Protein AF-0000000084673268 (afdb_homodimer)

Sequence (596 aa):
MNILTFDLNLLRVLDVLLRERNVSRAAERLALSQPAVSNALNRLRDLLDDPLLVRVGRTMQPTPRALELEAPIRAALRQIEESLGEGSRFEPARSRQRFRIALTDYAEMLLMPRLLARLAEQAPGVRIDVQHLSPRLPAEALEKGEIDLALGRFEALPPRFAGVRWMSETLQLVARRDHPQLWAGLDLETFLRLRHLWVHGGQTRGMVEQWLGEHGLAREIVYTTPNYLQAAHIAAGGDLVAVLPTRLARYFAGLLPLQLFDLPFALGPFDLEIVSLDLRRRDQALQWLVEQIRCLGDMNILTFDLNLLRVLDVLLRERNVSRAAERLALSQPAVSNALNRLRDLLDDPLLVRVGRTMQPTPRALELEAPIRAALRQIEESLGEGSRFEPARSRQRFRIALTDYAEMLLMPRLLARLAEQAPGVRIDVQHLSPRLPAEALEKGEIDLALGRFEALPPRFAGVRWMSETLQLVARRDHPQLWAGLDLETFLRLRHLWVHGGQTRGMVEQWLGEHGLAREIVYTTPNYLQAAHIAAGGDLVAVLPTRLARYFAGLLPLQLFDLPFALGPFDLEIVSLDLRRRDQALQWLVEQIRCLGD

Radius of gyration: 26.0 Å; Cα contacts (8 Å, |Δi|>4): 1014; chains: 2; bounding box: 55×69×74 Å

Organism: Aquipseudomonas alcaligenes (strain ATCC 14909 / DSM 50342 / CCUG 1425 / JCM 20561 / NBRC 14159 / NCIMB 9945 / NCTC 10367 / 1577) (NCBI:txid1215092)

pLDDT: mean 86.5, std 13.61, range [30.31, 98.69]

Secondary structure (DSSP, 8-state):
--GGGS-HHHHHHHHHHHHH--HHHHHHHHT--HHHHHHHHHHHHHHHTS-SEEEETTEEEE-HHHHHHHHHHHHHHHHHHHHS-------GGG---EEEEEE-HHHHHHHHHHHHHHHHHH-TT-EEEEEEPPSS--HHHHHTTS-SEEEE--S---TTEEEEEEEEE-EEEEEETT-TT-TT---HHHHHHSEEEEE-TT-SS-HHHHHHHHTT---EEEEEES-HHHHHHHHHHSS-EEEEEHHHHHHHHTTSSEEEEE-SS----EEEEEEEEGGGTT-HHHHHHHHHHHHH--/--GGGS-HHHHHHHHHHHHH--HHHHHHHHT--HHHHHHHHHHHHHHHTS-SEEEETTEEEE-HHHHHHHHHHHHHHHHHHHHS-------GGG---EEEEEE-HHHHHHHHHHHHHHHHHH-TT-EEEEEEPPSS--HHHHHTTS-SEEEE--S---TTEEEEEEEEE-EEEEEETT-TT-TT---HHHHHHSEEEEE-TT-SS-HHHHHHHHTT---EEEEEES-HHHHHHHHHHSS-EEEEEHHHHHHHHTTSSEEEEE-SS----EEEEEEEEGGGTT-HHHHHHHHHHHHH--

Solvent-accessible surface area (backbone atoms only — not comparable to full-atom values): 32144 Å² total; per-residue (Å²): 130,68,68,85,71,48,55,65,64,48,52,54,50,47,54,41,32,69,72,57,36,32,62,61,59,25,8,60,72,66,73,44,52,48,68,57,43,51,49,44,50,52,50,47,20,62,74,63,71,38,75,40,56,43,76,56,89,95,41,44,38,68,33,73,67,37,59,65,42,47,29,38,48,50,41,48,50,50,50,45,57,59,59,68,46,82,67,70,68,70,47,50,68,74,30,68,53,75,45,31,35,26,28,35,64,54,54,44,66,72,42,45,58,60,49,52,56,50,31,60,72,50,16,58,46,43,28,45,38,43,40,79,40,56,50,53,84,62,56,67,40,39,74,35,37,64,24,59,34,36,39,44,74,72,93,76,75,60,86,65,43,39,75,40,81,31,34,77,43,46,65,24,34,37,28,19,60,84,40,85,81,48,76,91,48,67,44,58,70,56,57,44,67,42,49,26,38,43,61,43,62,22,42,89,70,52,73,64,56,52,53,31,49,78,69,76,44,74,66,45,71,45,35,36,32,55,45,53,68,56,50,53,55,42,13,41,73,42,83,36,27,32,72,35,49,38,71,58,50,54,54,45,38,74,70,42,59,39,36,81,40,72,58,65,63,89,78,69,70,48,57,30,28,42,35,33,46,43,90,49,70,77,35,54,62,58,47,49,50,51,49,58,53,42,68,70,32,114,130,68,69,84,72,48,54,66,64,47,53,54,49,48,52,41,32,68,72,57,36,32,63,62,60,26,8,60,74,67,72,43,52,47,68,56,43,51,49,46,49,51,51,48,21,62,71,64,71,38,74,40,54,42,76,56,88,96,39,45,36,68,32,72,68,37,58,65,42,47,30,36,49,51,41,50,50,50,50,47,53,59,61,66,48,80,59,70,70,69,47,49,68,76,30,67,53,74,47,30,36,26,26,35,66,53,55,44,66,71,42,45,58,59,49,50,54,49,31,60,72,50,17,59,47,43,30,43,37,44,39,79,39,58,49,51,83,60,56,66,42,38,74,35,36,64,25,60,34,38,39,43,73,72,94,76,73,60,86,66,44,39,77,39,82,30,36,76,42,43,65,24,35,37,29,18,59,84,40,84,81,48,76,92,48,69,43,58,70,56,56,43,69,42,49,26,38,41,62,43,61,22,43,86,70,53,72,65,57,51,54,31,48,78,70,77,43,73,68,46,72,45,35,34,32,55,44,52,66,55,50,55,54,41,13,40,74,40,84,36,27,30,72,35,50,38,71,59,49,56,55,44,39,74,69,42,59,40,37,79,41,71,57,65,62,88,79,68,69,47,57,30,28,41,35,34,46,42,90,48,68,76,36,54,62,58,48,50,50,50,50,56,52,44,68,70,33,113

InterPro domains:
  IPR000847 LysR, HTH, N-terminal domain [PF00126] (8-66)
  IPR000847 LysR, HTH, N-terminal domain [PR00039] (23-34)
  IPR000847 LysR, HTH, N-terminal domain [PR00039] (34-44)
  IPR000847 LysR, HTH, N-terminal domain [PR00039] (44-55)
  IPR000847 LysR, HTH, N-terminal domain [PS50931] (6-63)
  IPR005119 LysR, substrate-binding [PF03466] (95-294)
  IPR036388 Winged helix-like DNA-binding domain superfamily [G3DSA:1.10.10.10] (2-86)
  IPR036390 Winged helix DNA-binding domain superfamily [SSF46785] (2-84)
  IPR050389 LysR-type Transcriptional Regulators [PTHR30118] (2-294)

Nearest PDB structures (foldseek):
  2esn-assembly1_C  TM=7.513E-01  e=9.639E-31  Pseudomonas aeruginosa
  2y7w-assembly2_D  TM=8.529E-01  e=4.750E-19  Burkholderia sp. DNT
  3oxn-assembly1_D  TM=8.570E-01  e=1.657E-14  Vibrio parahaemolyticus
  5y2v-assembly1_C  TM=5.715E-01  e=4.691E-18  Synechocystis sp. PCC 6803 substr. Kazusa
  6gz2-assembly1_A-2  TM=8.583E-01  e=6.468E-14  Escherichia coli K-12

Structure (mmCIF, N/CA/C/O backbone):
data_AF-0000000084673268-model_v1
#
loop_
_entity.id
_entity.type
_entity.pdbx_description
1 polymer 'Putative LysR family transcriptional regulator'
#
loop_
_atom_site.group_PDB
_atom_site.id
_atom_site.type_symbol
_atom_site.label_atom_id
_atom_site.label_alt_id
_atom_site.label_comp_id
_atom_site.label_asym_id
_atom_site.label_entity_id
_atom_site.label_seq_id
_atom_site.pdbx_PDB_ins_code
_atom_site.Cartn_x
_atom_site.Cartn_y
_atom_site.Cartn_z
_atom_site.occupancy
_atom_site.B_iso_or_equiv
_atom_site.auth_seq_id
_atom_site.auth_comp_id
_atom_site.auth_asym_id
_atom_site.auth_atom_id
_atom_site.pdbx_PDB_model_num
ATOM 1 N N . MET A 1 1 ? -10.227 30 -23.156 1 30.5 1 MET A N 1
ATOM 2 C CA . MET A 1 1 ? -10.312 30.922 -22.016 1 30.5 1 MET A CA 1
ATOM 3 C C . MET A 1 1 ? -8.945 31.516 -21.688 1 30.5 1 MET A C 1
ATOM 5 O O . MET A 1 1 ? -7.945 30.781 -21.625 1 30.5 1 MET A O 1
ATOM 9 N N . ASN A 1 2 ? -8.727 32.781 -21.891 1 31.55 2 ASN A N 1
ATOM 10 C CA . ASN A 1 2 ? -7.465 33.469 -21.688 1 31.55 2 ASN A CA 1
ATOM 11 C C . ASN A 1 2 ? -7.023 33.438 -20.219 1 31.55 2 ASN A C 1
ATOM 13 O O . ASN A 1 2 ? -7.668 34.031 -19.344 1 31.55 2 ASN A O 1
ATOM 17 N N . ILE A 1 3 ? -6.254 32.562 -19.781 1 39.12 3 ILE A N 1
ATOM 18 C CA . ILE A 1 3 ? -5.625 32.406 -18.484 1 39.12 3 ILE A CA 1
ATOM 19 C C . ILE A 1 3 ? -5.117 33.75 -17.969 1 39.12 3 ILE A C 1
ATOM 21 O O . ILE A 1 3 ? -4.965 33.938 -16.766 1 39.12 3 ILE A O 1
ATOM 25 N N . LEU A 1 4 ? -4.68 34.594 -18.859 1 37.81 4 LEU A N 1
ATOM 26 C CA . LEU A 1 4 ? -4.145 35.906 -18.484 1 37.81 4 LEU A CA 1
ATOM 27 C C . LEU A 1 4 ? -5.211 36.75 -17.781 1 37.81 4 LEU A C 1
ATOM 29 O O . LEU A 1 4 ? -4.891 37.625 -16.969 1 37.81 4 LEU A O 1
ATOM 33 N N . THR A 1 5 ? -6.383 36.625 -18.203 1 40.91 5 THR A N 1
ATOM 34 C CA . THR A 1 5 ? -7.461 37.375 -17.594 1 40.91 5 THR A CA 1
ATOM 35 C C . THR A 1 5 ? -8.031 36.656 -16.391 1 40.91 5 THR A C 1
ATOM 37 O O . THR A 1 5 ? -8.992 37.125 -15.766 1 40.91 5 THR A O 1
ATOM 40 N N . PHE A 1 6 ? -7.602 35.5 -16.25 1 44.03 6 PHE A N 1
ATOM 41 C CA . PHE A 1 6 ? -8.07 34.75 -15.094 1 44.03 6 PHE A CA 1
ATOM 42 C C . PHE A 1 6 ? -7.656 35.406 -13.797 1 44.03 6 PHE A C 1
ATOM 44 O O . PHE A 1 6 ? -6.48 35.719 -13.586 1 44.03 6 PHE A O 1
ATOM 51 N N . ASP A 1 7 ? -8.5 36.094 -13.195 1 54.94 7 ASP A N 1
ATOM 52 C CA . ASP A 1 7 ? -8.328 36.719 -11.875 1 54.94 7 ASP A CA 1
ATOM 53 C C . ASP A 1 7 ? -7.781 35.688 -10.875 1 54.94 7 ASP A C 1
ATOM 55 O O . ASP A 1 7 ? -8.492 34.781 -10.453 1 54.94 7 ASP A O 1
ATOM 59 N N . LEU A 1 8 ? -6.477 35.656 -10.781 1 59.25 8 LEU A N 1
ATOM 60 C CA . LEU A 1 8 ? -5.746 34.844 -9.82 1 59.25 8 LEU A CA 1
ATOM 61 C C . LEU A 1 8 ? -6.465 34.812 -8.477 1 59.25 8 LEU A C 1
ATOM 63 O O . LEU A 1 8 ? -6.367 33.812 -7.734 1 59.25 8 LEU A O 1
ATOM 67 N N . ASN A 1 9 ? -7.195 35.844 -8.289 1 65.19 9 ASN A N 1
ATOM 68 C CA . ASN A 1 9 ? -7.941 35.906 -7.035 1 65.19 9 ASN A CA 1
ATOM 69 C C . ASN A 1 9 ? -9.047 34.844 -6.992 1 65.19 9 ASN A C 1
ATOM 71 O O . ASN A 1 9 ? -9.383 34.344 -5.922 1 65.19 9 ASN A O 1
ATOM 75 N N . LEU A 1 10 ? -9.43 34.562 -8.227 1 74.62 10 LEU A N 1
ATOM 76 C CA . LEU A 1 10 ? -10.469 33.531 -8.305 1 74.62 10 LEU A CA 1
ATOM 77 C C . LEU A 1 10 ? -9.93 32.188 -7.883 1 74.62 10 LEU A C 1
ATOM 79 O O . LEU A 1 10 ? -10.641 31.375 -7.27 1 74.62 10 LEU A O 1
ATOM 83 N N . LEU A 1 11 ? -8.633 32.031 -8.172 1 73.44 11 LEU A N 1
ATOM 84 C CA . LEU A 1 11 ? -8.031 30.766 -7.797 1 73.44 11 LEU A CA 1
ATOM 85 C C . LEU A 1 11 ? -7.926 30.641 -6.281 1 73.44 11 LEU A C 1
ATOM 87 O O . LEU A 1 11 ? -8.125 29.547 -5.73 1 73.44 11 LEU A O 1
ATOM 91 N N . ARG A 1 12 ? -7.656 31.734 -5.723 1 75.69 12 ARG A N 1
ATOM 92 C CA . ARG A 1 12 ? -7.617 31.75 -4.266 1 75.69 12 ARG A CA 1
ATOM 93 C C . ARG A 1 12 ? -8.992 31.453 -3.676 1 75.69 12 ARG A C 1
ATOM 95 O O . ARG A 1 12 ? -9.109 30.703 -2.707 1 75.69 12 ARG A O 1
ATOM 102 N N . VAL A 1 13 ? -9.953 32.031 -4.273 1 80.44 13 VAL A N 1
ATOM 103 C CA . VAL A 1 13 ? -11.328 31.828 -3.824 1 80.44 13 VAL A CA 1
ATOM 104 C C . VAL A 1 13 ? -11.703 30.359 -4 1 80.44 13 VAL A C 1
ATOM 106 O O . VAL A 1 13 ? -12.281 29.75 -3.098 1 80.44 13 VAL A O 1
ATOM 109 N N . LEU A 1 14 ? -11.312 29.828 -5.113 1 83.06 14 LEU A N 1
ATOM 110 C CA . LEU A 1 14 ? -11.633 28.438 -5.391 1 83.06 14 LEU A CA 1
ATOM 111 C C . LEU A 1 14 ? -10.953 27.516 -4.379 1 83.06 14 LEU A C 1
ATOM 113 O O . LEU A 1 14 ? -11.586 26.578 -3.859 1 83.06 14 LEU A O 1
ATOM 117 N N . ASP A 1 15 ? -9.766 27.797 -4.195 1 80.25 15 ASP A N 1
ATOM 118 C CA . ASP A 1 15 ? -9 26.984 -3.248 1 80.25 15 ASP A CA 1
ATOM 119 C C . ASP A 1 15 ? -9.672 26.953 -1.878 1 80.25 15 ASP A C 1
ATOM 121 O O . ASP A 1 15 ? -9.844 25.891 -1.286 1 80.25 15 ASP A O 1
ATOM 125 N N . VAL A 1 16 ? -10.109 28.078 -1.37 1 80.19 16 VAL A N 1
ATOM 126 C CA . VAL A 1 16 ? -10.734 28.219 -0.058 1 80.19 16 VAL A CA 1
ATOM 127 C C . VAL A 1 16 ? -12.109 27.562 -0.076 1 80.19 16 VAL A C 1
ATOM 129 O O . VAL A 1 16 ? -12.5 26.875 0.876 1 80.19 16 VAL A O 1
ATOM 132 N N . LEU A 1 17 ? -12.742 27.688 -1.143 1 86.25 17 LEU A N 1
ATOM 133 C CA . LEU A 1 17 ? -14.07 27.109 -1.278 1 86.25 17 LEU A CA 1
ATOM 134 C C . LEU A 1 17 ? -14 25.594 -1.246 1 86.25 17 LEU A C 1
ATOM 136 O O . LEU A 1 17 ? -14.852 24.938 -0.631 1 86.25 17 LEU A O 1
ATOM 140 N N . LEU A 1 18 ? -12.984 25.109 -1.89 1 81.75 18 LEU A N 1
ATOM 141 C CA . LEU A 1 18 ? -12.859 23.656 -1.948 1 81.75 18 LEU A CA 1
ATOM 142 C C . LEU A 1 18 ? -12.477 23.078 -0.584 1 81.75 18 LEU A C 1
ATOM 144 O O . LEU A 1 18 ? -12.867 21.969 -0.245 1 81.75 18 LEU A O 1
ATOM 148 N N . ARG A 1 19 ? -11.805 23.844 0.164 1 78.12 19 ARG A N 1
ATOM 149 C CA . ARG A 1 19 ? -11.383 23.422 1.499 1 78.12 19 ARG A CA 1
ATOM 150 C C . ARG A 1 19 ? -12.539 23.547 2.492 1 78.12 19 ARG A C 1
ATOM 152 O O . ARG A 1 19 ? -12.781 22.625 3.279 1 78.12 19 ARG A O 1
ATOM 159 N N . GLU A 1 20 ? -13.273 24.641 2.445 1 78.62 20 GLU A N 1
ATOM 160 C CA . GLU A 1 20 ? -14.305 24.953 3.434 1 78.62 20 GLU A CA 1
ATOM 161 C C . GLU A 1 20 ? -15.633 24.312 3.057 1 78.62 20 GLU A C 1
ATOM 163 O O . GLU A 1 20 ? -16.469 24.047 3.924 1 78.62 20 GLU A O 1
ATOM 168 N N . ARG A 1 21 ? -15.781 24.109 1.761 1 82.06 21 ARG A N 1
ATOM 169 C CA . ARG A 1 21 ? -17.016 23.562 1.181 1 82.06 21 ARG A CA 1
ATOM 170 C C . ARG A 1 21 ? -18.234 24.312 1.696 1 82.06 21 ARG A C 1
ATOM 172 O O . ARG A 1 21 ? -19.281 23.703 1.94 1 82.06 21 ARG A O 1
ATOM 179 N N . ASN A 1 22 ? -18.094 25.422 2.031 1 83.44 22 ASN A N 1
ATOM 180 C CA . ASN A 1 22 ? -19.094 26.375 2.521 1 83.44 22 ASN A CA 1
ATOM 181 C C . ASN A 1 22 ? -18.781 27.797 2.092 1 83.44 22 ASN A C 1
ATOM 183 O O . ASN A 1 22 ? -17.688 28.312 2.387 1 83.44 22 ASN A O 1
ATOM 187 N N . VAL A 1 23 ? -19.766 28.484 1.508 1 86.75 23 VAL A N 1
ATOM 188 C CA . VAL A 1 23 ? -19.531 29.781 0.909 1 86.75 23 VAL A CA 1
ATOM 189 C C . VAL A 1 23 ? -19.328 30.828 2.008 1 86.75 23 VAL A C 1
ATOM 191 O O . VAL A 1 23 ? -18.422 31.656 1.926 1 86.75 23 VAL A O 1
ATOM 194 N N . SER A 1 24 ? -20.141 30.688 3.041 1 87.56 24 SER A N 1
ATOM 195 C CA . SER A 1 24 ? -20.047 31.672 4.117 1 87.56 24 SER A CA 1
ATOM 196 C C . SER A 1 24 ? -18.719 31.547 4.859 1 87.56 24 SER A C 1
ATOM 198 O O . SER A 1 24 ? -18.062 32.562 5.145 1 87.56 24 SER A O 1
ATOM 200 N N . ARG A 1 25 ? -18.344 30.422 5.117 1 87.56 25 ARG A N 1
ATOM 201 C CA . ARG A 1 25 ? -17.078 30.188 5.801 1 87.56 25 ARG A CA 1
ATOM 202 C C . ARG A 1 25 ? -15.898 30.609 4.93 1 87.56 25 ARG A C 1
ATOM 204 O O . ARG A 1 25 ? -14.906 31.156 5.43 1 87.56 25 ARG A O 1
ATOM 211 N N . ALA A 1 26 ? -16.047 30.312 3.707 1 88.38 26 ALA A N 1
ATOM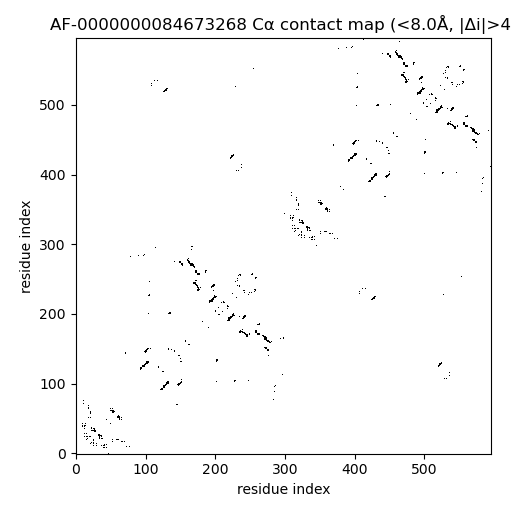 212 C CA . ALA A 1 26 ? -15.016 30.734 2.775 1 88.38 26 ALA A CA 1
ATOM 213 C C . ALA A 1 26 ? -14.898 32.25 2.75 1 88.38 26 ALA A C 1
ATOM 215 O O . ALA A 1 26 ? -13.789 32.812 2.719 1 88.38 26 ALA A O 1
ATOM 216 N N . ALA A 1 27 ? -15.969 32.938 2.811 1 87.38 27 ALA A N 1
ATOM 217 C CA . ALA A 1 27 ? -15.984 34.406 2.828 1 87.38 27 ALA A CA 1
ATOM 218 C C . ALA A 1 27 ? -15.273 34.938 4.066 1 87.38 27 ALA A C 1
ATOM 220 O O . ALA A 1 27 ? -14.453 35.875 3.967 1 87.38 27 ALA A O 1
ATOM 221 N N . GLU A 1 28 ? -15.555 34.344 5.102 1 83 28 GLU A N 1
ATOM 222 C CA . GLU A 1 28 ? -14.922 34.719 6.355 1 83 28 GLU A CA 1
ATOM 223 C C . GLU A 1 28 ? -13.406 34.531 6.293 1 83 28 GLU A C 1
ATOM 225 O O . GLU A 1 28 ? -12.641 35.406 6.668 1 83 28 GLU A O 1
ATOM 230 N N . ARG A 1 29 ? -13.055 33.5 5.723 1 80.75 29 ARG A N 1
ATOM 231 C CA . ARG A 1 29 ? -11.641 33.125 5.652 1 80.75 29 ARG A CA 1
ATOM 232 C C . ARG A 1 29 ? -10.898 34.031 4.68 1 80.75 29 ARG A C 1
ATOM 234 O O . ARG A 1 29 ? -9.727 34.375 4.895 1 80.75 29 ARG A O 1
ATOM 241 N N . LEU A 1 30 ? -11.539 34.469 3.686 1 80 30 LEU A N 1
ATOM 242 C CA . LEU A 1 30 ? -10.938 35.281 2.639 1 80 30 LEU A CA 1
ATOM 243 C C . LEU A 1 30 ? -11.094 36.75 2.951 1 80 30 LEU A C 1
ATOM 245 O O . LEU A 1 30 ? -10.555 37.594 2.238 1 80 30 LEU A O 1
ATOM 249 N N . ALA A 1 31 ? -11.805 37 4.082 1 82.44 31 ALA A N 1
ATOM 250 C CA . ALA A 1 31 ? -12.125 38.375 4.426 1 82.44 31 ALA A CA 1
ATOM 251 C C . ALA A 1 31 ? -12.836 39.094 3.268 1 82.44 31 ALA A C 1
ATOM 253 O O . ALA A 1 31 ? -12.477 40.219 2.902 1 82.44 31 ALA A O 1
ATOM 254 N N . LEU A 1 32 ? -13.703 38.344 2.691 1 82.31 32 LEU A N 1
ATOM 255 C CA . LEU A 1 32 ? -14.57 38.844 1.636 1 82.31 32 LEU A CA 1
ATOM 256 C C . LEU A 1 32 ? -16.047 38.719 2.039 1 82.31 32 LEU A C 1
ATOM 258 O O . LEU A 1 32 ? -16.375 38.031 2.996 1 82.31 32 LEU A O 1
ATOM 262 N N . SER A 1 33 ? -16.859 39.531 1.474 1 86.81 33 SER A N 1
ATOM 263 C CA . SER A 1 33 ? -18.281 39.375 1.698 1 86.81 33 SER A CA 1
ATOM 264 C C . SER A 1 33 ? -18.812 38.094 1.046 1 86.81 33 SER A C 1
ATOM 266 O O . SER A 1 33 ? -18.234 37.594 0.072 1 86.81 33 SER A O 1
ATOM 268 N N . GLN A 1 34 ? -19.781 37.562 1.649 1 88.81 34 GLN A N 1
ATOM 269 C CA . GLN A 1 34 ? -20.406 36.344 1.123 1 88.81 34 GLN A CA 1
ATOM 270 C C . GLN A 1 34 ? -20.875 36.531 -0.314 1 88.81 34 GLN A C 1
ATOM 272 O O . GLN A 1 34 ? -20.656 35.688 -1.171 1 88.81 34 GLN A O 1
ATOM 277 N N . PRO A 1 35 ? -21.516 37.688 -0.703 1 90.19 35 PRO A N 1
ATOM 278 C CA . PRO A 1 35 ? -21.875 37.875 -2.107 1 90.19 35 PRO A CA 1
ATOM 279 C C . PRO A 1 35 ? -20.672 37.875 -3.041 1 90.19 35 PRO A C 1
ATOM 281 O O . PRO A 1 35 ? -20.75 37.375 -4.164 1 90.19 35 PRO A O 1
ATOM 284 N N . ALA A 1 36 ? -19.625 38.438 -2.527 1 85.31 36 ALA A N 1
ATOM 285 C CA . ALA A 1 36 ? -18.422 38.469 -3.336 1 85.31 36 ALA A CA 1
ATOM 286 C C . ALA A 1 36 ? -17.906 37.062 -3.633 1 85.31 36 ALA A C 1
ATOM 288 O O . ALA A 1 36 ? -17.516 36.781 -4.766 1 85.31 36 ALA A O 1
ATOM 289 N N . VAL A 1 37 ? -17.922 36.25 -2.623 1 88 37 VAL A N 1
ATOM 290 C CA . VAL A 1 37 ? -17.469 34.844 -2.789 1 88 37 VAL A CA 1
ATOM 291 C C . VAL A 1 37 ? -18.453 34.094 -3.686 1 88 37 VAL A C 1
ATOM 293 O O . VAL A 1 37 ? -18.047 33.312 -4.535 1 88 37 VAL A O 1
ATOM 296 N N . SER A 1 38 ? -19.688 34.344 -3.551 1 90 38 SER A N 1
ATOM 297 C CA . SER A 1 38 ? -20.703 33.719 -4.383 1 90 38 SER A CA 1
ATOM 298 C C . SER A 1 38 ? -20.547 34.094 -5.848 1 90 38 SER A C 1
ATOM 300 O O . SER A 1 38 ? -20.656 33.25 -6.738 1 90 38 SER A O 1
ATOM 302 N N . ASN A 1 39 ? -20.281 35.375 -6.02 1 87.06 39 ASN A N 1
ATOM 303 C CA . ASN A 1 39 ? -20.062 35.844 -7.375 1 87.06 39 ASN A CA 1
ATOM 304 C C . ASN A 1 39 ? -18.812 35.219 -7.992 1 87.06 39 ASN A C 1
ATOM 306 O O . ASN A 1 39 ? -18.812 34.875 -9.172 1 87.06 39 ASN A O 1
ATOM 310 N N . ALA A 1 40 ? -17.844 35.25 -7.172 1 85.25 40 ALA A N 1
ATOM 311 C CA . ALA A 1 40 ? -16.594 34.625 -7.625 1 85.25 40 ALA A CA 1
ATOM 312 C C . ALA A 1 40 ? -16.828 33.188 -8.016 1 85.25 40 ALA A C 1
ATOM 314 O O . ALA A 1 40 ? -16.297 32.719 -9.031 1 85.25 40 ALA A O 1
ATOM 315 N N . LEU A 1 41 ? -17.562 32.438 -7.215 1 88.19 41 LEU A N 1
ATOM 316 C CA . LEU A 1 41 ? -17.875 31.047 -7.5 1 88.19 41 LEU A CA 1
ATOM 317 C C . LEU A 1 41 ? -18.641 30.922 -8.812 1 88.19 41 LEU A C 1
ATOM 319 O O . LEU A 1 41 ? -18.359 30.031 -9.617 1 88.19 41 LEU A O 1
ATOM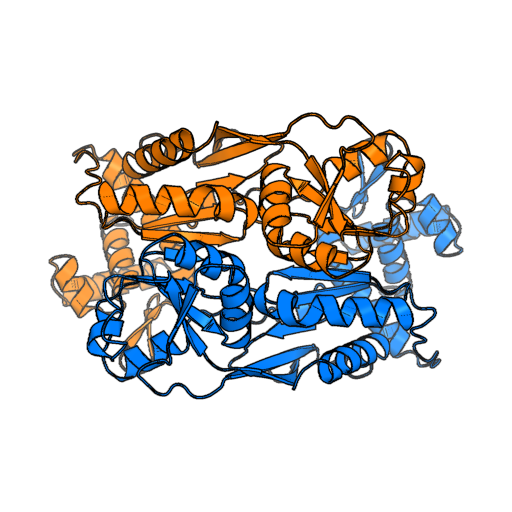 323 N N . ASN A 1 42 ? -19.562 31.797 -9.031 1 87.81 42 ASN A N 1
ATOM 324 C CA . ASN A 1 42 ? -20.312 31.797 -10.273 1 87.81 42 ASN A CA 1
ATOM 325 C C . ASN A 1 42 ? -19.422 32.062 -11.484 1 87.81 42 ASN A C 1
ATOM 327 O O . ASN A 1 42 ? -19.562 31.391 -12.516 1 87.81 42 ASN A O 1
ATOM 331 N N . ARG A 1 43 ? -18.578 32.969 -11.281 1 81.88 43 ARG A N 1
ATOM 332 C CA . ARG A 1 43 ? -17.609 33.25 -12.344 1 81.88 43 ARG A CA 1
ATOM 333 C C . ARG A 1 43 ? -16.75 32.031 -12.641 1 81.88 43 ARG A C 1
ATOM 335 O O . ARG A 1 43 ? -16.484 31.719 -13.805 1 81.88 43 ARG A O 1
ATOM 342 N N . LEU A 1 44 ? -16.297 31.391 -11.578 1 83.88 44 LEU A N 1
ATOM 343 C CA . LEU A 1 44 ? -15.484 30.188 -11.711 1 83.88 44 LEU A CA 1
ATOM 344 C C . LEU A 1 44 ? -16.266 29.078 -12.422 1 83.88 44 LEU A C 1
ATOM 346 O O . LEU A 1 44 ? -15.703 28.375 -13.266 1 83.88 44 LEU A O 1
ATOM 350 N N . ARG A 1 45 ? -17.484 28.953 -12.039 1 87.38 45 ARG A N 1
ATOM 351 C CA . ARG A 1 45 ? -18.359 27.969 -12.68 1 87.38 45 ARG A CA 1
ATOM 352 C C . ARG A 1 45 ? -18.438 28.203 -14.18 1 87.38 45 ARG A C 1
ATOM 354 O O . ARG A 1 45 ? -18.328 27.266 -14.969 1 87.38 45 ARG A O 1
ATOM 361 N N . ASP A 1 46 ? -18.609 29.453 -14.508 1 81.88 46 ASP A N 1
ATOM 362 C CA . ASP A 1 46 ? -18.703 29.844 -15.914 1 81.88 46 ASP A CA 1
ATOM 363 C C . ASP A 1 46 ? -17.406 29.578 -16.656 1 81.88 46 ASP A C 1
ATOM 365 O O . ASP A 1 46 ? -17.406 29 -17.75 1 81.88 46 ASP A O 1
ATOM 369 N N . LEU A 1 47 ? -16.422 29.938 -15.992 1 74.06 47 LEU A N 1
ATOM 370 C CA . LEU A 1 47 ? -15.109 29.828 -16.609 1 74.06 47 LEU A CA 1
ATOM 371 C C . LEU A 1 47 ? -14.719 28.375 -16.828 1 74.06 47 LEU A C 1
ATOM 373 O O . LEU A 1 47 ? -14.078 28.031 -17.828 1 74.06 47 LEU A O 1
ATOM 377 N N . LEU A 1 48 ? -15.055 27.578 -15.867 1 78.75 48 LEU A N 1
ATOM 378 C CA . LEU A 1 48 ? -14.617 26.188 -15.891 1 78.75 48 LEU A CA 1
ATOM 379 C C . LEU A 1 48 ? -15.719 25.266 -16.422 1 78.75 48 LEU A C 1
ATOM 381 O O . LEU A 1 48 ? -15.523 24.062 -16.547 1 78.75 48 LEU A O 1
ATOM 385 N N . ASP A 1 49 ? -16.766 25.906 -16.781 1 83.81 49 ASP A N 1
ATOM 386 C CA . ASP A 1 49 ? -17.922 25.172 -17.281 1 83.81 49 ASP A CA 1
ATOM 387 C C . ASP A 1 49 ? -18.219 23.969 -16.406 1 83.81 49 ASP A C 1
ATOM 389 O O . ASP A 1 49 ? -18.328 22.844 -16.906 1 83.81 49 ASP A O 1
ATOM 393 N N . ASP A 1 50 ? -18.219 24.172 -15.156 1 85.12 50 ASP A N 1
ATOM 394 C CA . ASP A 1 50 ? -18.469 23.172 -14.125 1 85.12 50 ASP A CA 1
ATOM 395 C C . ASP A 1 50 ? -19.078 23.812 -12.883 1 85.12 50 ASP A C 1
ATOM 397 O O . ASP A 1 50 ? -18.656 24.891 -12.469 1 85.12 50 ASP A O 1
ATOM 401 N N . PRO A 1 51 ? -20.047 23.172 -12.273 1 89.44 51 PRO A N 1
ATOM 402 C CA . PRO A 1 51 ? -20.656 23.734 -11.07 1 89.44 51 PRO A CA 1
ATOM 403 C C . PRO A 1 51 ? -19.672 23.828 -9.898 1 89.44 51 PRO A C 1
ATOM 405 O O . PRO A 1 51 ? -19.906 24.578 -8.945 1 89.44 51 PRO A O 1
ATOM 408 N N . LEU A 1 52 ? -18.516 23.109 -9.867 1 86 52 LEU A N 1
ATOM 409 C CA . LEU A 1 52 ? -17.406 23.062 -8.93 1 86 52 LEU A CA 1
ATOM 410 C C . LEU A 1 52 ? -17.875 22.594 -7.551 1 86 52 LEU A C 1
ATOM 412 O O . LEU A 1 52 ? -17.344 21.625 -7.004 1 86 52 LEU A O 1
ATOM 416 N N . LEU A 1 53 ? -18.891 23.219 -6.98 1 88.06 53 LEU A N 1
ATOM 417 C CA . LEU A 1 53 ? -19.547 22.859 -5.727 1 88.06 53 LEU A CA 1
ATOM 418 C C . LEU A 1 53 ? -21.062 22.75 -5.902 1 88.06 53 LEU A C 1
ATOM 420 O O . LEU A 1 53 ? -21.688 23.672 -6.441 1 88.06 53 LEU A O 1
ATOM 424 N N . VAL A 1 54 ? -21.5 21.562 -5.551 1 86.31 54 VAL A N 1
ATOM 425 C CA . VAL A 1 54 ? -22.938 21.328 -5.684 1 86.31 54 VAL A CA 1
ATOM 426 C C . VAL A 1 54 ? -23.547 21.047 -4.312 1 86.31 54 VAL A C 1
ATOM 428 O O . VAL A 1 54 ? -22.906 20.438 -3.455 1 86.31 54 VAL A O 1
ATOM 431 N N . ARG A 1 55 ? -24.688 21.516 -4.137 1 78.12 55 ARG A N 1
ATOM 432 C CA . ARG A 1 55 ? -25.375 21.312 -2.865 1 78.12 55 ARG A CA 1
ATOM 433 C C . ARG A 1 55 ? -25.953 19.906 -2.771 1 78.12 55 ARG A C 1
ATOM 435 O O . ARG A 1 55 ? -26.641 19.438 -3.689 1 78.12 55 ARG A O 1
ATOM 442 N N . VAL A 1 56 ? -25.5 19.266 -1.918 1 68.31 56 VAL A N 1
ATOM 443 C CA . VAL A 1 56 ? -26.078 17.969 -1.567 1 68.31 56 VAL A CA 1
ATOM 444 C C . VAL A 1 56 ? -26.594 18.016 -0.132 1 68.31 56 VAL A C 1
ATOM 446 O O . VAL A 1 56 ? -25.812 17.984 0.82 1 68.31 56 VAL A O 1
ATOM 449 N N . GLY A 1 57 ? -27.844 18.047 0.08 1 65.44 57 GLY A N 1
ATOM 450 C CA . GLY A 1 57 ? -28.406 18.297 1.4 1 65.44 57 GLY A CA 1
ATOM 451 C C . GLY A 1 57 ? -28.078 19.672 1.938 1 65.44 57 GLY A C 1
ATOM 452 O O . GLY A 1 57 ? -28.375 20.672 1.294 1 65.44 57 GLY A O 1
ATOM 453 N N . ARG A 1 58 ? -27.469 19.719 3.129 1 68.06 58 ARG A N 1
ATOM 454 C CA . ARG A 1 58 ? -27.156 21 3.754 1 68.06 58 ARG A CA 1
ATOM 455 C C . ARG A 1 58 ? -25.688 21.359 3.541 1 68.06 58 ARG A C 1
ATOM 457 O O . ARG A 1 58 ? -25.219 22.375 4.074 1 68.06 58 ARG A O 1
ATOM 464 N N . THR A 1 59 ? -25 20.594 2.801 1 72.19 59 THR A N 1
ATOM 465 C CA . THR A 1 59 ? -23.578 20.844 2.615 1 72.19 59 THR A CA 1
ATOM 466 C C . THR A 1 59 ? -23.234 20.953 1.133 1 72.19 59 THR A C 1
ATOM 468 O O . THR A 1 59 ? -23.938 20.406 0.286 1 72.19 59 THR A O 1
ATOM 471 N N . MET A 1 60 ? -22.203 21.734 0.832 1 81.25 60 MET A N 1
ATOM 472 C CA . MET A 1 60 ? -21.688 21.812 -0.531 1 81.25 60 MET A CA 1
ATOM 473 C C . MET A 1 60 ? -20.609 20.75 -0.754 1 81.25 60 MET A C 1
ATOM 475 O O . MET A 1 60 ? -19.75 20.547 0.112 1 81.25 60 MET A O 1
ATOM 479 N N . GLN A 1 61 ? -20.766 20.078 -1.897 1 82.31 61 GLN A N 1
ATOM 480 C CA . GLN A 1 61 ? -19.797 19.062 -2.25 1 82.31 61 GLN A CA 1
ATOM 481 C C . GLN A 1 61 ? -19.094 19.391 -3.566 1 82.31 61 GLN A C 1
ATOM 483 O O . GLN A 1 61 ? -19.734 19.859 -4.508 1 82.31 61 GLN A O 1
ATOM 488 N N . PRO A 1 62 ? -17.797 19.25 -3.523 1 83.06 62 PRO A N 1
ATOM 489 C CA . PRO A 1 62 ? -17.078 19.5 -4.773 1 83.06 62 PRO A CA 1
ATOM 490 C C . PRO A 1 62 ? -17.406 18.484 -5.863 1 83.06 62 PRO A C 1
ATOM 492 O O . PRO A 1 62 ? -17.688 17.328 -5.562 1 83.06 62 PRO A O 1
ATOM 495 N N . THR A 1 63 ? -17.438 19 -7.133 1 81.94 63 THR A N 1
ATOM 496 C CA . THR A 1 63 ? -17.562 18.109 -8.281 1 81.94 63 THR A CA 1
ATOM 497 C C . THR A 1 63 ? -16.25 17.344 -8.5 1 81.94 63 THR A C 1
ATOM 499 O O . THR A 1 63 ? -15.211 17.719 -7.961 1 81.94 63 THR A O 1
ATOM 502 N N . PRO A 1 64 ? -16.375 16.297 -9.25 1 71.94 64 PRO A N 1
ATOM 503 C CA . PRO A 1 64 ? -15.148 15.578 -9.602 1 71.94 64 PRO A CA 1
ATOM 504 C C . PRO A 1 64 ? -14.109 16.469 -10.266 1 71.94 64 PRO A C 1
ATOM 506 O O . PRO A 1 64 ? -12.914 16.359 -9.961 1 71.94 64 PRO A O 1
ATOM 509 N N . ARG A 1 65 ? -14.586 17.281 -11.047 1 75.69 65 ARG A N 1
ATOM 510 C CA . ARG A 1 65 ? -13.68 18.219 -11.711 1 75.69 65 ARG A CA 1
ATOM 511 C C . ARG A 1 65 ? -13.039 19.156 -10.695 1 75.69 65 ARG A C 1
ATOM 513 O O . ARG A 1 65 ? -11.844 19.453 -10.797 1 75.69 65 ARG A O 1
ATOM 520 N N . ALA A 1 66 ? -13.789 19.625 -9.719 1 79.62 66 ALA A N 1
ATOM 521 C CA . ALA A 1 66 ? -13.266 20.516 -8.68 1 79.62 66 ALA A CA 1
ATOM 522 C C . ALA A 1 66 ? -12.188 19.812 -7.859 1 79.62 66 ALA A C 1
ATOM 524 O O . ALA A 1 66 ? -11.148 20.391 -7.551 1 79.62 66 ALA A O 1
ATOM 525 N N . LEU A 1 67 ? -12.43 18.609 -7.641 1 74.25 67 LEU A N 1
ATOM 526 C CA . LEU A 1 67 ? -11.477 17.828 -6.859 1 74.25 67 LEU A CA 1
ATOM 527 C C . LEU A 1 67 ? -10.172 17.641 -7.625 1 74.25 67 LEU A C 1
ATOM 529 O O . LEU A 1 67 ? -9.094 17.688 -7.035 1 74.25 67 LEU A O 1
ATOM 533 N N . GLU A 1 68 ? -10.336 17.516 -8.898 1 70.62 68 GLU A N 1
ATOM 534 C CA . GLU A 1 68 ? -9.164 17.359 -9.75 1 70.62 68 GLU A CA 1
ATOM 535 C C . GLU A 1 68 ? -8.328 18.641 -9.789 1 70.62 68 GLU A C 1
ATOM 537 O O . GLU A 1 68 ? -7.109 18.594 -9.977 1 70.62 68 GLU A O 1
ATOM 542 N N . LEU A 1 69 ? -8.938 19.75 -9.539 1 74.44 69 LEU A N 1
ATOM 543 C CA . LEU A 1 69 ? -8.273 21.047 -9.688 1 74.44 69 LEU A CA 1
ATOM 544 C C . LEU A 1 69 ? -7.641 21.484 -8.375 1 74.44 69 LEU A C 1
ATOM 546 O O . LEU A 1 69 ? -6.793 22.375 -8.359 1 74.44 69 LEU A O 1
ATOM 550 N N . GLU A 1 70 ? -8.094 20.812 -7.359 1 75 70 GLU A N 1
ATOM 551 C CA . GLU A 1 70 ? -7.676 21.281 -6.039 1 75 70 GLU A CA 1
ATOM 552 C C . GLU A 1 70 ? -6.156 21.281 -5.914 1 75 70 GLU A C 1
ATOM 554 O O . GLU A 1 70 ? -5.559 22.312 -5.598 1 75 70 GLU A O 1
ATOM 559 N N . ALA A 1 71 ? -5.574 20.266 -6.309 1 70.38 71 ALA A N 1
ATOM 560 C CA . ALA A 1 71 ? -4.137 20.141 -6.105 1 70.38 71 ALA A CA 1
ATOM 561 C C . ALA A 1 71 ? -3.363 21.062 -7.039 1 70.38 71 ALA A C 1
ATOM 563 O O . ALA A 1 71 ? -2.492 21.812 -6.594 1 70.38 71 ALA A O 1
ATOM 564 N N . PRO A 1 72 ? -3.744 21.078 -8.266 1 66.25 72 PRO A N 1
ATOM 565 C CA . PRO A 1 72 ? -3.035 22 -9.164 1 66.25 72 PRO A CA 1
ATOM 566 C C . PRO A 1 72 ? -3.193 23.469 -8.75 1 66.25 72 PRO A C 1
ATOM 568 O O . PRO A 1 72 ? -2.246 24.25 -8.852 1 66.25 72 PRO A O 1
ATOM 571 N N . ILE A 1 73 ? -4.324 23.781 -8.289 1 70.25 73 ILE A N 1
ATOM 572 C CA . ILE A 1 73 ? -4.574 25.172 -7.895 1 70.25 73 ILE A CA 1
ATOM 573 C C . ILE A 1 73 ? -3.736 25.516 -6.664 1 70.25 73 ILE A C 1
ATOM 575 O O . ILE A 1 73 ? -3.098 26.562 -6.617 1 70.25 73 ILE A O 1
ATOM 579 N N . ARG A 1 74 ? -3.75 24.641 -5.812 1 71.5 74 ARG A N 1
ATOM 580 C CA . ARG A 1 74 ? -2.973 24.875 -4.598 1 71.5 74 ARG A CA 1
ATOM 581 C C . ARG A 1 74 ? -1.485 25 -4.918 1 71.5 74 ARG A C 1
ATOM 583 O O . ARG A 1 74 ? -0.798 25.859 -4.371 1 71.5 74 ARG A O 1
ATOM 590 N N . ALA A 1 75 ? -1.109 24.203 -5.746 1 66.94 75 ALA A N 1
ATOM 591 C CA . ALA A 1 75 ? 0.294 24.25 -6.148 1 66.94 75 ALA A CA 1
ATOM 592 C C . ALA A 1 75 ? 0.623 25.578 -6.816 1 66.94 75 ALA A C 1
ATOM 594 O O . ALA A 1 75 ? 1.67 26.172 -6.551 1 66.94 75 ALA A O 1
ATOM 595 N N . ALA A 1 76 ? -0.24 25.984 -7.621 1 63.97 76 ALA A N 1
ATOM 596 C CA . ALA A 1 76 ? -0.043 27.25 -8.328 1 63.97 76 ALA A CA 1
ATOM 597 C C . ALA A 1 76 ? -0.033 28.422 -7.352 1 63.97 76 ALA A C 1
ATOM 599 O O . ALA A 1 76 ? 0.818 29.312 -7.445 1 63.97 76 ALA A O 1
ATOM 600 N N . LEU A 1 77 ? -0.966 28.391 -6.461 1 65.94 77 LEU A N 1
ATOM 601 C CA . LEU A 1 77 ? -1.046 29.469 -5.48 1 65.94 77 LEU A CA 1
ATOM 602 C C . LEU A 1 77 ? 0.198 29.5 -4.602 1 65.94 77 LEU A C 1
ATOM 604 O O . LEU A 1 77 ? 0.724 30.562 -4.297 1 65.94 77 LEU A O 1
ATOM 608 N N . ARG A 1 78 ? 0.566 28.344 -4.273 1 64.88 78 ARG A N 1
ATOM 609 C CA . ARG A 1 78 ? 1.788 28.234 -3.484 1 64.88 78 ARG A CA 1
ATOM 610 C C . ARG A 1 78 ? 2.984 28.797 -4.246 1 64.88 78 ARG A C 1
ATOM 612 O O . ARG A 1 78 ? 3.807 29.516 -3.68 1 64.88 78 ARG A O 1
ATOM 619 N N . GLN A 1 79 ? 3 28.484 -5.422 1 60.16 79 GLN A N 1
ATOM 620 C CA . GLN A 1 79 ? 4.09 28.969 -6.262 1 60.16 79 GLN A CA 1
ATOM 621 C C . GLN A 1 79 ? 4.066 30.484 -6.363 1 60.16 79 GLN A C 1
ATOM 623 O O . GLN A 1 79 ? 5.117 31.125 -6.316 1 60.16 79 GLN A O 1
ATOM 628 N N . ILE A 1 80 ? 2.955 31 -6.527 1 57.81 80 ILE A N 1
ATOM 629 C CA . ILE A 1 80 ? 2.791 32.438 -6.617 1 57.81 80 ILE A CA 1
ATOM 630 C C . ILE A 1 80 ? 3.199 33.094 -5.293 1 57.81 80 ILE A C 1
ATOM 632 O O . ILE A 1 80 ? 3.93 34.094 -5.285 1 57.81 80 ILE A O 1
ATOM 636 N N . GLU A 1 81 ? 2.637 32.562 -4.305 1 59.44 81 GLU A N 1
ATOM 637 C CA . GLU A 1 81 ? 2.971 33.094 -2.988 1 59.44 81 GLU A CA 1
ATOM 638 C C . GLU A 1 81 ? 4.477 33.062 -2.74 1 59.44 81 GLU A C 1
ATOM 640 O O . GLU A 1 81 ? 5.051 34 -2.201 1 59.44 81 GLU A O 1
ATOM 645 N N . GLU A 1 82 ? 4.953 32 -3.1 1 57.25 82 GLU A N 1
ATOM 646 C CA . GLU A 1 82 ? 6.391 31.828 -2.92 1 57.25 82 GLU A CA 1
ATOM 647 C C . GLU A 1 82 ? 7.18 32.812 -3.781 1 57.25 82 GLU A C 1
ATOM 649 O O . GLU A 1 82 ? 8.242 33.312 -3.375 1 57.25 82 GLU A O 1
ATOM 654 N N . SER A 1 83 ? 6.656 32.969 -4.984 1 50.44 83 SER A N 1
ATOM 655 C CA . SER A 1 83 ? 7.336 33.875 -5.906 1 50.44 83 SER A CA 1
ATOM 656 C C . SER A 1 83 ? 7.203 35.344 -5.457 1 50.44 83 SER A C 1
ATOM 658 O O . SER A 1 83 ? 8.078 36.156 -5.723 1 50.44 83 SER A O 1
ATOM 660 N N . LEU A 1 84 ? 5.973 35.688 -5.312 1 46.91 84 LEU A N 1
ATOM 661 C CA . LEU A 1 84 ? 5.766 37.062 -4.922 1 46.91 84 LEU A CA 1
ATOM 662 C C . LEU A 1 84 ? 6.547 37.406 -3.654 1 46.91 84 LEU A C 1
ATOM 664 O O . LEU A 1 84 ? 6.668 38.562 -3.283 1 46.91 84 LEU A O 1
ATOM 668 N N . GLY A 1 85 ? 7.57 36.938 -3.371 1 44.47 85 GLY A N 1
ATOM 669 C CA . GLY A 1 85 ? 8.742 37.375 -2.629 1 44.47 85 GLY A CA 1
ATOM 670 C C . GLY A 1 85 ? 8.5 37.5 -1.139 1 44.47 85 GLY A C 1
ATOM 671 O O . GLY A 1 85 ? 9.438 37.656 -0.359 1 44.47 85 GLY A O 1
ATOM 672 N N . GLU A 1 86 ? 7.48 38.375 -0.64 1 40.28 86 GLU A N 1
ATOM 673 C CA . GLU A 1 86 ? 7.789 38.844 0.706 1 40.28 86 GLU A CA 1
ATOM 674 C C . GLU A 1 86 ? 7.996 37.656 1.667 1 40.28 86 GLU A C 1
ATOM 676 O O . GLU A 1 86 ? 7.141 36.781 1.782 1 40.28 86 GLU A O 1
ATOM 681 N N . GLY A 1 87 ? 9.234 37.312 1.816 1 46.09 87 GLY A N 1
ATOM 682 C CA . GLY A 1 87 ? 10.086 36.25 2.334 1 46.09 87 GLY A CA 1
ATOM 683 C C . GLY A 1 87 ? 9.555 35.625 3.613 1 46.09 87 GLY A C 1
ATOM 684 O O . GLY A 1 87 ? 10.07 35.906 4.699 1 46.09 87 GLY A O 1
ATOM 685 N N . SER A 1 88 ? 8.453 35.719 3.791 1 52.41 88 SER A N 1
ATOM 686 C CA . SER A 1 88 ? 8.227 35.219 5.141 1 52.41 88 SER A CA 1
ATOM 687 C C . SER A 1 88 ? 8.82 33.844 5.312 1 52.41 88 SER A C 1
ATOM 689 O O . SER A 1 88 ? 8.656 32.969 4.449 1 52.41 88 SER A O 1
ATOM 691 N N . ARG A 1 89 ? 10.047 33.875 5.793 1 66.81 89 ARG A N 1
ATOM 692 C CA . ARG A 1 89 ? 10.836 32.719 6.18 1 66.81 89 ARG A CA 1
ATOM 693 C C . ARG A 1 89 ? 9.953 31.609 6.734 1 66.81 89 ARG A C 1
ATOM 695 O O . ARG A 1 89 ? 9.031 31.875 7.512 1 66.81 89 ARG A O 1
ATOM 702 N N . PHE A 1 90 ? 9.836 30.531 5.895 1 82.62 90 PHE A N 1
ATOM 703 C CA . PHE A 1 90 ? 9.164 29.375 6.48 1 82.62 90 PHE A CA 1
ATOM 704 C C . PHE A 1 90 ? 9.586 29.188 7.93 1 82.62 90 PHE A C 1
ATOM 706 O O . PHE A 1 90 ? 10.781 29.078 8.227 1 82.62 90 PHE A O 1
ATOM 713 N N . GLU A 1 91 ? 8.625 29.375 8.781 1 90 91 GLU A N 1
ATOM 714 C CA . GLU A 1 91 ? 8.852 29.109 10.195 1 90 91 GLU A CA 1
ATOM 715 C C . GLU A 1 91 ? 8.211 27.797 10.617 1 90 91 GLU A C 1
ATOM 717 O O . GLU A 1 91 ? 7.008 27.75 10.898 1 90 91 GLU A O 1
ATOM 722 N N . PRO A 1 92 ? 9.055 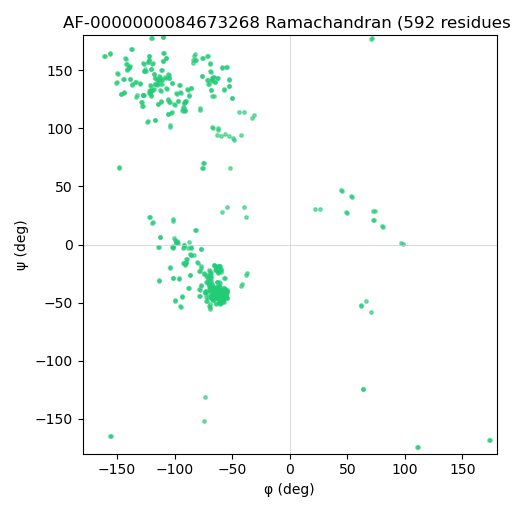26.766 10.727 1 92.94 92 PRO A N 1
ATOM 723 C CA . PRO A 1 92 ? 8.516 25.438 11.023 1 92.94 92 PRO A CA 1
ATOM 724 C C . PRO A 1 92 ? 7.656 25.422 12.281 1 92.94 92 PRO A C 1
ATOM 726 O O . PRO A 1 92 ? 6.578 24.828 12.289 1 92.94 92 PRO A O 1
ATOM 729 N N . ALA A 1 93 ? 8.086 26.141 13.266 1 93.88 93 ALA A N 1
ATOM 730 C CA . ALA A 1 93 ? 7.426 26.094 14.57 1 93.88 93 ALA A CA 1
ATOM 731 C C . ALA A 1 93 ? 5.996 26.625 14.484 1 93.88 93 ALA A C 1
ATOM 733 O O . ALA A 1 93 ? 5.141 26.25 15.289 1 93.88 93 ALA A O 1
ATOM 734 N N . ARG A 1 94 ? 5.723 27.391 13.477 1 91.88 94 ARG A N 1
ATOM 735 C CA . ARG A 1 94 ? 4.41 28.031 13.375 1 91.88 94 ARG A CA 1
ATOM 736 C C . ARG A 1 94 ? 3.635 27.484 12.18 1 91.88 94 ARG A C 1
ATOM 738 O O . ARG A 1 94 ? 2.48 27.859 11.961 1 91.88 94 ARG A O 1
ATOM 745 N N . SER A 1 95 ? 4.219 26.656 11.5 1 91.19 95 SER A N 1
ATOM 746 C CA . SER A 1 95 ? 3.619 26.188 10.25 1 91.19 95 SER A CA 1
ATOM 747 C C . SER A 1 95 ? 2.492 25.203 10.516 1 91.19 95 SER A C 1
ATOM 749 O O . SER A 1 95 ? 2.57 24.391 11.445 1 91.19 95 SER A O 1
ATOM 751 N N . ARG A 1 96 ? 1.491 25.266 9.68 1 88.56 96 ARG A N 1
ATOM 752 C CA . ARG A 1 96 ? 0.405 24.297 9.688 1 88.56 96 ARG A CA 1
ATOM 753 C C . ARG A 1 96 ? 0.284 23.594 8.336 1 88.56 96 ARG A C 1
ATOM 755 O O . ARG A 1 96 ? -0.79 23.109 7.977 1 88.56 96 ARG A O 1
ATOM 762 N N . GLN A 1 97 ? 1.378 23.594 7.656 1 87.5 97 GLN A N 1
ATOM 763 C CA . GLN A 1 97 ? 1.422 23.047 6.305 1 87.5 97 GLN A CA 1
ATOM 764 C C . GLN A 1 97 ? 1.212 21.531 6.309 1 87.5 97 GLN A C 1
ATOM 766 O O . GLN A 1 97 ? 1.672 20.844 7.219 1 87.5 97 GLN A O 1
ATOM 771 N N . ARG A 1 98 ? 0.476 21.078 5.234 1 90.56 98 ARG A N 1
ATOM 772 C CA . ARG A 1 98 ? 0.31 19.656 4.977 1 90.56 98 ARG A CA 1
ATOM 773 C C . ARG A 1 98 ? 1.162 19.203 3.793 1 90.56 98 ARG A C 1
ATOM 775 O O . ARG A 1 98 ? 1.122 19.828 2.727 1 90.56 98 ARG A O 1
ATOM 782 N N . PHE A 1 99 ? 1.972 18.234 4.02 1 95.06 99 PHE A N 1
ATOM 783 C CA . PHE A 1 99 ? 2.795 17.688 2.949 1 95.06 99 PHE A CA 1
ATOM 784 C C . PHE A 1 99 ? 2.277 16.312 2.516 1 95.06 99 PHE A C 1
ATOM 786 O O . PHE A 1 99 ? 1.92 15.484 3.355 1 95.06 99 PHE A O 1
ATOM 793 N N . ARG A 1 100 ? 2.17 16.094 1.236 1 95.38 100 ARG A N 1
ATOM 794 C CA . ARG A 1 100 ? 1.786 14.82 0.643 1 95.38 100 ARG A CA 1
ATOM 795 C C . ARG A 1 100 ? 2.996 14.102 0.055 1 95.38 100 ARG A C 1
ATOM 797 O O . ARG A 1 100 ? 3.666 14.633 -0.836 1 95.38 100 ARG A O 1
ATOM 804 N N . ILE A 1 101 ? 3.205 12.883 0.555 1 96.62 101 ILE A N 1
ATOM 805 C CA . ILE A 1 101 ? 4.422 12.164 0.19 1 96.62 101 ILE A CA 1
ATOM 806 C C . ILE A 1 101 ? 4.062 10.773 -0.337 1 96.62 101 ILE A C 1
ATOM 808 O O . ILE A 1 101 ? 3.287 10.047 0.289 1 96.62 101 ILE A O 1
ATOM 812 N N . ALA A 1 102 ? 4.602 10.461 -1.52 1 95.38 102 ALA A N 1
ATOM 813 C CA . ALA A 1 102 ? 4.469 9.102 -2.039 1 95.38 102 ALA A CA 1
ATOM 814 C C . ALA A 1 102 ? 5.711 8.273 -1.725 1 95.38 102 ALA A C 1
ATOM 816 O O . ALA A 1 102 ? 6.828 8.664 -2.07 1 95.38 102 ALA A O 1
ATOM 817 N N . LEU A 1 103 ? 5.5 7.168 -1.058 1 94.12 103 LEU A N 1
ATOM 818 C CA . LEU A 1 103 ? 6.621 6.281 -0.755 1 94.12 103 LEU A CA 1
ATOM 819 C C . LEU A 1 103 ? 6.137 4.852 -0.531 1 94.12 103 LEU A C 1
ATOM 821 O O . LEU A 1 103 ? 4.934 4.613 -0.412 1 94.12 103 LEU A O 1
ATOM 825 N N . THR A 1 104 ? 7.062 3.895 -0.566 1 92.94 104 THR A N 1
ATOM 826 C CA . THR A 1 104 ? 6.742 2.506 -0.264 1 92.94 104 THR A CA 1
ATOM 827 C C . THR A 1 104 ? 6.562 2.305 1.238 1 92.94 104 THR A C 1
ATOM 829 O O . THR A 1 104 ? 6.98 3.146 2.035 1 92.94 104 THR A O 1
ATOM 832 N N . ASP A 1 105 ? 5.891 1.225 1.613 1 94.12 105 ASP A N 1
ATOM 833 C CA . ASP A 1 105 ? 5.742 0.949 3.039 1 94.12 105 ASP A CA 1
ATOM 834 C C . ASP A 1 105 ? 7.098 0.7 3.695 1 94.12 105 ASP A C 1
ATOM 836 O O . ASP A 1 105 ? 7.285 0.993 4.879 1 94.12 105 ASP A O 1
ATOM 840 N N . TYR A 1 106 ? 8.07 0.323 2.904 1 95.19 106 TYR A N 1
ATOM 841 C CA . TYR A 1 106 ? 9.422 0.161 3.424 1 95.19 106 TYR A CA 1
ATOM 842 C C . TYR A 1 106 ? 10.039 1.51 3.783 1 95.19 106 TYR A C 1
ATOM 844 O O . TYR A 1 106 ? 10.539 1.695 4.895 1 95.19 106 TYR A O 1
ATOM 852 N N . ALA A 1 107 ? 10 2.398 2.801 1 95.31 107 ALA A N 1
ATOM 853 C CA . ALA A 1 107 ? 10.531 3.73 3.074 1 95.31 107 ALA A CA 1
ATOM 854 C C . ALA A 1 107 ? 9.797 4.391 4.234 1 95.31 107 ALA A C 1
ATOM 856 O O . ALA A 1 107 ? 10.398 5.105 5.035 1 95.31 107 ALA A O 1
ATOM 857 N N . GLU A 1 108 ? 8.508 4.172 4.266 1 96.5 108 GLU A N 1
ATOM 858 C CA . GLU A 1 108 ? 7.711 4.711 5.363 1 96.5 108 GLU A CA 1
ATOM 859 C C . GLU A 1 108 ? 8.203 4.195 6.711 1 96.5 108 GLU A C 1
ATOM 861 O O . GLU A 1 108 ? 8.328 4.961 7.668 1 96.5 108 GLU A O 1
ATOM 866 N N . MET A 1 109 ? 8.508 2.947 6.785 1 95.31 109 MET A N 1
ATOM 867 C CA . MET A 1 109 ? 8.969 2.309 8.016 1 95.31 109 MET A CA 1
ATOM 868 C C . MET A 1 109 ? 10.289 2.918 8.477 1 95.31 109 MET A C 1
ATOM 870 O O . MET A 1 109 ? 10.492 3.119 9.68 1 95.31 109 MET A O 1
ATOM 874 N N . LEU A 1 110 ? 11.141 3.213 7.59 1 94.62 110 LEU A N 1
ATOM 875 C CA . LEU A 1 110 ? 12.469 3.715 7.914 1 94.62 110 LEU A CA 1
ATOM 876 C C . LEU A 1 110 ? 12.414 5.184 8.312 1 94.62 110 LEU A C 1
ATOM 878 O O . LEU A 1 110 ? 13.141 5.617 9.211 1 94.62 110 LEU A O 1
ATOM 882 N N . LEU A 1 111 ? 11.547 5.879 7.688 1 96.88 111 LEU A N 1
ATOM 883 C CA . LEU A 1 111 ? 11.625 7.332 7.719 1 96.88 111 LEU A CA 1
ATOM 884 C C . LEU A 1 111 ? 10.641 7.906 8.734 1 96.88 111 LEU A C 1
ATOM 886 O O . LEU A 1 111 ? 11.023 8.727 9.578 1 96.88 111 LEU A O 1
ATOM 890 N N . MET A 1 112 ? 9.453 7.512 8.734 1 97.06 112 MET A N 1
ATOM 891 C CA . MET A 1 112 ? 8.352 8.305 9.266 1 97.06 112 MET A CA 1
ATOM 892 C C . MET A 1 112 ? 8.391 8.352 10.789 1 97.06 112 MET A C 1
ATOM 894 O O . MET A 1 112 ? 8.117 9.383 11.391 1 97.06 112 MET A O 1
ATOM 898 N N . PRO A 1 113 ? 8.727 7.18 11.461 1 95.62 113 PRO A N 1
ATOM 899 C CA . PRO A 1 113 ? 8.805 7.297 12.922 1 95.62 113 PRO A CA 1
ATOM 900 C C . PRO A 1 113 ? 9.781 8.383 13.375 1 95.62 113 PRO A C 1
ATOM 902 O O . PRO A 1 113 ? 9.453 9.188 14.25 1 95.62 113 PRO A O 1
ATOM 905 N N . ARG A 1 114 ? 10.875 8.438 12.75 1 95.94 114 ARG A N 1
ATOM 906 C CA . ARG A 1 114 ? 11.898 9.414 13.117 1 95.94 114 ARG A CA 1
ATOM 907 C C . ARG A 1 114 ? 11.5 10.82 12.664 1 95.94 114 ARG A C 1
ATOM 909 O O . ARG A 1 114 ? 11.711 11.789 13.398 1 95.94 114 ARG A O 1
ATOM 916 N N . LEU A 1 115 ? 10.961 10.914 11.492 1 97.56 115 LEU A N 1
ATOM 917 C CA . LEU A 1 115 ? 10.547 12.211 10.984 1 97.56 115 LEU A CA 1
ATOM 918 C C . LEU A 1 115 ? 9.438 12.805 11.844 1 97.56 115 LEU A C 1
ATOM 920 O O . LEU A 1 115 ? 9.469 13.992 12.18 1 97.56 115 LEU A O 1
ATOM 924 N N . LEU A 1 116 ? 8.477 12 12.203 1 97.38 116 LEU A N 1
ATOM 925 C CA . LEU A 1 116 ? 7.359 12.469 13.016 1 97.38 116 LEU A CA 1
ATOM 926 C C . LEU A 1 116 ? 7.84 12.938 14.391 1 97.38 116 LEU A C 1
ATOM 928 O O . LEU A 1 116 ? 7.312 13.906 14.938 1 97.38 116 LEU A O 1
ATOM 932 N N . ALA A 1 117 ? 8.773 12.25 14.922 1 95.56 117 ALA A N 1
ATOM 933 C CA . ALA A 1 117 ? 9.352 12.68 16.188 1 95.56 117 ALA A CA 1
ATOM 934 C C . ALA A 1 117 ? 9.992 14.055 16.062 1 95.56 117 ALA A C 1
ATOM 936 O O . ALA A 1 117 ? 9.812 14.914 16.922 1 95.56 117 ALA A O 1
ATOM 937 N N . ARG A 1 118 ? 10.703 14.227 15.008 1 95.94 118 ARG A N 1
ATOM 938 C CA . ARG A 1 118 ? 11.352 15.508 14.75 1 95.94 118 ARG A CA 1
ATOM 939 C C . ARG A 1 118 ? 10.32 16.609 14.547 1 95.94 118 ARG A C 1
ATOM 941 O O . ARG A 1 118 ? 10.477 17.719 15.055 1 95.94 118 ARG A O 1
ATOM 948 N N . LEU A 1 119 ? 9.305 16.312 13.797 1 96.5 119 LEU A N 1
ATOM 949 C CA . LEU A 1 119 ? 8.258 17.297 13.523 1 96.5 119 LEU A CA 1
ATOM 950 C C . LEU A 1 119 ? 7.52 17.688 14.797 1 96.5 119 LEU A C 1
ATOM 952 O O . LEU A 1 119 ? 7.137 18.844 14.969 1 96.5 119 LEU A O 1
ATOM 956 N N . ALA A 1 120 ? 7.281 16.75 15.648 1 94.56 120 ALA A N 1
ATOM 957 C CA . ALA A 1 120 ? 6.594 17.016 16.906 1 94.56 120 ALA A CA 1
ATOM 958 C C . ALA A 1 120 ? 7.324 18.094 17.719 1 94.56 120 ALA A C 1
ATOM 960 O O . ALA A 1 120 ? 6.695 18.875 18.422 1 94.56 120 ALA A O 1
ATOM 961 N N . GLU A 1 121 ? 8.594 18.188 17.547 1 94.88 121 GLU A N 1
ATOM 962 C CA . GLU A 1 121 ? 9.422 19.141 18.281 1 94.88 121 GLU A CA 1
ATOM 963 C C . GLU A 1 121 ? 9.594 20.438 17.5 1 94.88 121 GLU A C 1
ATOM 965 O O . GLU A 1 121 ? 9.43 21.531 18.062 1 94.88 121 GLU A O 1
ATOM 970 N N . GLN A 1 122 ? 9.867 20.344 16.234 1 95.88 122 GLN A N 1
ATOM 971 C CA . GLN A 1 122 ? 10.312 21.484 15.461 1 95.88 122 GLN A CA 1
ATOM 972 C C . GLN A 1 122 ? 9.148 22.141 14.719 1 95.88 122 GLN A C 1
ATOM 974 O O . GLN A 1 122 ? 9.172 23.344 14.438 1 95.88 122 GLN A O 1
ATOM 979 N N . ALA A 1 123 ? 8.18 21.375 14.391 1 96.94 123 ALA A N 1
ATOM 980 C CA . ALA A 1 123 ? 7.059 21.828 13.578 1 96.94 123 ALA A CA 1
ATOM 981 C C . ALA A 1 123 ? 5.773 21.094 13.953 1 96.94 123 ALA A C 1
ATOM 983 O O . ALA A 1 123 ? 5.18 20.406 13.117 1 96.94 123 ALA A O 1
ATOM 984 N N . PRO A 1 124 ? 5.289 21.312 15.117 1 94.94 124 PRO A N 1
ATOM 985 C CA . PRO A 1 124 ? 4.188 20.516 15.656 1 94.94 124 PRO A CA 1
ATOM 986 C C . PRO A 1 124 ? 2.889 20.703 14.883 1 94.94 124 PRO A C 1
ATOM 988 O O . PRO A 1 124 ? 1.982 19.875 14.977 1 94.94 124 PRO A O 1
ATOM 991 N N . GLY A 1 125 ? 2.771 21.719 14.133 1 94.62 125 GLY A N 1
ATOM 992 C CA . GLY A 1 125 ? 1.558 21.969 13.367 1 94.62 125 GLY A CA 1
ATOM 993 C C . GLY A 1 125 ? 1.583 21.344 11.984 1 94.62 125 GLY A C 1
ATOM 994 O O . GLY A 1 125 ? 0.559 21.297 11.305 1 94.62 125 GLY A O 1
ATOM 995 N N . VAL A 1 126 ? 2.688 20.891 11.516 1 95.12 126 VAL A N 1
ATOM 996 C CA . VAL A 1 126 ? 2.848 20.281 10.203 1 95.12 126 VAL A CA 1
ATOM 997 C C . VAL A 1 126 ? 2.168 18.922 10.172 1 95.12 126 VAL A C 1
ATOM 999 O O . VAL A 1 126 ? 2.225 18.172 11.148 1 95.12 126 VAL A O 1
ATOM 1002 N N . ARG A 1 127 ? 1.485 18.656 9.062 1 95.44 127 ARG A N 1
ATOM 1003 C CA . ARG A 1 127 ? 0.816 17.375 8.867 1 95.44 127 ARG A CA 1
ATOM 1004 C C . ARG A 1 127 ? 1.392 16.641 7.66 1 95.44 127 ARG A C 1
ATOM 1006 O O . ARG A 1 127 ? 1.81 17.266 6.684 1 95.44 127 ARG A O 1
ATOM 1013 N N . ILE A 1 128 ? 1.411 15.312 7.762 1 97.12 128 ILE A N 1
ATOM 1014 C CA . ILE A 1 128 ? 1.939 14.477 6.688 1 97.12 128 ILE A CA 1
ATOM 1015 C C . ILE A 1 128 ? 0.852 13.531 6.188 1 97.12 128 ILE A C 1
ATOM 1017 O O . ILE A 1 128 ? 0.198 12.852 6.98 1 97.12 128 ILE A O 1
ATOM 1021 N N . ASP A 1 129 ? 0.651 13.531 4.914 1 95 129 ASP A N 1
ATOM 1022 C CA . ASP A 1 129 ? -0.222 12.578 4.234 1 95 129 ASP A CA 1
ATOM 1023 C C . ASP A 1 129 ? 0.577 11.664 3.307 1 95 129 ASP A C 1
ATOM 1025 O O . ASP A 1 129 ? 1.189 12.133 2.344 1 95 129 ASP A O 1
ATOM 1029 N N . VAL A 1 130 ? 0.469 10.375 3.58 1 95.81 130 VAL A N 1
ATOM 1030 C CA . VAL A 1 130 ? 1.234 9.406 2.805 1 95.81 130 VAL A CA 1
ATOM 1031 C C . VAL A 1 130 ? 0.325 8.727 1.783 1 95.81 130 VAL A C 1
ATOM 1033 O O . VAL A 1 130 ? -0.814 8.375 2.096 1 95.81 130 VAL A O 1
ATOM 1036 N N . GLN A 1 131 ? 0.896 8.555 0.582 1 92.06 131 GLN A N 1
ATOM 1037 C CA . GLN A 1 131 ? 0.263 7.77 -0.474 1 92.06 131 GLN A CA 1
ATOM 1038 C C . GLN A 1 131 ? 1.174 6.641 -0.939 1 92.06 131 GLN A C 1
ATOM 1040 O O . GLN A 1 131 ? 2.395 6.715 -0.785 1 92.06 131 GLN A O 1
ATOM 1045 N N . HIS A 1 132 ? 0.5 5.617 -1.531 1 90.81 132 HIS A N 1
ATOM 1046 C CA . HIS A 1 132 ? 1.298 4.539 -2.1 1 90.81 132 HIS A CA 1
ATOM 1047 C C . HIS A 1 132 ? 2.143 5.035 -3.27 1 90.81 132 HIS A C 1
ATOM 1049 O O . HIS A 1 132 ? 1.669 5.816 -4.098 1 90.81 132 HIS A O 1
ATOM 1055 N N . LEU A 1 133 ? 3.34 4.531 -3.283 1 88.94 133 LEU A N 1
ATOM 1056 C CA . LEU A 1 133 ? 4.172 4.773 -4.457 1 88.94 133 LEU A CA 1
ATOM 1057 C C . LEU A 1 133 ? 3.928 3.715 -5.527 1 88.94 133 LEU A C 1
ATOM 1059 O O . LEU A 1 133 ? 3.949 2.518 -5.234 1 88.94 133 LEU A O 1
ATOM 1063 N N . SER A 1 134 ? 3.65 4.184 -6.754 1 77.06 134 SER A N 1
ATOM 1064 C CA . SER A 1 134 ? 3.486 3.293 -7.895 1 77.06 134 SER A CA 1
ATOM 1065 C C . SER A 1 134 ? 4.836 2.904 -8.492 1 77.06 134 SER A C 1
ATOM 1067 O O . SER A 1 134 ? 5.855 3.529 -8.195 1 77.06 134 SER A O 1
ATOM 1069 N N . PRO A 1 135 ? 4.777 1.874 -9.273 1 69.06 135 PRO A N 1
ATOM 1070 C CA . PRO A 1 135 ? 6.031 1.395 -9.867 1 69.06 135 PRO A CA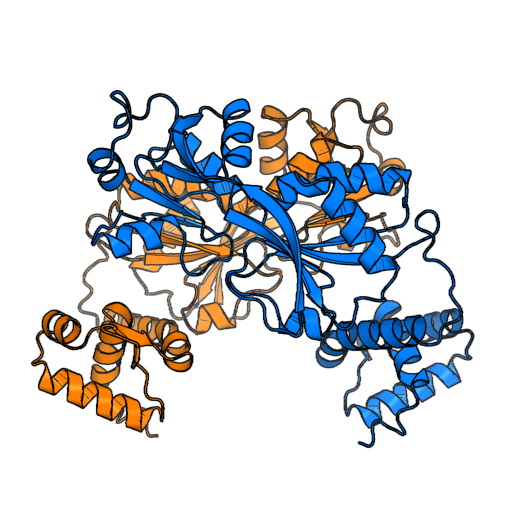 1
ATOM 1071 C C . PRO A 1 135 ? 6.719 2.447 -10.734 1 69.06 135 PRO A C 1
ATOM 1073 O O . PRO A 1 135 ? 7.926 2.367 -10.969 1 69.06 135 PRO A O 1
ATOM 1076 N N . ARG A 1 136 ? 5.988 3.371 -11.164 1 74.19 136 ARG A N 1
ATOM 1077 C CA . ARG A 1 136 ? 6.562 4.457 -11.953 1 74.19 136 ARG A CA 1
ATOM 1078 C C . ARG A 1 136 ? 6.52 5.773 -11.18 1 74.19 136 ARG A C 1
ATOM 1080 O O . ARG A 1 136 ? 5.691 5.949 -10.289 1 74.19 136 ARG A O 1
ATOM 1087 N N . LEU A 1 137 ? 7.582 6.562 -11.578 1 74.81 137 LEU A N 1
ATOM 1088 C CA . LEU A 1 137 ? 7.547 7.906 -11.008 1 74.81 137 LEU A CA 1
ATOM 1089 C C . LEU A 1 137 ? 6.18 8.547 -11.219 1 74.81 137 LEU A C 1
ATOM 1091 O O . LEU A 1 137 ? 5.656 8.555 -12.336 1 74.81 137 LEU A O 1
ATOM 1095 N N . PRO A 1 138 ? 5.66 8.984 -10.078 1 85.31 138 PRO A N 1
ATOM 1096 C CA . PRO A 1 138 ? 4.379 9.68 -10.234 1 85.31 138 PRO A CA 1
ATOM 1097 C C . PRO A 1 138 ? 4.535 11.094 -10.789 1 85.31 138 PRO A C 1
ATOM 1099 O O . PRO A 1 138 ? 4.145 12.062 -10.133 1 85.31 138 PRO A O 1
ATOM 1102 N N . ALA A 1 139 ? 4.969 11.18 -11.992 1 83.81 139 ALA A N 1
ATOM 1103 C CA . ALA A 1 139 ? 5.332 12.445 -12.617 1 83.81 139 ALA A CA 1
ATOM 1104 C C . ALA A 1 139 ? 4.137 13.391 -12.688 1 83.81 139 ALA A C 1
ATOM 1106 O O . ALA A 1 139 ? 4.23 14.555 -12.281 1 83.81 139 ALA A O 1
ATOM 1107 N N . GLU A 1 140 ? 3.062 12.891 -13.148 1 81.31 140 GLU A N 1
ATOM 1108 C CA . GLU A 1 140 ? 1.869 13.719 -13.312 1 81.31 140 GLU A CA 1
ATOM 1109 C C . GLU A 1 140 ? 1.388 14.258 -11.961 1 81.31 140 GLU A C 1
ATOM 1111 O O . GLU A 1 140 ? 1.018 15.43 -11.852 1 81.31 140 GLU A O 1
ATOM 1116 N N . ALA A 1 141 ? 1.394 13.398 -10.961 1 87 141 ALA A N 1
ATOM 1117 C CA . ALA A 1 141 ? 0.952 13.797 -9.625 1 87 141 ALA A CA 1
ATOM 1118 C C . ALA A 1 141 ? 1.872 14.867 -9.039 1 87 141 ALA A C 1
ATOM 1120 O O . ALA A 1 141 ? 1.411 15.789 -8.359 1 87 141 ALA A O 1
ATOM 1121 N N . LEU A 1 142 ? 3.133 14.773 -9.305 1 88.19 142 LEU A N 1
ATOM 1122 C CA . LEU A 1 142 ? 4.102 15.766 -8.852 1 88.19 142 LEU A CA 1
ATOM 1123 C C . LEU A 1 142 ? 3.9 17.094 -9.586 1 88.19 142 LEU A C 1
ATOM 1125 O O . LEU A 1 142 ? 3.904 18.156 -8.961 1 88.19 142 LEU A O 1
ATOM 1129 N N . GLU A 1 143 ? 3.617 16.953 -10.844 1 81 143 GLU A N 1
ATOM 1130 C CA . GLU A 1 143 ? 3.453 18.141 -11.672 1 81 143 GLU A CA 1
ATOM 1131 C C . GLU A 1 143 ? 2.168 18.891 -11.32 1 81 143 GLU A C 1
ATOM 1133 O O . GLU A 1 143 ? 2.139 20.125 -11.312 1 81 143 GLU A O 1
ATOM 1138 N N . LYS A 1 144 ? 1.18 18.125 -10.961 1 76.75 144 LYS A N 1
ATOM 1139 C CA . LYS A 1 144 ? -0.119 18.703 -10.641 1 76.75 144 LYS A CA 1
ATOM 1140 C C . LYS A 1 144 ? -0.185 19.125 -9.18 1 76.75 144 LYS A C 1
ATOM 1142 O O . LYS A 1 144 ? -1.181 19.703 -8.734 1 76.75 144 LYS A O 1
ATOM 1147 N N . GLY A 1 145 ? 0.78 18.797 -8.414 1 81.25 145 GLY A N 1
ATOM 1148 C CA . GLY A 1 145 ? 0.821 19.172 -7.012 1 81.25 145 GLY A CA 1
ATOM 1149 C C . GLY A 1 145 ? -0.034 18.281 -6.129 1 81.25 145 GLY A C 1
ATOM 1150 O O . GLY A 1 145 ? -0.337 18.641 -4.988 1 81.25 145 GLY A O 1
ATOM 1151 N N . GLU A 1 146 ? -0.418 17.172 -6.629 1 84.56 146 GLU A N 1
ATOM 1152 C CA . GLU A 1 146 ? -1.158 16.188 -5.844 1 84.56 146 GLU A CA 1
ATOM 1153 C C . GLU A 1 146 ? -0.253 15.5 -4.828 1 84.56 146 GLU A C 1
ATOM 1155 O O . GLU A 1 146 ? -0.728 14.992 -3.809 1 84.56 146 GLU A O 1
ATOM 1160 N N . ILE A 1 147 ? 1.026 15.484 -5.223 1 92.38 147 ILE A N 1
ATOM 1161 C CA . ILE A 1 147 ? 2.094 15.008 -4.352 1 92.38 147 ILE A CA 1
ATOM 1162 C C . ILE A 1 147 ? 3.227 16.031 -4.316 1 92.38 147 ILE A C 1
ATOM 1164 O O . ILE A 1 147 ? 3.572 16.625 -5.34 1 92.38 147 ILE A O 1
ATOM 1168 N N . ASP A 1 148 ? 3.703 16.188 -3.098 1 92.31 148 ASP A N 1
ATOM 1169 C CA . ASP A 1 148 ? 4.793 17.141 -2.949 1 92.31 148 ASP A CA 1
ATOM 1170 C C . ASP A 1 148 ? 6.148 16.469 -3.178 1 92.31 148 ASP A C 1
ATOM 1172 O O . ASP A 1 148 ? 7.07 17.094 -3.709 1 92.31 148 ASP A O 1
ATOM 1176 N N . LEU A 1 149 ? 6.195 15.203 -2.68 1 95.25 149 LEU A N 1
ATOM 1177 C CA . LEU A 1 149 ? 7.457 14.469 -2.705 1 95.25 149 LEU A CA 1
ATOM 1178 C C . LEU A 1 149 ? 7.219 12.984 -2.959 1 95.25 149 LEU A C 1
ATOM 1180 O O . LEU A 1 149 ? 6.219 12.43 -2.498 1 95.25 149 LEU A O 1
ATOM 1184 N N . ALA A 1 150 ? 8.18 12.484 -3.746 1 95.69 150 ALA A N 1
ATOM 1185 C CA . ALA A 1 150 ? 8.242 11.031 -3.871 1 95.69 150 ALA A CA 1
ATOM 1186 C C . ALA A 1 150 ? 9.562 10.484 -3.314 1 95.69 150 ALA A C 1
ATOM 1188 O O . ALA A 1 150 ? 10.617 11.102 -3.484 1 95.69 150 ALA A O 1
ATOM 1189 N N . LEU A 1 151 ? 9.453 9.43 -2.621 1 95.06 151 LEU A N 1
ATOM 1190 C CA . LEU A 1 151 ? 10.648 8.797 -2.066 1 95.06 151 LEU A CA 1
ATOM 1191 C C . LEU A 1 151 ? 10.703 7.316 -2.432 1 95.06 151 LEU A C 1
ATOM 1193 O O . LEU A 1 151 ? 9.805 6.555 -2.084 1 95.06 151 LEU A O 1
ATOM 1197 N N . GLY A 1 152 ? 11.727 6.961 -3.123 1 92.12 152 GLY A N 1
ATOM 1198 C CA . GLY A 1 152 ? 11.891 5.586 -3.564 1 92.12 152 GLY A CA 1
ATOM 1199 C C . GLY A 1 152 ? 13.07 5.391 -4.496 1 92.12 152 GLY A C 1
ATOM 1200 O O . GLY A 1 152 ? 14.008 6.195 -4.492 1 92.12 152 GLY A O 1
ATOM 1201 N N . ARG A 1 153 ? 13.102 4.238 -5.102 1 90.12 153 ARG A N 1
ATOM 1202 C CA . ARG A 1 153 ? 14.109 3.932 -6.113 1 90.12 153 ARG A CA 1
ATOM 1203 C C . ARG A 1 153 ? 13.617 4.297 -7.508 1 90.12 153 ARG A C 1
ATOM 1205 O O . ARG A 1 153 ? 12.555 3.838 -7.938 1 90.12 153 ARG A O 1
ATOM 1212 N N . PHE A 1 154 ? 14.391 5.16 -8.188 1 87.56 154 PHE A N 1
ATOM 1213 C CA . PHE A 1 154 ? 14.039 5.59 -9.531 1 87.56 154 PHE A CA 1
ATOM 1214 C C . PHE A 1 154 ? 15.203 5.371 -10.492 1 87.56 154 PHE A C 1
ATOM 1216 O O . PHE A 1 154 ? 16.359 5.672 -10.156 1 87.56 154 PHE A O 1
ATOM 1223 N N . GLU A 1 155 ? 14.961 4.723 -11.602 1 78.75 155 GLU A N 1
ATOM 1224 C CA . GLU A 1 155 ? 16.016 4.445 -12.562 1 78.75 155 GLU A CA 1
ATOM 1225 C C . GLU A 1 155 ? 16.438 5.711 -13.312 1 78.75 155 GLU A C 1
ATOM 1227 O O . GLU A 1 155 ? 17.625 5.934 -13.547 1 78.75 155 GLU A O 1
ATOM 1232 N N . ALA A 1 156 ? 15.477 6.445 -13.812 1 82.19 156 ALA A N 1
ATOM 1233 C CA . ALA A 1 156 ? 15.727 7.695 -14.531 1 82.19 156 ALA A CA 1
ATOM 1234 C C . ALA A 1 156 ? 14.734 8.773 -14.109 1 82.19 156 ALA A C 1
ATOM 1236 O O . ALA A 1 156 ? 13.562 8.484 -13.852 1 82.19 156 ALA A O 1
ATOM 1237 N N . LEU A 1 157 ? 15.328 9.945 -13.953 1 85.94 157 LEU A N 1
ATOM 1238 C CA . LEU A 1 157 ? 14.484 11.094 -13.633 1 85.94 157 LEU A CA 1
ATOM 1239 C C . LEU A 1 157 ? 14.453 12.086 -14.789 1 85.94 157 LEU A C 1
ATOM 1241 O O . LEU A 1 157 ? 15.508 12.523 -15.258 1 85.94 157 LEU A O 1
ATOM 1245 N N . PRO A 1 158 ? 13.289 12.359 -15.258 1 85.81 158 PRO A N 1
ATOM 1246 C CA . PRO A 1 158 ? 13.234 13.461 -16.219 1 85.81 158 PRO A CA 1
ATOM 1247 C C . PRO A 1 158 ? 13.836 14.75 -15.68 1 85.81 158 PRO A C 1
ATOM 1249 O O . PRO A 1 158 ? 13.82 14.977 -14.461 1 85.81 158 PRO A O 1
ATOM 1252 N N . PRO A 1 159 ? 14.336 15.594 -16.562 1 85.06 159 PRO A N 1
ATOM 1253 C CA . PRO A 1 159 ? 15.039 16.812 -16.156 1 85.06 159 PRO A CA 1
ATOM 1254 C C . PRO A 1 159 ? 14.164 17.75 -15.328 1 85.06 159 PRO A C 1
ATOM 1256 O O . PRO A 1 159 ? 14.68 18.578 -14.578 1 85.06 159 PRO A O 1
ATOM 1259 N N . ARG A 1 160 ? 12.93 17.641 -15.477 1 87.62 160 ARG A N 1
ATOM 1260 C CA . ARG A 1 160 ? 12.031 18.562 -14.797 1 87.62 160 ARG A CA 1
ATOM 1261 C C . ARG A 1 160 ? 11.891 18.203 -13.32 1 87.62 160 ARG A C 1
ATOM 1263 O O . ARG A 1 160 ? 11.289 18.938 -12.547 1 87.62 160 ARG A O 1
ATOM 1270 N N . PHE A 1 161 ? 12.516 17.125 -12.984 1 91.69 161 PHE A N 1
ATOM 1271 C CA . PHE A 1 161 ? 12.461 16.688 -11.594 1 91.69 161 PHE A CA 1
ATOM 1272 C C . PHE A 1 161 ? 13.836 16.781 -10.945 1 91.69 161 PHE A C 1
ATOM 1274 O O . PHE A 1 161 ? 14.852 16.531 -11.602 1 91.69 161 PHE A O 1
ATOM 1281 N N . ALA A 1 162 ? 13.828 17.188 -9.68 1 90.06 162 ALA A N 1
ATOM 1282 C CA . ALA A 1 162 ? 15.039 17.203 -8.859 1 90.06 162 ALA A CA 1
ATOM 1283 C C . ALA A 1 162 ? 15.094 15.961 -7.957 1 90.06 162 ALA A C 1
ATOM 1285 O O . ALA A 1 162 ? 14.109 15.625 -7.297 1 90.06 162 ALA A O 1
ATOM 1286 N N . GLY A 1 163 ? 16.219 15.289 -7.965 1 93 163 GLY A N 1
ATOM 1287 C CA . GLY A 1 163 ? 16.453 14.117 -7.141 1 93 163 GLY A CA 1
ATOM 1288 C C . GLY A 1 163 ? 17.625 14.266 -6.195 1 93 163 GLY A C 1
ATOM 1289 O O . GLY A 1 163 ? 18.672 14.805 -6.574 1 93 163 GLY A O 1
ATOM 1290 N N . VAL A 1 164 ? 17.375 13.906 -4.945 1 93 164 VAL A N 1
ATOM 1291 C CA . VAL A 1 164 ? 18.438 13.875 -3.951 1 93 164 VAL A CA 1
ATOM 1292 C C . VAL A 1 164 ? 18.562 12.477 -3.357 1 93 164 VAL A C 1
ATOM 1294 O O . VAL A 1 164 ? 17.562 11.875 -2.971 1 93 164 VAL A O 1
ATOM 1297 N N . ARG A 1 165 ? 19.812 12.055 -3.312 1 93.81 165 ARG A N 1
ATOM 1298 C CA . ARG A 1 165 ? 20.016 10.75 -2.691 1 93.81 165 ARG A CA 1
ATOM 1299 C C . ARG A 1 165 ? 19.703 10.797 -1.202 1 93.81 165 ARG A C 1
ATOM 1301 O O . ARG A 1 165 ? 20.156 11.688 -0.489 1 93.81 165 ARG A O 1
ATOM 1308 N N . TRP A 1 166 ? 18.859 9.891 -0.782 1 96.25 166 TRP A N 1
ATOM 1309 C CA . TRP A 1 166 ? 18.484 9.805 0.625 1 96.25 166 TRP A CA 1
ATOM 1310 C C . TRP A 1 166 ? 19.359 8.789 1.359 1 96.25 166 TRP A C 1
ATOM 1312 O O . TRP A 1 166 ? 20 9.117 2.361 1 96.25 166 TRP A O 1
ATOM 1322 N N . MET A 1 167 ? 19.422 7.574 0.842 1 95.56 167 MET A N 1
ATOM 1323 C CA . MET A 1 167 ? 20.219 6.531 1.487 1 95.56 167 MET A CA 1
ATOM 1324 C C . MET A 1 167 ? 20.531 5.41 0.506 1 95.56 167 MET A C 1
ATOM 1326 O O . MET A 1 167 ? 19.922 5.309 -0.556 1 95.56 167 MET A O 1
ATOM 1330 N N . SER A 1 168 ? 21.547 4.621 0.896 1 95.31 168 SER A N 1
ATOM 1331 C CA . SER A 1 168 ? 21.938 3.426 0.152 1 95.31 168 SER A CA 1
ATOM 1332 C C . SER A 1 168 ? 21.484 2.158 0.867 1 95.31 168 SER A C 1
ATOM 1334 O O . SER A 1 168 ? 21.5 2.092 2.098 1 95.31 168 SER A O 1
ATOM 1336 N N . GLU A 1 169 ? 21.094 1.213 0.062 1 95.06 169 GLU A N 1
ATOM 1337 C CA . GLU A 1 169 ? 20.531 -0.01 0.623 1 95.06 169 GLU A CA 1
ATOM 1338 C C . GLU A 1 169 ? 21.016 -1.241 -0.138 1 95.06 169 GLU A C 1
ATOM 1340 O O . GLU A 1 169 ? 21.453 -1.136 -1.286 1 95.06 169 GLU A O 1
ATOM 1345 N N . THR A 1 170 ? 21.062 -2.316 0.544 1 96.62 170 THR A N 1
ATOM 1346 C CA . THR A 1 170 ? 21.344 -3.615 -0.052 1 96.62 170 THR A CA 1
ATOM 1347 C C . THR A 1 170 ? 20.188 -4.578 0.162 1 96.62 170 THR A C 1
ATOM 1349 O O . THR A 1 170 ? 19.141 -4.199 0.713 1 96.62 170 THR A O 1
ATOM 1352 N N . LEU A 1 171 ? 20.359 -5.824 -0.421 1 97.19 171 LEU A N 1
ATOM 1353 C CA . LEU A 1 171 ? 19.281 -6.812 -0.336 1 97.19 171 LEU A CA 1
ATOM 1354 C C . LEU A 1 171 ? 19.766 -8.078 0.364 1 97.19 171 LEU A C 1
ATOM 1356 O O . LEU A 1 171 ? 20.938 -8.445 0.253 1 97.19 171 LEU A O 1
ATOM 1360 N N . GLN A 1 172 ? 18.859 -8.719 0.999 1 98.06 172 GLN A N 1
ATOM 1361 C CA . GLN A 1 172 ? 19.078 -10.031 1.604 1 98.06 172 GLN A CA 1
ATOM 1362 C C . GLN A 1 172 ? 17.891 -10.945 1.382 1 98.06 172 GLN A C 1
ATOM 1364 O O . GLN A 1 172 ? 16.766 -10.477 1.164 1 98.06 172 GLN A O 1
ATOM 1369 N N . LEU A 1 173 ? 18.188 -12.18 1.381 1 98.56 173 LEU A N 1
ATOM 1370 C CA . LEU A 1 173 ? 17.109 -13.164 1.36 1 98.56 173 LEU A CA 1
ATOM 1371 C C . LEU A 1 173 ? 16.609 -13.453 2.771 1 98.56 173 LEU A C 1
ATOM 1373 O O . LEU A 1 173 ? 17.422 -13.609 3.697 1 98.56 173 LEU A O 1
ATOM 1377 N N . VAL A 1 174 ? 15.297 -13.484 2.953 1 98.62 174 VAL A N 1
ATOM 1378 C CA . VAL A 1 174 ? 14.703 -13.844 4.234 1 98.62 174 VAL A CA 1
ATOM 1379 C C . VAL A 1 174 ? 13.914 -15.141 4.09 1 98.62 174 VAL A C 1
ATOM 1381 O O . VAL A 1 174 ? 13.258 -15.367 3.072 1 98.62 174 VAL A O 1
ATOM 1384 N N . ALA A 1 175 ? 14.039 -15.977 5.023 1 98.69 175 ALA A N 1
ATOM 1385 C CA . ALA A 1 175 ? 13.289 -17.219 5.152 1 98.69 175 ALA A CA 1
ATOM 1386 C C . ALA A 1 175 ? 12.945 -17.5 6.613 1 98.69 175 ALA A C 1
ATOM 1388 O O . ALA A 1 175 ? 13.539 -16.922 7.523 1 98.69 175 ALA A O 1
ATOM 1389 N N . ARG A 1 176 ? 11.852 -18.297 6.773 1 98.25 176 ARG A N 1
ATOM 1390 C CA . ARG A 1 176 ? 11.562 -18.688 8.156 1 98.25 176 ARG A CA 1
ATOM 1391 C C . ARG A 1 176 ? 12.734 -19.438 8.766 1 98.25 176 ARG A C 1
ATOM 1393 O O . ARG A 1 176 ? 13.492 -20.094 8.055 1 98.25 176 ARG A O 1
ATOM 1400 N N . ARG A 1 177 ? 12.844 -19.344 10.078 1 97 177 ARG A N 1
ATOM 1401 C CA . ARG A 1 177 ? 13.836 -20.156 10.781 1 97 177 ARG A CA 1
ATOM 1402 C C . ARG A 1 177 ? 13.617 -21.641 10.508 1 97 177 ARG A C 1
ATOM 1404 O O . ARG A 1 177 ? 12.477 -22.109 10.461 1 97 177 ARG A O 1
ATOM 1411 N N . ASP A 1 178 ? 14.68 -22.406 10.18 1 96.31 178 ASP A N 1
ATOM 1412 C CA . ASP A 1 178 ? 14.68 -23.859 9.969 1 96.31 178 ASP A CA 1
ATOM 1413 C C . ASP A 1 178 ? 14.016 -24.203 8.641 1 96.31 178 ASP A C 1
ATOM 1415 O O . ASP A 1 178 ? 13.328 -25.219 8.531 1 96.31 178 ASP A O 1
ATOM 1419 N N . HIS A 1 179 ? 14.109 -23.328 7.785 1 97.25 179 HIS A N 1
ATOM 1420 C CA . HIS A 1 179 ? 13.617 -23.641 6.449 1 97.25 179 HIS A CA 1
ATOM 1421 C C . HIS A 1 179 ? 14.234 -24.938 5.926 1 97.25 179 HIS A C 1
ATOM 1423 O O . HIS A 1 179 ? 15.461 -25.109 5.965 1 97.25 179 HIS A O 1
ATOM 1429 N N . PRO A 1 180 ? 13.484 -25.75 5.348 1 95.56 180 PRO A N 1
ATOM 1430 C CA . PRO A 1 180 ? 13.969 -27.109 5.035 1 95.56 180 PRO A CA 1
ATOM 1431 C C . PRO A 1 180 ? 15.039 -27.109 3.949 1 95.56 180 PRO A C 1
ATOM 1433 O O . PRO A 1 180 ? 15.891 -28 3.924 1 95.56 180 PRO A O 1
ATOM 1436 N N . GLN A 1 181 ? 15.008 -26.188 3.117 1 96.38 181 GLN A N 1
ATOM 1437 C CA . GLN A 1 181 ? 15.93 -26.234 1.991 1 96.38 181 GLN A CA 1
ATOM 1438 C C . GLN A 1 181 ? 17.156 -25.359 2.264 1 96.38 181 GLN A C 1
ATOM 1440 O O . GLN A 1 181 ? 18.047 -25.266 1.422 1 96.38 181 GLN A O 1
ATOM 1445 N N . LEU A 1 182 ? 17.25 -24.766 3.404 1 96.81 182 LEU A N 1
ATOM 1446 C CA . LEU A 1 182 ? 18.312 -23.812 3.625 1 96.81 182 LEU A CA 1
ATOM 1447 C C . LEU A 1 182 ? 19.219 -24.25 4.777 1 96.81 182 LEU A C 1
ATOM 1449 O O . LEU A 1 182 ? 19.984 -23.438 5.312 1 96.81 182 LEU A O 1
ATOM 1453 N N . TRP A 1 183 ? 19.141 -25.469 5.086 1 91.81 183 TRP A N 1
ATOM 1454 C CA . TRP A 1 183 ? 19.922 -25.984 6.203 1 91.81 183 TRP A CA 1
ATOM 1455 C C . TRP A 1 183 ? 21.406 -25.938 5.895 1 91.81 183 TRP A C 1
ATOM 1457 O O . TRP A 1 183 ? 22.234 -25.672 6.777 1 91.81 183 TRP A O 1
ATOM 1467 N N . ALA A 1 184 ? 21.812 -26.188 4.707 1 90.38 184 ALA A N 1
ATOM 1468 C CA . ALA A 1 184 ? 23.203 -26.25 4.309 1 90.38 184 ALA A CA 1
A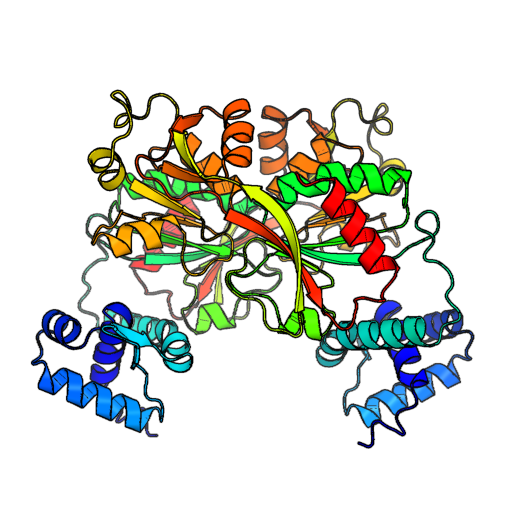TOM 1469 C C . ALA A 1 184 ? 23.703 -24.906 3.809 1 90.38 184 ALA A C 1
ATOM 1471 O O . ALA A 1 184 ? 24.859 -24.781 3.373 1 90.38 184 ALA A O 1
ATOM 1472 N N . GLY A 1 185 ? 22.812 -23.938 3.805 1 92.5 185 GLY A N 1
ATOM 1473 C CA . GLY A 1 185 ? 23.203 -22.641 3.305 1 92.5 185 GLY A CA 1
ATOM 1474 C C . GLY A 1 185 ? 22.531 -22.266 1.996 1 92.5 185 GLY A C 1
ATOM 1475 O O . GLY A 1 185 ? 21.625 -22.984 1.543 1 92.5 185 GLY A O 1
ATOM 1476 N N . LEU A 1 186 ? 22.953 -21.125 1.441 1 97.44 186 LEU A N 1
ATOM 1477 C CA . LEU A 1 186 ? 22.312 -20.594 0.241 1 97.44 186 LEU A CA 1
ATOM 1478 C C . LEU A 1 186 ? 23.328 -20.375 -0.869 1 97.44 186 LEU A C 1
ATOM 1480 O O . LEU A 1 186 ? 24.188 -19.484 -0.772 1 97.44 186 LEU A O 1
ATOM 1484 N N . ASP A 1 187 ? 23.312 -21.25 -1.866 1 97.75 187 ASP A N 1
ATOM 1485 C CA . ASP A 1 187 ? 24.047 -21.016 -3.102 1 97.75 187 ASP A CA 1
ATOM 1486 C C . ASP A 1 187 ? 23.109 -20.734 -4.266 1 97.75 187 ASP A C 1
ATOM 1488 O O . ASP A 1 187 ? 21.891 -20.672 -4.082 1 97.75 187 ASP A O 1
ATOM 1492 N N . LEU A 1 188 ? 23.656 -20.484 -5.418 1 97.81 188 LEU A N 1
ATOM 1493 C CA . LEU A 1 188 ? 22.859 -20.062 -6.559 1 97.81 188 LEU A CA 1
ATOM 1494 C C . LEU A 1 188 ? 21.859 -21.141 -6.961 1 97.81 188 LEU A C 1
ATOM 1496 O O . LEU A 1 188 ? 20.703 -20.844 -7.25 1 97.81 188 LEU A O 1
ATOM 1500 N N . GLU A 1 189 ? 22.312 -22.328 -7.023 1 97.19 189 GLU A N 1
ATOM 1501 C CA . GLU A 1 189 ? 21.453 -23.453 -7.398 1 97.19 189 GLU A CA 1
ATOM 1502 C C . GLU A 1 189 ? 20.266 -23.578 -6.438 1 97.19 189 GLU A C 1
ATOM 1504 O O . GLU A 1 189 ? 19.125 -23.734 -6.867 1 97.19 189 GLU A O 1
ATOM 1509 N N . THR A 1 190 ? 20.641 -23.562 -5.117 1 97.88 190 THR A N 1
ATOM 1510 C CA . THR A 1 190 ? 19.578 -23.625 -4.109 1 97.88 190 THR A CA 1
ATOM 1511 C C . THR A 1 190 ? 18.625 -22.453 -4.27 1 97.88 190 THR A C 1
ATOM 1513 O O . THR A 1 190 ? 17.406 -22.625 -4.23 1 97.88 190 THR A O 1
ATOM 1516 N N . PHE A 1 191 ? 19.156 -21.234 -4.492 1 98.38 191 PHE A N 1
ATOM 1517 C CA . PHE A 1 191 ? 18.359 -20.031 -4.68 1 98.38 191 PHE A CA 1
ATOM 1518 C C . PHE A 1 191 ? 17.344 -20.219 -5.789 1 98.38 191 PHE A C 1
ATOM 1520 O O . PHE A 1 191 ? 16.172 -19.844 -5.641 1 98.38 191 PHE A O 1
ATOM 1527 N N . LEU A 1 192 ? 17.703 -20.844 -6.84 1 97.62 192 LEU A N 1
ATOM 1528 C CA . LEU A 1 192 ? 16.875 -21 -8.023 1 97.62 192 LEU A CA 1
ATOM 1529 C C . LEU A 1 192 ? 15.805 -22.062 -7.805 1 97.62 192 LEU A C 1
ATOM 1531 O O . LEU A 1 192 ? 14.797 -22.094 -8.508 1 97.62 192 LEU A O 1
ATOM 1535 N N . ARG A 1 193 ? 16.031 -22.906 -6.836 1 96.69 193 ARG A N 1
ATOM 1536 C CA . ARG A 1 193 ? 15.094 -23.984 -6.582 1 96.69 193 ARG A CA 1
ATOM 1537 C C . ARG A 1 193 ? 14.031 -23.578 -5.57 1 96.69 193 ARG A C 1
ATOM 1539 O O . ARG A 1 193 ? 13.008 -24.25 -5.422 1 96.69 193 ARG A O 1
ATOM 1546 N N . LEU A 1 194 ? 14.312 -22.531 -4.883 1 97.62 194 LEU A N 1
ATOM 1547 C CA . LEU A 1 194 ? 13.383 -22.062 -3.861 1 97.62 194 LEU A CA 1
ATOM 1548 C C . LEU A 1 194 ? 12.117 -21.5 -4.496 1 97.62 194 LEU A C 1
ATOM 1550 O O . LEU A 1 194 ? 12.117 -21.125 -5.676 1 97.62 194 LEU A O 1
ATOM 1554 N N . ARG A 1 195 ? 11 -21.5 -3.725 1 97.12 195 ARG A N 1
ATOM 1555 C CA . ARG A 1 195 ? 9.766 -20.812 -4.082 1 97.12 195 ARG A CA 1
ATOM 1556 C C . ARG A 1 195 ? 9.75 -19.391 -3.533 1 97.12 195 ARG A C 1
ATOM 1558 O O . ARG A 1 195 ? 9.844 -19.188 -2.32 1 97.12 195 ARG A O 1
ATOM 1565 N N . HIS A 1 196 ? 9.562 -18.453 -4.465 1 97.69 196 HIS A N 1
ATOM 1566 C CA . HIS A 1 196 ? 9.828 -17.062 -4.086 1 97.69 196 HIS A CA 1
ATOM 1567 C C . HIS A 1 196 ? 8.539 -16.25 -4.031 1 97.69 196 HIS A C 1
ATOM 1569 O O . HIS A 1 196 ? 7.641 -16.453 -4.848 1 97.69 196 HIS A O 1
ATOM 1575 N N . LEU A 1 197 ? 8.539 -15.414 -3.039 1 96.88 197 LEU A N 1
ATOM 1576 C CA . LEU A 1 197 ? 7.668 -14.242 -2.992 1 96.88 197 LEU A CA 1
ATOM 1577 C C . LEU A 1 197 ? 8.383 -13.008 -3.521 1 96.88 197 LEU A C 1
ATOM 1579 O O . LEU A 1 197 ? 9.539 -12.758 -3.17 1 96.88 197 LEU A O 1
ATOM 1583 N N . TRP A 1 198 ? 7.699 -12.305 -4.434 1 95.56 198 TRP A N 1
ATOM 1584 C CA . TRP A 1 198 ? 8.312 -11.109 -4.996 1 95.56 198 TRP A CA 1
ATOM 1585 C C . TRP A 1 198 ? 7.566 -9.852 -4.547 1 95.56 198 TRP A C 1
ATOM 1587 O O . TRP A 1 198 ? 6.336 -9.789 -4.629 1 95.56 198 TRP A O 1
ATOM 1597 N N . VAL A 1 199 ? 8.391 -8.891 -4.102 1 93.88 199 VAL A N 1
ATOM 1598 C CA . VAL A 1 199 ? 7.836 -7.582 -3.764 1 93.88 199 VAL A CA 1
ATOM 1599 C C . VAL A 1 199 ? 8.133 -6.586 -4.887 1 93.88 199 VAL A C 1
ATOM 1601 O O . VAL A 1 199 ? 9.289 -6.254 -5.137 1 93.88 199 VAL A O 1
ATOM 1604 N N . HIS A 1 200 ? 7.227 -6.094 -5.566 1 82.06 200 HIS A N 1
ATOM 1605 C CA . HIS A 1 200 ? 7.531 -5.203 -6.68 1 82.06 200 HIS A CA 1
ATOM 1606 C C . HIS A 1 200 ? 7.633 -3.754 -6.211 1 82.06 200 HIS A C 1
ATOM 1608 O O . HIS A 1 200 ? 8.289 -2.936 -6.855 1 82.06 200 HIS A O 1
ATOM 1614 N N . GLY A 1 201 ? 7.395 -3.484 -4.949 1 66.62 201 GLY A N 1
ATOM 1615 C CA . GLY A 1 201 ? 7.578 -2.199 -4.293 1 66.62 201 GLY A CA 1
ATOM 1616 C C . GLY A 1 201 ? 7.465 -1.022 -5.242 1 66.62 201 GLY A C 1
ATOM 1617 O O . GLY A 1 201 ? 8.219 -0.054 -5.133 1 66.62 201 GLY A O 1
ATOM 1618 N N . GLY A 1 202 ? 6.742 -1.067 -6.238 1 60.69 202 GLY A N 1
ATOM 1619 C CA . GLY A 1 202 ? 6.621 0.049 -7.164 1 60.69 202 GLY A CA 1
ATOM 1620 C C . GLY A 1 202 ? 7.496 -0.093 -8.391 1 60.69 202 GLY A C 1
ATOM 1621 O O . GLY A 1 202 ? 7.641 0.852 -9.172 1 60.69 202 GLY A O 1
ATOM 1622 N N . GLN A 1 203 ? 8.227 -1.166 -8.484 1 61.25 203 GLN A N 1
ATOM 1623 C CA . GLN A 1 203 ? 9.109 -1.321 -9.641 1 61.25 203 GLN A CA 1
ATOM 1624 C C . GLN A 1 203 ? 8.531 -2.33 -10.633 1 61.25 203 GLN A C 1
ATOM 1626 O O . GLN A 1 203 ? 7.863 -3.283 -10.242 1 61.25 203 GLN A O 1
ATOM 1631 N N . THR A 1 204 ? 8.789 -2.053 -11.836 1 58.59 204 THR A N 1
ATOM 1632 C CA . THR A 1 204 ? 8.359 -2.967 -12.891 1 58.59 204 THR A CA 1
ATOM 1633 C C . THR A 1 204 ? 9.289 -4.172 -12.977 1 58.59 204 THR A C 1
ATOM 1635 O O . THR A 1 204 ? 8.859 -5.277 -13.297 1 58.59 204 THR A O 1
ATOM 1638 N N . ARG A 1 205 ? 10.555 -3.887 -12.805 1 66.94 205 ARG A N 1
ATOM 1639 C CA . ARG A 1 205 ? 11.523 -4.977 -12.812 1 66.94 205 ARG A CA 1
ATOM 1640 C C . ARG A 1 205 ? 12.492 -4.859 -11.641 1 66.94 205 ARG A C 1
ATOM 1642 O O . ARG A 1 205 ? 13.148 -3.834 -11.469 1 66.94 205 ARG A O 1
ATOM 1649 N N . GLY A 1 206 ? 12.586 -5.867 -10.953 1 82.88 206 GLY A N 1
ATOM 1650 C CA . GLY A 1 206 ? 13.445 -5.84 -9.781 1 82.88 206 GLY A CA 1
ATOM 1651 C C . GLY A 1 206 ? 14.906 -6.117 -10.109 1 82.88 206 GLY A C 1
ATOM 1652 O O . GLY A 1 206 ? 15.219 -6.59 -11.203 1 82.88 206 GLY A O 1
ATOM 1653 N N . MET A 1 207 ? 15.836 -5.73 -9.289 1 87.88 207 MET A N 1
ATOM 1654 C CA . MET A 1 207 ? 17.281 -5.918 -9.43 1 87.88 207 MET A CA 1
ATOM 1655 C C . MET A 1 207 ? 17.625 -7.395 -9.578 1 87.88 207 MET A C 1
ATOM 1657 O O . MET A 1 207 ? 18.484 -7.758 -10.383 1 87.88 207 MET A O 1
ATOM 1661 N N . VAL A 1 208 ? 16.922 -8.219 -8.859 1 93.56 208 VAL A N 1
ATOM 1662 C CA . VAL A 1 208 ? 17.188 -9.656 -8.898 1 93.56 208 VAL A CA 1
ATOM 1663 C C . VAL A 1 208 ? 16.797 -10.211 -10.266 1 93.56 208 VAL A C 1
ATOM 1665 O O . VAL A 1 208 ? 17.562 -10.961 -10.875 1 93.56 208 VAL A O 1
ATOM 1668 N N . GLU A 1 209 ? 15.648 -9.812 -10.719 1 89.25 209 GLU A N 1
ATOM 1669 C CA . GLU A 1 209 ? 15.188 -10.273 -12.031 1 89.25 209 GLU A CA 1
ATOM 1670 C C . GLU A 1 209 ? 16.141 -9.82 -13.141 1 89.25 209 GLU A C 1
ATOM 1672 O O . GLU A 1 209 ? 16.375 -10.562 -14.094 1 89.25 209 GLU A O 1
ATOM 1677 N N . GLN A 1 210 ? 16.547 -8.641 -12.992 1 87.75 210 GLN A N 1
ATOM 1678 C CA . GLN A 1 210 ? 17.484 -8.117 -13.984 1 87.75 210 GLN A CA 1
ATOM 1679 C C . GLN A 1 210 ? 18.766 -8.953 -14.016 1 87.75 210 GLN A C 1
ATOM 1681 O O . GLN A 1 210 ? 19.219 -9.352 -15.094 1 87.75 210 GLN A O 1
ATOM 1686 N N . TRP A 1 211 ? 19.297 -9.188 -12.898 1 93.31 211 TRP A N 1
ATOM 1687 C CA . TRP A 1 211 ? 20.516 -9.969 -12.805 1 93.31 211 TRP A CA 1
ATOM 1688 C C . TRP A 1 211 ? 20.312 -11.383 -13.344 1 93.31 211 TRP A C 1
ATOM 1690 O O . TRP A 1 211 ? 21.109 -11.867 -14.148 1 93.31 211 TRP A O 1
ATOM 1700 N N . LEU A 1 212 ? 19.297 -12.062 -12.906 1 94.38 212 LEU A N 1
ATOM 1701 C CA . LEU A 1 212 ? 19 -13.414 -13.359 1 94.38 212 LEU A CA 1
ATOM 1702 C C . LEU A 1 212 ? 18.812 -13.453 -14.867 1 94.38 212 LEU A C 1
ATOM 1704 O O . LEU A 1 212 ? 19.359 -14.336 -15.539 1 94.38 212 LEU A O 1
ATOM 1708 N N . GLY A 1 213 ? 18.094 -12.461 -15.336 1 91.62 213 GLY A N 1
ATOM 1709 C CA . GLY A 1 213 ? 17.875 -12.383 -16.766 1 91.62 213 GLY A CA 1
ATOM 1710 C C . GLY A 1 213 ? 19.172 -12.258 -17.562 1 91.62 213 GLY A C 1
ATOM 1711 O O . GLY A 1 213 ? 19.328 -12.914 -18.594 1 91.62 213 GLY A O 1
ATOM 1712 N N . GLU A 1 214 ? 20.047 -11.469 -17.172 1 92.44 214 GLU A N 1
ATOM 1713 C CA . GLU A 1 214 ? 21.344 -11.25 -17.812 1 92.44 214 GLU A CA 1
ATOM 1714 C C . GLU A 1 214 ? 22.172 -12.539 -17.844 1 92.44 214 GLU A C 1
ATOM 1716 O O . GLU A 1 214 ? 23.078 -12.672 -18.656 1 92.44 214 GLU A O 1
ATOM 1721 N N . HIS A 1 215 ? 21.828 -13.477 -17.031 1 94.69 215 HIS A N 1
ATOM 1722 C CA . HIS A 1 215 ? 22.578 -14.719 -16.938 1 94.69 215 HIS A CA 1
ATOM 1723 C C . HIS A 1 215 ? 21.766 -15.906 -17.453 1 94.69 215 HIS A C 1
ATOM 1725 O O . HIS A 1 215 ? 22.125 -17.062 -17.219 1 94.69 215 HIS A O 1
ATOM 1731 N N . GLY A 1 216 ? 20.609 -15.539 -18 1 94.62 216 GLY A N 1
ATOM 1732 C CA . GLY A 1 216 ? 19.766 -16.562 -18.578 1 94.62 216 GLY A CA 1
ATOM 1733 C C . GLY A 1 216 ? 19.094 -17.438 -17.547 1 94.62 216 GLY A C 1
ATOM 1734 O O . GLY A 1 216 ? 18.781 -18.609 -17.797 1 94.62 216 GLY A O 1
ATOM 1735 N N . LEU A 1 217 ? 19 -16.938 -16.344 1 95.5 217 LEU A N 1
ATOM 1736 C CA . LEU A 1 217 ? 18.406 -17.672 -15.219 1 95.5 217 LEU A CA 1
ATOM 1737 C C . LEU A 1 217 ? 17.047 -17.094 -14.859 1 95.5 217 LEU A C 1
ATOM 1739 O O . LEU A 1 217 ? 16.688 -15.992 -15.305 1 95.5 217 LEU A O 1
ATOM 1743 N N . ALA A 1 218 ? 16.266 -17.922 -14.148 1 94.12 218 ALA A N 1
ATOM 1744 C CA . ALA A 1 218 ? 14.961 -17.484 -13.656 1 94.12 218 ALA A CA 1
ATOM 1745 C C . ALA A 1 218 ? 14.602 -18.188 -12.344 1 94.12 218 ALA A C 1
ATOM 1747 O O . ALA A 1 218 ? 14.984 -19.328 -12.125 1 94.12 218 ALA A O 1
ATOM 1748 N N . ARG A 1 219 ? 13.922 -17.469 -11.562 1 94.19 219 ARG A N 1
ATOM 1749 C CA . ARG A 1 219 ? 13.414 -18.094 -10.344 1 94.19 219 ARG A CA 1
ATOM 1750 C C . ARG A 1 219 ? 11.906 -18.266 -10.406 1 94.19 219 ARG A C 1
ATOM 1752 O O . ARG A 1 219 ? 11.234 -17.672 -11.25 1 94.19 219 ARG A O 1
ATOM 1759 N N . GLU A 1 220 ? 11.422 -19.062 -9.531 1 94.19 220 GLU A N 1
ATOM 1760 C CA . GLU A 1 220 ? 9.977 -19.312 -9.477 1 94.19 220 GLU A CA 1
ATOM 1761 C C . GLU A 1 220 ? 9.297 -18.328 -8.523 1 94.19 220 GLU A C 1
ATOM 1763 O O . GLU A 1 220 ? 9.547 -18.359 -7.316 1 94.19 220 GLU A O 1
ATOM 1768 N N . ILE A 1 221 ? 8.438 -17.5 -9.086 1 94.25 221 ILE A N 1
ATOM 1769 C CA . ILE A 1 221 ? 7.648 -16.578 -8.273 1 94.25 221 ILE A CA 1
ATOM 1770 C C . ILE A 1 221 ? 6.238 -17.141 -8.094 1 94.25 221 ILE A C 1
ATOM 1772 O O . ILE A 1 221 ? 5.5 -17.312 -9.07 1 94.25 221 ILE A O 1
ATOM 1776 N N . VAL A 1 222 ? 5.855 -17.359 -6.836 1 95.75 222 VAL A N 1
ATOM 1777 C CA . VAL A 1 222 ? 4.566 -17.969 -6.52 1 95.75 222 VAL A CA 1
ATOM 1778 C C . VAL A 1 222 ? 3.58 -16.891 -6.086 1 95.75 222 VAL A C 1
ATOM 1780 O O . VAL A 1 222 ? 2.367 -17.047 -6.227 1 95.75 222 VAL A O 1
ATOM 1783 N N . TYR A 1 223 ? 4.102 -15.852 -5.523 1 96.69 223 TYR A N 1
ATOM 1784 C CA . TYR A 1 223 ? 3.311 -14.789 -4.906 1 96.69 223 TYR A CA 1
ATOM 1785 C C . TYR A 1 223 ? 3.965 -13.43 -5.117 1 96.69 223 TYR A C 1
ATOM 1787 O O . TYR A 1 223 ? 5.184 -13.289 -4.977 1 96.69 223 TYR A O 1
ATOM 1795 N N . THR A 1 224 ? 3.166 -12.477 -5.559 1 95.94 224 THR A N 1
ATOM 1796 C CA . THR A 1 224 ? 3.648 -11.102 -5.695 1 95.94 224 THR A CA 1
ATOM 1797 C C . THR A 1 224 ? 2.807 -10.148 -4.855 1 95.94 224 THR A C 1
ATOM 1799 O O . THR A 1 224 ? 1.583 -10.273 -4.793 1 95.94 224 THR A O 1
ATOM 1802 N N . THR A 1 225 ? 3.465 -9.227 -4.168 1 95.88 225 THR A N 1
ATOM 1803 C CA . THR A 1 225 ? 2.789 -8.219 -3.359 1 95.88 225 THR A CA 1
ATOM 1804 C C . THR A 1 225 ? 3.5 -6.871 -3.469 1 95.88 225 THR A C 1
ATOM 1806 O O . THR A 1 225 ? 4.715 -6.82 -3.676 1 95.88 225 THR A O 1
ATOM 1809 N N . PRO A 1 226 ? 2.734 -5.828 -3.322 1 93.56 226 PRO A N 1
ATOM 1810 C CA . PRO A 1 226 ? 3.383 -4.516 -3.266 1 93.56 226 PRO A CA 1
ATOM 1811 C C . PRO A 1 226 ? 3.844 -4.145 -1.858 1 93.56 226 PRO A C 1
ATOM 1813 O O . PRO A 1 226 ? 4.418 -3.07 -1.656 1 93.56 226 PRO A O 1
ATOM 1816 N N . ASN A 1 227 ? 3.604 -4.941 -0.872 1 95.25 227 ASN A N 1
ATOM 1817 C CA . ASN A 1 227 ? 3.828 -4.613 0.532 1 95.25 227 ASN A CA 1
ATOM 1818 C C . ASN A 1 227 ? 5.059 -5.328 1.085 1 95.25 227 ASN A C 1
ATOM 1820 O O . ASN A 1 227 ? 5.02 -6.535 1.331 1 95.25 227 ASN A O 1
ATOM 1824 N N . TYR A 1 228 ? 6.105 -4.57 1.412 1 96.12 228 TYR A N 1
ATOM 1825 C CA . TYR A 1 228 ? 7.34 -5.129 1.954 1 96.12 228 TYR A CA 1
ATOM 1826 C C . TYR A 1 228 ? 7.105 -5.742 3.33 1 96.12 228 TYR A C 1
ATOM 1828 O O . TYR A 1 228 ? 7.613 -6.824 3.629 1 96.12 228 TYR A O 1
ATOM 1836 N N . LEU A 1 229 ? 6.359 -5.031 4.133 1 97.12 229 LEU A N 1
ATOM 1837 C CA . LEU A 1 229 ? 6.148 -5.527 5.488 1 97.12 229 LEU A CA 1
ATOM 1838 C C . LEU A 1 229 ? 5.395 -6.855 5.473 1 97.12 229 LEU A C 1
ATOM 1840 O O . LEU A 1 229 ? 5.719 -7.77 6.23 1 97.12 229 LEU A O 1
ATOM 1844 N N . GLN A 1 230 ? 4.43 -6.93 4.578 1 96.5 230 GLN A N 1
ATOM 1845 C CA . GLN A 1 230 ? 3.68 -8.18 4.477 1 96.5 230 GLN A CA 1
ATOM 1846 C C . GLN A 1 230 ? 4.574 -9.32 3.998 1 96.5 230 GLN A C 1
ATOM 1848 O O . GLN A 1 230 ? 4.402 -10.469 4.414 1 96.5 230 GLN A O 1
ATOM 1853 N N . ALA A 1 231 ? 5.457 -8.992 3.098 1 97.19 231 ALA A N 1
ATOM 1854 C CA . ALA A 1 231 ? 6.375 -10.008 2.594 1 97.19 231 ALA A CA 1
ATOM 1855 C C . ALA A 1 231 ? 7.156 -10.656 3.732 1 97.19 231 ALA A C 1
ATOM 1857 O O . ALA A 1 231 ? 7.336 -11.875 3.756 1 97.19 231 ALA A O 1
ATOM 1858 N N . ALA A 1 232 ? 7.594 -9.883 4.66 1 97.88 232 ALA A N 1
ATOM 1859 C CA . ALA A 1 232 ? 8.32 -10.406 5.812 1 97.88 232 ALA A CA 1
ATOM 1860 C C . ALA A 1 232 ? 7.445 -11.352 6.629 1 97.88 232 ALA A C 1
ATOM 1862 O O . ALA A 1 232 ? 7.895 -12.422 7.043 1 97.88 232 ALA A O 1
ATOM 1863 N N . HIS A 1 233 ? 6.215 -10.984 6.844 1 97.19 233 HIS A N 1
ATOM 1864 C CA . HIS A 1 233 ? 5.305 -11.805 7.633 1 97.19 233 HIS A CA 1
ATOM 1865 C C . HIS A 1 233 ? 4.988 -13.125 6.926 1 97.19 233 HIS A C 1
ATOM 1867 O O . HIS A 1 233 ? 4.949 -14.18 7.559 1 97.19 233 HIS A O 1
ATOM 1873 N N . ILE A 1 234 ? 4.785 -13.031 5.629 1 97.25 234 ILE A N 1
ATOM 1874 C CA . ILE A 1 234 ? 4.465 -14.227 4.859 1 97.25 234 ILE A CA 1
ATOM 1875 C C . ILE A 1 234 ? 5.66 -15.18 4.859 1 97.25 234 ILE A C 1
ATOM 1877 O O . ILE A 1 234 ? 5.504 -16.391 5.066 1 97.25 234 ILE A O 1
ATOM 1881 N N . ALA A 1 235 ? 6.848 -14.656 4.695 1 97.81 235 ALA A N 1
ATOM 1882 C CA . ALA A 1 235 ? 8.062 -15.477 4.691 1 97.81 235 ALA A CA 1
ATOM 1883 C C . ALA A 1 235 ? 8.266 -16.156 6.039 1 97.81 235 ALA A C 1
ATOM 1885 O O . ALA A 1 235 ? 8.781 -17.281 6.102 1 97.81 235 ALA A O 1
ATOM 1886 N N . ALA A 1 236 ? 7.852 -15.523 7.098 1 97.12 236 ALA A N 1
ATOM 1887 C CA . ALA A 1 236 ? 8.055 -16.047 8.445 1 97.12 236 ALA A CA 1
ATOM 1888 C C . ALA A 1 236 ? 7.109 -17.219 8.727 1 97.12 236 ALA A C 1
ATOM 1890 O O . ALA A 1 236 ? 7.402 -18.062 9.562 1 97.12 236 ALA A O 1
ATOM 1891 N N . GLY A 1 237 ? 6 -17.234 8.023 1 93.5 237 GLY A N 1
ATOM 1892 C CA . GLY A 1 237 ? 4.953 -18.188 8.359 1 93.5 237 GLY A CA 1
ATOM 1893 C C . GLY A 1 237 ? 4.91 -19.391 7.426 1 93.5 237 GLY A C 1
ATOM 1894 O O . GLY A 1 237 ? 4.105 -20.297 7.609 1 93.5 237 GLY A O 1
ATOM 1895 N N . GLY A 1 238 ? 5.754 -19.406 6.453 1 94.75 238 GLY A N 1
ATOM 1896 C CA . GLY A 1 238 ? 5.719 -20.469 5.469 1 94.75 238 GLY A CA 1
ATOM 1897 C C . GLY A 1 238 ? 7.051 -20.688 4.77 1 94.75 238 GLY A C 1
ATOM 1898 O O . GLY A 1 238 ? 8.07 -20.141 5.199 1 94.75 238 GLY A O 1
ATOM 1899 N N . ASP A 1 239 ? 6.965 -21.422 3.666 1 95.38 239 ASP A N 1
ATOM 1900 C CA . ASP A 1 239 ? 8.219 -21.844 3.045 1 95.38 239 ASP A CA 1
ATOM 1901 C C . ASP A 1 239 ? 8.586 -20.938 1.876 1 95.38 239 ASP A C 1
ATOM 1903 O O . ASP A 1 239 ? 9.57 -21.172 1.181 1 95.38 239 ASP A O 1
ATOM 1907 N N . LEU A 1 240 ? 7.773 -19.938 1.659 1 97.75 240 LEU A N 1
ATOM 1908 C CA . LEU A 1 240 ? 8.18 -18.953 0.669 1 97.75 240 LEU A CA 1
ATOM 1909 C C . LEU A 1 240 ? 9.336 -18.094 1.194 1 97.75 240 LEU A C 1
ATOM 1911 O O . LEU A 1 240 ? 9.359 -17.75 2.375 1 97.75 240 LEU A O 1
ATOM 1915 N N . VAL A 1 241 ? 10.234 -17.797 0.293 1 98.44 241 VAL A N 1
ATOM 1916 C CA . VAL A 1 241 ? 11.336 -16.906 0.634 1 98.44 241 VAL A CA 1
ATOM 1917 C C . VAL A 1 241 ? 11.164 -15.57 -0.097 1 98.44 241 VAL A C 1
ATOM 1919 O O . VAL A 1 241 ? 10.445 -15.492 -1.096 1 98.44 241 VAL A O 1
ATOM 1922 N N . ALA A 1 242 ? 11.766 -14.555 0.413 1 98 242 ALA A N 1
ATOM 1923 C CA . ALA A 1 242 ? 11.672 -13.227 -0.191 1 98 242 ALA A CA 1
ATOM 1924 C C . ALA A 1 242 ? 13.023 -12.516 -0.162 1 98 242 ALA A C 1
ATOM 1926 O O . ALA A 1 242 ? 13.812 -12.703 0.771 1 98 242 ALA A O 1
ATOM 1927 N N . VAL A 1 243 ? 13.32 -11.805 -1.19 1 97.38 243 VAL A N 1
ATOM 1928 C CA . VAL A 1 243 ? 14.438 -10.867 -1.184 1 97.38 243 VAL A CA 1
ATOM 1929 C C . VAL A 1 243 ? 13.961 -9.484 -0.752 1 97.38 243 VAL A C 1
ATOM 1931 O O . VAL A 1 243 ? 13.109 -8.883 -1.409 1 97.38 243 VAL A O 1
ATOM 1934 N N . LEU A 1 244 ? 14.508 -9.023 0.376 1 97.25 244 LEU A N 1
ATOM 1935 C CA . LEU A 1 244 ? 14.07 -7.766 0.971 1 97.25 244 LEU A CA 1
ATOM 1936 C C . LEU A 1 244 ? 15.25 -6.836 1.208 1 97.25 244 LEU A C 1
ATOM 1938 O O . LEU A 1 244 ? 16.391 -7.289 1.309 1 97.25 244 LEU A O 1
ATOM 1942 N N . PRO A 1 245 ? 14.953 -5.492 1.261 1 96.69 245 PRO A N 1
ATOM 1943 C CA . PRO A 1 245 ? 16.016 -4.602 1.736 1 96.69 245 PRO A CA 1
ATOM 1944 C C . PRO A 1 245 ? 16.594 -5.035 3.082 1 96.69 245 PRO A C 1
ATOM 1946 O O . PRO A 1 245 ? 15.844 -5.457 3.971 1 96.69 245 PRO A O 1
ATOM 1949 N N . THR A 1 246 ? 17.844 -4.895 3.24 1 97.88 246 THR A N 1
ATOM 1950 C CA . THR A 1 246 ? 18.578 -5.449 4.371 1 97.88 246 THR A CA 1
ATOM 1951 C C . THR A 1 246 ? 18.078 -4.863 5.684 1 97.88 246 THR A C 1
ATOM 1953 O O . THR A 1 246 ? 17.875 -5.59 6.66 1 97.88 246 THR A O 1
ATOM 1956 N N . ARG A 1 247 ? 17.875 -3.596 5.754 1 97.25 247 ARG A N 1
ATOM 1957 C CA . ARG A 1 247 ? 17.438 -2.961 6.992 1 97.25 247 ARG A CA 1
ATOM 1958 C C . ARG A 1 247 ? 16.062 -3.475 7.418 1 97.25 247 ARG A C 1
ATOM 1960 O O . ARG A 1 247 ? 15.805 -3.652 8.609 1 97.25 247 ARG A O 1
ATOM 1967 N N . LEU A 1 248 ? 15.234 -3.67 6.441 1 97.12 248 LEU A N 1
ATOM 1968 C CA . LEU A 1 248 ? 13.914 -4.223 6.73 1 97.12 248 LEU A CA 1
ATOM 1969 C C . LEU A 1 248 ? 14.023 -5.664 7.219 1 97.12 248 LEU A C 1
ATOM 1971 O O . LEU A 1 248 ? 13.367 -6.047 8.188 1 97.12 248 LEU A O 1
ATOM 1975 N N . ALA A 1 249 ? 14.789 -6.426 6.496 1 98.31 249 ALA A N 1
ATOM 1976 C CA . ALA A 1 249 ? 15.008 -7.824 6.855 1 98.31 249 ALA A CA 1
ATOM 1977 C C . ALA A 1 249 ? 15.508 -7.949 8.289 1 98.31 249 ALA A C 1
ATOM 1979 O O . ALA A 1 249 ? 14.984 -8.758 9.07 1 98.31 249 ALA A O 1
ATOM 1980 N N . ARG A 1 250 ? 16.453 -7.164 8.656 1 98.31 250 ARG A N 1
ATOM 1981 C CA . ARG A 1 250 ? 17.047 -7.207 9.992 1 98.31 250 ARG A CA 1
ATOM 1982 C C . ARG A 1 250 ? 16.031 -6.793 11.047 1 98.31 250 ARG A C 1
ATOM 1984 O O . ARG A 1 250 ? 15.977 -7.391 12.125 1 98.31 250 ARG A O 1
ATOM 1991 N N . TYR A 1 251 ? 15.312 -5.793 10.703 1 97.25 251 TYR A N 1
ATOM 1992 C CA . TYR A 1 251 ? 14.289 -5.34 11.641 1 97.25 251 TYR A CA 1
ATOM 1993 C C . TYR A 1 251 ? 13.305 -6.461 11.969 1 97.25 251 TYR A C 1
ATOM 1995 O O . TYR A 1 251 ? 13.055 -6.754 13.141 1 97.25 251 TYR A O 1
ATOM 2003 N N . PHE A 1 252 ? 12.828 -7.102 10.984 1 97.81 252 PHE A N 1
ATOM 2004 C CA . PHE A 1 252 ? 11.789 -8.102 11.203 1 97.81 252 PHE A CA 1
ATOM 2005 C C . PHE A 1 252 ? 12.391 -9.398 11.727 1 97.81 252 PHE A C 1
ATOM 2007 O O . PHE A 1 252 ? 11.703 -10.203 12.359 1 97.81 252 PHE A O 1
ATOM 2014 N N . ALA A 1 253 ? 13.648 -9.617 11.477 1 98.19 253 ALA A N 1
ATOM 2015 C CA . ALA A 1 253 ? 14.305 -10.773 12.07 1 98.19 253 ALA A CA 1
ATOM 2016 C C . ALA A 1 253 ? 14.312 -10.672 13.594 1 98.19 253 ALA A C 1
ATOM 2018 O O . ALA A 1 253 ? 14.422 -11.688 14.289 1 98.19 253 ALA A O 1
ATOM 2019 N N . GLY A 1 254 ? 14.219 -9.469 14.094 1 97.25 254 GLY A N 1
ATOM 2020 C CA . GLY A 1 254 ? 14.125 -9.25 15.531 1 97.25 254 GLY A CA 1
ATOM 2021 C C . GLY A 1 254 ? 12.734 -9.484 16.078 1 97.25 254 GLY A C 1
ATOM 2022 O O . GLY A 1 254 ? 12.555 -9.641 17.297 1 97.25 254 GLY A O 1
ATOM 2023 N N . LEU A 1 255 ? 11.766 -9.539 15.281 1 96.88 255 LEU A N 1
ATOM 2024 C CA . LEU A 1 255 ? 10.375 -9.617 15.719 1 96.88 255 LEU A CA 1
ATOM 2025 C C . LEU A 1 255 ? 9.75 -10.953 15.344 1 96.88 255 LEU A C 1
ATOM 2027 O O . LEU A 1 255 ? 8.812 -11.414 15.992 1 96.88 255 LEU A O 1
ATOM 2031 N N . LEU A 1 256 ? 10.211 -11.523 14.258 1 97.81 256 LEU A N 1
ATOM 2032 C CA . LEU A 1 256 ? 9.633 -12.734 13.68 1 97.81 256 LEU A CA 1
ATOM 2033 C C . LEU A 1 256 ? 10.688 -13.836 13.57 1 97.81 256 LEU A C 1
ATOM 2035 O O . LEU A 1 256 ? 11.883 -13.562 13.609 1 97.81 256 LEU A O 1
ATOM 2039 N N . PRO A 1 257 ? 10.266 -15.094 13.484 1 98.06 257 PRO A N 1
ATOM 2040 C CA . PRO A 1 257 ? 11.219 -16.188 13.328 1 98.06 257 PRO A CA 1
ATOM 2041 C C . PRO A 1 257 ? 11.812 -16.281 11.922 1 98.06 257 PRO A C 1
ATOM 2043 O O . PRO A 1 257 ? 11.562 -17.25 11.203 1 98.06 257 PRO A O 1
ATOM 2046 N N . LEU A 1 258 ? 12.609 -15.312 11.672 1 98.38 258 LEU A N 1
ATOM 2047 C CA . LEU A 1 258 ? 13.219 -15.188 10.352 1 98.38 258 LEU A CA 1
ATOM 2048 C C . LEU A 1 258 ? 14.727 -15.406 10.422 1 98.38 258 LEU A C 1
ATOM 2050 O O . LEU A 1 258 ? 15.367 -15.023 11.406 1 98.38 258 LEU A O 1
ATOM 2054 N N . GLN A 1 259 ? 15.227 -16 9.406 1 98.44 259 GLN A N 1
ATOM 2055 C CA . GLN A 1 259 ? 16.656 -16.109 9.164 1 98.44 259 GLN A CA 1
ATOM 2056 C C . GLN A 1 259 ? 17.078 -15.352 7.906 1 98.44 259 GLN A C 1
ATOM 2058 O O . GLN A 1 259 ? 16.359 -15.375 6.902 1 98.44 259 GLN A O 1
ATOM 2063 N N . LEU A 1 260 ? 18.234 -14.742 8.008 1 98.44 260 LEU A N 1
ATOM 2064 C CA . LEU A 1 260 ? 18.719 -13.906 6.914 1 98.44 260 LEU A CA 1
ATOM 2065 C C . LEU A 1 260 ? 19.891 -14.578 6.199 1 98.44 260 LEU A C 1
ATOM 2067 O O . LEU A 1 260 ? 20.734 -15.211 6.836 1 98.44 260 LEU A O 1
ATOM 2071 N N . PHE A 1 261 ? 19.969 -14.406 4.883 1 98.5 261 PHE A N 1
ATOM 2072 C CA . PHE A 1 261 ? 21.047 -14.938 4.062 1 98.5 261 PHE A CA 1
ATOM 2073 C C . PHE A 1 261 ? 21.562 -13.883 3.092 1 98.5 261 PHE A C 1
ATOM 2075 O O . PHE A 1 261 ? 20.781 -13.125 2.523 1 98.5 261 PHE A O 1
ATOM 2082 N N . ASP A 1 262 ? 22.859 -13.867 2.934 1 97.94 262 ASP A N 1
ATOM 2083 C CA . ASP A 1 262 ? 23.406 -13.086 1.827 1 97.94 262 ASP A CA 1
ATOM 2084 C C . ASP A 1 262 ? 23.016 -13.703 0.482 1 97.94 262 ASP A C 1
ATOM 2086 O O . ASP A 1 262 ? 23 -14.922 0.334 1 97.94 262 ASP A O 1
ATOM 2090 N N . LEU A 1 263 ? 22.719 -12.781 -0.455 1 97.88 263 LEU A N 1
ATOM 2091 C CA . LEU A 1 263 ? 22.438 -13.297 -1.792 1 97.88 263 LEU A CA 1
ATOM 2092 C C . LEU A 1 263 ? 23.672 -13.984 -2.373 1 97.88 263 LEU A C 1
ATOM 2094 O O . LEU A 1 263 ? 24.797 -13.516 -2.178 1 97.88 263 LEU A O 1
ATOM 2098 N N . PRO A 1 264 ? 23.5 -15.055 -3.107 1 97.38 264 PRO A N 1
ATOM 2099 C CA . PRO A 1 264 ? 24.625 -15.805 -3.652 1 97.38 264 PRO A CA 1
ATOM 2100 C C . PRO A 1 264 ? 25.188 -15.188 -4.934 1 97.38 264 PRO A C 1
ATOM 2102 O O . PRO A 1 264 ? 25.906 -15.859 -5.684 1 97.38 264 PRO A O 1
ATOM 2105 N N . PHE A 1 265 ? 24.812 -14.039 -5.234 1 95.62 265 PHE A N 1
ATOM 2106 C CA . PHE A 1 265 ? 25.312 -13.25 -6.348 1 95.62 265 PHE A CA 1
ATOM 2107 C C . PHE A 1 265 ? 25.406 -11.773 -5.973 1 95.62 265 PHE A C 1
ATOM 2109 O O . PHE A 1 265 ? 24.781 -11.336 -5.004 1 95.62 265 PHE A O 1
ATOM 2116 N N . ALA A 1 266 ? 26.188 -11.078 -6.715 1 91.38 266 ALA A N 1
ATOM 2117 C CA . ALA A 1 266 ? 26.453 -9.68 -6.379 1 91.38 266 ALA A CA 1
ATOM 2118 C C . ALA A 1 266 ? 25.5 -8.742 -7.102 1 91.38 266 ALA A C 1
ATOM 2120 O O . ALA A 1 266 ? 25.469 -8.703 -8.336 1 91.38 266 ALA A O 1
ATOM 2121 N N . LEU A 1 267 ? 24.672 -8.023 -6.496 1 91.94 267 LEU A N 1
ATOM 2122 C CA . LEU A 1 267 ? 23.781 -7.027 -7.074 1 91.94 267 LEU A CA 1
ATOM 2123 C C . LEU A 1 267 ? 24.297 -5.617 -6.789 1 91.94 267 LEU A C 1
ATOM 2125 O O . LEU A 1 267 ? 23.969 -4.68 -7.523 1 91.94 267 LEU A O 1
ATOM 2129 N N . GLY A 1 268 ? 25.156 -5.457 -5.773 1 91.38 268 GLY A N 1
ATOM 2130 C CA . GLY A 1 268 ? 25.547 -4.125 -5.328 1 91.38 268 GLY A CA 1
ATOM 2131 C C . GLY A 1 268 ? 24.422 -3.393 -4.609 1 91.38 268 GLY A C 1
ATOM 2132 O O . GLY A 1 268 ? 23.312 -3.902 -4.504 1 91.38 268 GLY A O 1
ATOM 2133 N N . PRO A 1 269 ? 24.766 -2.193 -4.141 1 94.75 269 PRO A N 1
ATOM 2134 C CA . PRO A 1 269 ? 23.75 -1.387 -3.455 1 94.75 269 PRO A CA 1
ATOM 2135 C C . PRO A 1 269 ? 22.859 -0.624 -4.422 1 94.75 269 PRO A C 1
ATOM 2137 O O . PRO A 1 269 ? 23.141 -0.571 -5.625 1 94.75 269 PRO A O 1
ATOM 2140 N N . PHE A 1 270 ? 21.703 -0.254 -3.943 1 92 270 PHE A N 1
ATOM 2141 C CA . PHE A 1 270 ? 20.859 0.684 -4.668 1 92 270 PHE A CA 1
ATOM 2142 C C . PHE A 1 270 ? 20.547 1.91 -3.814 1 92 270 PHE A C 1
ATOM 2144 O O . PHE A 1 270 ? 20.688 1.87 -2.59 1 92 270 PHE A O 1
ATOM 2151 N N . ASP A 1 271 ? 20.125 2.941 -4.512 1 92.44 271 ASP A N 1
ATOM 2152 C CA . ASP A 1 271 ? 19.875 4.195 -3.807 1 92.44 271 ASP A CA 1
ATOM 2153 C C . ASP A 1 271 ? 18.391 4.523 -3.77 1 92.44 271 ASP A C 1
ATOM 2155 O O . ASP A 1 271 ? 17.672 4.281 -4.742 1 92.44 271 ASP A O 1
ATOM 2159 N N . LEU A 1 272 ? 18 4.973 -2.633 1 93.69 272 LEU A N 1
ATOM 2160 C CA . LEU A 1 272 ? 16.703 5.633 -2.5 1 93.69 272 LEU A CA 1
ATOM 2161 C C . LEU A 1 272 ? 16.859 7.148 -2.594 1 93.69 272 LEU A C 1
ATOM 2163 O O . LEU A 1 272 ? 17.797 7.719 -2.014 1 93.69 272 LEU A O 1
ATOM 2167 N N . GLU A 1 273 ? 15.938 7.691 -3.328 1 94.19 273 GLU A N 1
ATOM 2168 C CA . GLU A 1 273 ? 16.062 9.125 -3.598 1 94.19 273 GLU A CA 1
ATOM 2169 C C . GLU A 1 273 ? 14.781 9.867 -3.213 1 94.19 273 GLU A C 1
ATOM 2171 O O . GLU A 1 273 ? 13.695 9.297 -3.219 1 94.19 273 GLU A O 1
ATOM 2176 N N . ILE A 1 274 ? 14.992 11.125 -2.814 1 96.25 274 ILE A N 1
ATOM 2177 C CA . ILE A 1 274 ? 13.914 12.086 -2.637 1 96.25 274 ILE A CA 1
ATOM 2178 C C . ILE A 1 274 ? 13.711 12.875 -3.928 1 96.25 274 ILE A C 1
ATOM 2180 O O . ILE A 1 274 ? 14.641 13.508 -4.434 1 96.25 274 ILE A O 1
ATOM 2184 N N . VAL A 1 275 ? 12.492 12.82 -4.488 1 95.75 275 VAL A N 1
ATOM 2185 C CA . VAL A 1 275 ? 12.258 13.445 -5.781 1 95.75 275 VAL A CA 1
ATOM 2186 C C . VAL A 1 275 ? 11.141 14.484 -5.66 1 95.75 275 VAL A C 1
ATOM 2188 O O . VAL A 1 275 ? 10.094 14.211 -5.059 1 95.75 275 VAL A O 1
ATOM 2191 N N . SER A 1 276 ? 11.344 15.648 -6.125 1 94.56 276 SER A N 1
ATOM 2192 C CA . SER A 1 276 ? 10.352 16.719 -6.207 1 94.56 276 SER A CA 1
ATOM 2193 C C . SER A 1 276 ? 10.438 17.453 -7.543 1 94.56 276 SER A C 1
ATOM 2195 O O . SER A 1 276 ? 11.336 17.188 -8.344 1 94.56 276 SER A O 1
ATOM 2197 N N . LEU A 1 277 ? 9.445 18.25 -7.797 1 87.62 277 LEU A N 1
ATOM 2198 C CA . LEU A 1 277 ? 9.453 19.062 -9.008 1 87.62 277 LEU A CA 1
ATOM 2199 C C . LEU A 1 277 ? 10.523 20.141 -8.938 1 87.62 277 LEU A C 1
ATOM 2201 O O . LEU A 1 277 ? 10.617 20.859 -7.938 1 87.62 277 LEU A O 1
ATOM 2205 N N . ASP A 1 278 ? 11.266 20.234 -10.008 1 85.12 278 ASP A N 1
ATOM 2206 C CA . ASP A 1 278 ? 12.359 21.219 -10.039 1 85.12 278 ASP A CA 1
ATOM 2207 C C . ASP A 1 278 ? 11.828 22.641 -9.867 1 85.12 278 ASP A C 1
ATOM 2209 O O . ASP A 1 278 ? 12.492 23.484 -9.25 1 85.12 278 ASP A O 1
ATOM 2213 N N . LEU A 1 279 ? 10.734 22.875 -10.336 1 78.5 279 LEU A N 1
ATOM 2214 C CA . LEU A 1 279 ? 10.117 24.203 -10.258 1 78.5 279 LEU A CA 1
ATOM 2215 C C . LEU A 1 279 ? 9.891 24.609 -8.812 1 78.5 279 LEU A C 1
ATOM 2217 O O . LEU A 1 279 ? 9.711 25.797 -8.523 1 78.5 279 LEU A O 1
ATOM 2221 N N . ARG A 1 280 ? 9.906 23.625 -7.918 1 81.44 280 ARG A N 1
ATOM 2222 C CA . ARG A 1 280 ? 9.633 23.922 -6.516 1 81.44 280 ARG A CA 1
ATOM 2223 C C . ARG A 1 280 ? 10.922 23.984 -5.707 1 81.44 280 ARG A C 1
ATOM 2225 O O . ARG A 1 280 ? 10.898 23.859 -4.48 1 81.44 280 ARG A O 1
ATOM 2232 N N . ARG A 1 281 ? 11.992 24.203 -6.348 1 80.88 281 ARG A N 1
ATOM 2233 C CA . ARG A 1 281 ? 13.297 24.281 -5.691 1 80.88 281 ARG A CA 1
ATOM 2234 C C . ARG A 1 281 ? 13.359 25.469 -4.738 1 80.88 281 ARG A C 1
ATOM 2236 O O . ARG A 1 281 ? 14.148 25.469 -3.789 1 80.88 281 ARG A O 1
ATOM 2243 N N . ARG A 1 282 ? 12.531 26.469 -4.922 1 76.94 282 ARG A N 1
ATOM 2244 C CA . ARG A 1 282 ? 12.57 27.656 -4.082 1 76.94 282 ARG A CA 1
ATOM 2245 C C . ARG A 1 282 ? 11.453 27.625 -3.039 1 76.94 282 ARG A C 1
ATOM 2247 O O . ARG A 1 282 ? 11.281 28.578 -2.271 1 76.94 282 ARG A O 1
ATOM 2254 N N . ASP A 1 283 ? 10.641 26.547 -3.09 1 82.94 283 ASP A N 1
ATOM 2255 C CA . ASP A 1 283 ? 9.617 26.359 -2.066 1 82.94 283 ASP A CA 1
ATOM 2256 C C . ASP A 1 283 ? 10.25 26.078 -0.703 1 82.94 283 ASP A C 1
ATOM 2258 O O . ASP A 1 283 ? 10.68 24.969 -0.424 1 82.94 283 ASP A O 1
ATOM 2262 N N . GLN A 1 284 ? 10.312 27.078 0.175 1 86.31 284 GLN A N 1
ATOM 2263 C CA . GLN A 1 284 ? 11.055 27.016 1.434 1 86.31 284 GLN A CA 1
ATOM 2264 C C . GLN A 1 284 ? 10.531 25.891 2.324 1 86.31 284 GLN A C 1
ATOM 2266 O O . GLN A 1 284 ? 11.312 25.188 2.967 1 86.31 284 GLN A O 1
ATOM 2271 N N . ALA A 1 285 ? 9.188 25.781 2.393 1 90.31 285 ALA A N 1
ATOM 2272 C CA . ALA A 1 285 ? 8.602 24.734 3.234 1 90.31 285 ALA A CA 1
ATOM 2273 C C . ALA A 1 285 ? 9 23.359 2.738 1 90.31 285 ALA A C 1
ATOM 2275 O O . ALA A 1 285 ? 9.398 22.5 3.531 1 90.31 285 ALA A O 1
ATOM 2276 N N . LEU A 1 286 ? 8.906 23.156 1.453 1 92.75 286 LEU A N 1
ATOM 2277 C CA . LEU A 1 286 ? 9.258 21.859 0.867 1 92.75 286 LEU A CA 1
ATOM 2278 C C . LEU A 1 286 ? 10.75 21.578 1.037 1 92.75 286 LEU A C 1
ATOM 2280 O O . LEU A 1 286 ? 11.133 20.453 1.383 1 92.75 286 LEU A O 1
ATOM 2284 N N . GLN A 1 287 ? 11.531 22.594 0.797 1 92.06 287 GLN A N 1
ATOM 2285 C CA . GLN A 1 287 ? 12.969 22.406 0.92 1 92.06 287 GLN A CA 1
ATOM 2286 C C . GLN A 1 287 ? 13.367 22.141 2.369 1 92.06 287 GLN A C 1
ATOM 2288 O O . GLN A 1 287 ? 14.305 21.375 2.629 1 92.06 287 GLN A O 1
ATOM 2293 N N . TRP A 1 288 ? 12.719 22.797 3.248 1 94.38 288 TRP A N 1
ATOM 2294 C CA . TRP A 1 288 ? 12.945 22.5 4.66 1 94.38 288 TRP A CA 1
ATOM 2295 C C . TRP A 1 288 ? 12.641 21.031 4.957 1 94.38 288 TRP A C 1
ATOM 2297 O O . TRP A 1 288 ? 13.438 20.344 5.605 1 94.38 288 TRP A O 1
ATOM 2307 N N . LEU A 1 289 ? 11.516 20.5 4.492 1 96.62 289 LEU A N 1
ATOM 2308 C CA . LEU A 1 289 ? 11.148 19.109 4.703 1 96.62 289 LEU A CA 1
ATOM 2309 C C . LEU A 1 289 ? 12.172 18.172 4.07 1 96.62 289 LEU A C 1
ATOM 2311 O O . LEU A 1 289 ? 12.57 17.172 4.68 1 96.62 289 LEU A O 1
ATOM 2315 N N . VAL A 1 290 ? 12.57 18.469 2.861 1 96.56 290 VAL A N 1
ATOM 2316 C CA . VAL A 1 290 ? 13.562 17.672 2.156 1 96.56 290 VAL A CA 1
ATOM 2317 C C . VAL A 1 290 ? 14.844 17.578 2.984 1 96.56 290 VAL A C 1
ATOM 2319 O O . VAL A 1 290 ? 15.438 16.516 3.111 1 96.56 290 VAL A O 1
ATOM 2322 N N . GLU A 1 291 ? 15.227 18.656 3.553 1 95.75 291 GLU A N 1
ATOM 2323 C CA . GLU A 1 291 ? 16.422 18.688 4.383 1 95.75 291 GLU A CA 1
ATOM 2324 C C . GLU A 1 291 ? 16.25 17.828 5.637 1 95.75 291 GLU A C 1
ATOM 2326 O O . GLU A 1 291 ? 17.172 17.125 6.047 1 95.75 291 GLU A O 1
ATOM 2331 N N . GLN A 1 292 ? 15.086 17.938 6.27 1 96.81 292 GLN A N 1
ATOM 2332 C CA . GLN A 1 292 ? 14.82 17.094 7.434 1 96.81 292 GLN A CA 1
ATOM 2333 C C . GLN A 1 292 ? 14.922 15.617 7.078 1 96.81 292 GLN A C 1
ATOM 2335 O O . GLN A 1 292 ? 15.5 14.828 7.832 1 96.81 292 GLN A O 1
ATOM 2340 N N . ILE A 1 293 ? 14.375 15.242 5.938 1 97.75 293 ILE A N 1
ATOM 2341 C CA . ILE A 1 293 ? 14.383 13.859 5.492 1 97.75 293 ILE A CA 1
ATOM 2342 C C . ILE A 1 293 ? 15.805 13.422 5.172 1 97.75 293 ILE A C 1
ATOM 2344 O O . ILE A 1 293 ? 16.25 12.344 5.578 1 97.75 293 ILE A O 1
ATOM 2348 N N . ARG A 1 294 ? 16.484 14.25 4.457 1 96.06 294 ARG A N 1
ATOM 2349 C CA . ARG A 1 294 ? 17.859 13.945 4.062 1 96.06 294 ARG A CA 1
ATOM 2350 C C . ARG A 1 294 ? 18.734 13.68 5.289 1 96.06 294 ARG A C 1
ATOM 2352 O O . ARG A 1 294 ? 19.531 12.734 5.297 1 96.06 294 ARG A O 1
ATOM 2359 N N . CYS A 1 295 ? 18.531 14.383 6.344 1 95.12 295 CYS A N 1
ATOM 2360 C CA . CYS A 1 295 ? 19.328 14.266 7.562 1 95.12 295 CYS A CA 1
ATOM 2361 C C . CYS A 1 295 ? 19.047 12.945 8.266 1 95.12 295 CYS A C 1
ATOM 2363 O O . CYS A 1 295 ? 19.875 12.461 9.039 1 95.12 295 CYS A O 1
ATOM 2365 N N . LEU A 1 296 ? 17.922 12.375 7.992 1 95.12 296 LEU A N 1
ATOM 2366 C CA . LEU A 1 296 ? 17.547 11.133 8.648 1 95.12 296 LEU A CA 1
ATOM 2367 C C . LEU A 1 296 ? 18.031 9.93 7.852 1 95.12 296 LEU A C 1
ATOM 2369 O O . LEU A 1 296 ? 17.859 8.781 8.281 1 95.12 296 LEU A O 1
ATOM 2373 N N . GLY A 1 297 ? 18.422 10.102 6.598 1 85.88 297 GLY A N 1
ATOM 2374 C CA . GLY A 1 297 ? 18.969 9.008 5.805 1 85.88 297 GLY A CA 1
ATOM 2375 C C . GLY A 1 297 ? 20.391 8.633 6.191 1 85.88 297 GLY A C 1
ATOM 2376 O O . GLY A 1 297 ? 20.938 9.18 7.152 1 85.88 297 GLY A O 1
ATOM 2377 N N . ASP A 1 298 ? 21.453 8.07 5.438 1 63.06 298 ASP A N 1
ATOM 2378 C CA . ASP A 1 298 ? 22.812 7.598 5.727 1 63.06 298 ASP A CA 1
ATOM 2379 C C . ASP A 1 298 ? 23.531 8.539 6.691 1 63.06 298 ASP A C 1
ATOM 2381 O O . ASP A 1 298 ? 23.312 9.758 6.66 1 63.06 298 ASP A O 1
ATOM 2385 N N . MET B 1 1 ? -14.578 -0.498 -36.594 1 30.31 1 MET B N 1
ATOM 2386 C CA . MET B 1 1 ? -14.102 -1.856 -36.844 1 30.31 1 MET B CA 1
ATOM 2387 C C . MET B 1 1 ? -15.117 -2.883 -36.344 1 30.31 1 MET B C 1
ATOM 2389 O O . MET B 1 1 ? -15.625 -2.768 -35.219 1 30.31 1 MET B O 1
ATOM 2393 N N . ASN B 1 2 ? -15.766 -3.623 -37.188 1 31.64 2 ASN B N 1
ATOM 2394 C CA . ASN B 1 2 ? -16.781 -4.621 -36.875 1 31.64 2 ASN B CA 1
ATOM 2395 C C . ASN B 1 2 ? -16.219 -5.73 -35.969 1 31.64 2 ASN B C 1
ATOM 2397 O O . ASN B 1 2 ? -15.367 -6.512 -36.438 1 31.64 2 ASN B O 1
ATOM 2401 N N . ILE B 1 3 ? -16.297 -5.723 -34.75 1 39.09 3 ILE B N 1
ATOM 2402 C CA . ILE B 1 3 ? -15.938 -6.703 -33.719 1 39.09 3 ILE B CA 1
ATOM 2403 C C . ILE B 1 3 ? -16.375 -8.094 -34.188 1 39.09 3 ILE B C 1
ATOM 2405 O O . ILE B 1 3 ? -15.812 -9.102 -33.719 1 39.09 3 ILE B O 1
ATOM 2409 N N . LEU B 1 4 ? -17.484 -8.195 -34.875 1 38.06 4 LEU B N 1
ATOM 2410 C CA . LEU B 1 4 ? -18.031 -9.469 -35.312 1 38.06 4 LEU B CA 1
ATOM 2411 C C . LEU B 1 4 ? -17.047 -10.18 -36.25 1 38.06 4 LEU B C 1
ATOM 2413 O O . LEU B 1 4 ? -17.031 -11.414 -36.312 1 38.06 4 LEU B O 1
ATOM 2417 N N . THR B 1 5 ? -16.438 -9.43 -37.031 1 40.78 5 THR B N 1
ATOM 2418 C CA . THR B 1 5 ? -15.469 -10.016 -37.938 1 40.78 5 THR B CA 1
ATOM 2419 C C . THR B 1 5 ? -14.117 -10.203 -37.25 1 40.78 5 THR B C 1
ATOM 2421 O O . THR B 1 5 ? -13.148 -10.617 -37.906 1 40.78 5 THR B O 1
ATOM 2424 N N . PHE B 1 6 ? -14.031 -9.688 -36.156 1 43.97 6 PHE B N 1
ATOM 2425 C CA . PHE B 1 6 ? -12.797 -9.859 -35.406 1 43.97 6 PHE B CA 1
ATOM 2426 C C . PHE B 1 6 ? -12.547 -11.336 -35.094 1 43.97 6 PHE B C 1
ATOM 2428 O O . PHE B 1 6 ? -13.414 -12.016 -34.531 1 43.97 6 PHE B O 1
ATOM 2435 N N . ASP B 1 7 ? -11.781 -11.953 -35.812 1 54.91 7 ASP B N 1
ATOM 2436 C CA . ASP B 1 7 ? -11.32 -13.328 -35.625 1 54.91 7 ASP B CA 1
ATOM 2437 C C . ASP B 1 7 ? -10.836 -13.539 -34.188 1 54.91 7 ASP B C 1
ATOM 2439 O O . ASP B 1 7 ? -9.781 -13.039 -33.812 1 54.91 7 ASP B O 1
ATOM 2443 N N . LEU B 1 8 ? -11.758 -13.945 -33.344 1 59 8 LEU B N 1
ATOM 2444 C CA . LEU B 1 8 ? -11.484 -14.32 -31.969 1 59 8 LEU B CA 1
ATOM 2445 C C . LEU B 1 8 ? -10.148 -15.039 -31.859 1 59 8 LEU B C 1
ATOM 2447 O O . LEU B 1 8 ? -9.484 -14.961 -30.828 1 59 8 LEU B O 1
ATOM 2451 N N . ASN B 1 9 ? -9.797 -15.602 -32.938 1 65.31 9 ASN B N 1
ATOM 2452 C CA . ASN B 1 9 ? -8.516 -16.297 -32.938 1 65.31 9 ASN B CA 1
ATOM 2453 C C . ASN B 1 9 ? -7.348 -15.328 -32.844 1 65.31 9 ASN B C 1
ATOM 2455 O O . ASN B 1 9 ? -6.309 -15.656 -32.25 1 65.31 9 ASN B O 1
ATOM 2459 N N . LEU B 1 10 ? -7.711 -14.164 -33.344 1 74.12 10 LEU B N 1
ATOM 2460 C CA . LEU B 1 10 ? -6.672 -13.141 -33.281 1 74.12 10 LEU B CA 1
ATOM 2461 C C . LEU B 1 10 ? -6.418 -12.719 -31.844 1 74.12 10 LEU B C 1
ATOM 2463 O O . LEU B 1 10 ? -5.281 -12.438 -31.453 1 74.12 10 LEU B O 1
ATOM 2467 N N . LEU B 1 11 ? -7.523 -12.805 -31.094 1 73.25 11 LEU B N 1
ATOM 2468 C CA . LEU B 1 11 ? -7.371 -12.438 -29.688 1 73.25 11 LEU B CA 1
ATOM 2469 C C . LEU B 1 11 ? -6.52 -13.453 -28.953 1 73.25 11 LEU B C 1
ATOM 2471 O O . LEU B 1 11 ? -5.715 -13.086 -28.094 1 73.25 11 LEU B O 1
ATOM 2475 N N . ARG B 1 12 ? -6.723 -14.625 -29.328 1 75.5 12 ARG B N 1
ATOM 2476 C CA . ARG B 1 12 ? -5.902 -15.68 -28.75 1 75.5 12 ARG B CA 1
ATOM 2477 C C . ARG B 1 12 ? -4.434 -15.508 -29.125 1 75.5 12 ARG B C 1
ATOM 2479 O O . ARG B 1 12 ? -3.547 -15.68 -28.281 1 75.5 12 ARG B O 1
ATOM 2486 N N . VAL B 1 13 ? -4.238 -15.172 -30.344 1 80.31 13 VAL B N 1
ATOM 2487 C CA . VAL B 1 13 ? -2.879 -14.945 -30.828 1 80.31 13 VAL B CA 1
ATOM 2488 C C . VAL B 1 13 ? -2.254 -13.766 -30.094 1 80.31 13 VAL B C 1
ATOM 2490 O O . VAL B 1 13 ? -1.105 -13.844 -29.641 1 80.31 13 VAL B O 1
ATOM 2493 N N . LEU B 1 14 ? -3.033 -12.75 -29.922 1 82.88 14 LEU B N 1
ATOM 2494 C CA . LEU B 1 14 ? -2.535 -11.562 -29.234 1 82.88 14 LEU B CA 1
ATOM 2495 C C . LEU B 1 14 ? -2.17 -11.883 -27.781 1 82.88 14 LEU B C 1
ATOM 2497 O O . LEU B 1 14 ? -1.114 -11.469 -27.297 1 82.88 14 LEU B O 1
ATOM 2501 N N . ASP B 1 15 ? -3.043 -12.555 -27.203 1 80.19 15 ASP B N 1
ATOM 2502 C CA . ASP B 1 15 ? -2.818 -12.93 -25.812 1 80.19 15 ASP B CA 1
ATOM 2503 C C . ASP B 1 15 ? -1.5 -13.688 -25.656 1 80.19 15 ASP B C 1
ATOM 2505 O O . ASP B 1 15 ? -0.696 -13.359 -24.781 1 80.19 15 ASP B O 1
ATOM 2509 N N . VAL B 1 16 ? -1.222 -14.633 -26.5 1 80 16 VAL B N 1
ATOM 2510 C CA . VAL B 1 16 ? -0.02 -15.461 -26.453 1 80 16 VAL B CA 1
ATOM 2511 C C . VAL B 1 16 ? 1.202 -14.625 -26.812 1 80 16 VAL B C 1
ATOM 2513 O O . VAL B 1 16 ? 2.258 -14.75 -26.188 1 80 16 VAL B O 1
ATOM 2516 N N . LEU B 1 17 ? 1.001 -13.766 -27.703 1 86.06 17 LEU B N 1
ATOM 2517 C CA . LEU B 1 17 ? 2.096 -12.898 -28.125 1 86.06 17 LEU B CA 1
ATOM 2518 C C . LEU B 1 17 ? 2.521 -11.961 -27 1 86.06 17 LEU B C 1
ATOM 2520 O O . LEU B 1 17 ? 3.717 -11.727 -26.797 1 86.06 17 LEU B O 1
ATOM 2524 N N . LEU B 1 18 ? 1.526 -11.5 -26.312 1 81.62 18 LEU B N 1
ATOM 2525 C CA . LEU B 1 18 ? 1.834 -10.562 -25.234 1 81.62 18 LEU B CA 1
ATOM 2526 C C . LEU B 1 18 ? 2.523 -11.273 -24.078 1 81.62 18 LEU B C 1
ATOM 2528 O O . LEU B 1 18 ? 3.354 -10.68 -23.375 1 81.62 18 LEU B O 1
ATOM 2532 N N . ARG B 1 19 ? 2.227 -12.492 -23.922 1 77.81 19 ARG B N 1
ATOM 2533 C CA . ARG B 1 19 ? 2.828 -13.289 -22.859 1 77.81 19 ARG B CA 1
ATOM 2534 C C . ARG B 1 19 ? 4.238 -13.727 -23.219 1 77.81 19 ARG B C 1
ATOM 2536 O O . ARG B 1 19 ? 5.164 -13.625 -22.422 1 77.81 19 ARG B O 1
ATOM 2543 N N . GLU B 1 20 ? 4.422 -14.18 -24.438 1 78.44 20 GLU B N 1
ATOM 2544 C CA . GLU B 1 20 ? 5.684 -14.773 -24.875 1 78.44 20 GLU B CA 1
ATOM 2545 C C . GLU B 1 20 ? 6.656 -13.703 -25.375 1 78.44 20 GLU B C 1
ATOM 2547 O O . GLU B 1 20 ? 7.871 -13.898 -25.328 1 78.44 20 GLU B O 1
ATOM 2552 N N . ARG B 1 21 ? 6.066 -12.617 -25.828 1 81.94 21 ARG B N 1
ATOM 2553 C CA . ARG B 1 21 ? 6.805 -11.5 -26.406 1 81.94 21 ARG B CA 1
ATOM 2554 C C . ARG B 1 21 ? 7.797 -11.984 -27.453 1 81.94 21 ARG B C 1
ATOM 2556 O O . ARG B 1 21 ? 8.906 -11.453 -27.562 1 81.94 21 ARG B O 1
ATOM 2563 N N . ASN B 1 22 ? 7.562 -12.969 -28.031 1 83.06 22 ASN B N 1
ATOM 2564 C CA . ASN B 1 22 ? 8.312 -13.625 -29.094 1 83.06 22 ASN B CA 1
ATOM 2565 C C . ASN B 1 22 ? 7.391 -14.336 -30.078 1 83.06 22 ASN B C 1
ATOM 2567 O O . ASN B 1 22 ? 6.602 -15.195 -29.672 1 83.06 22 ASN B O 1
ATOM 2571 N N . VAL B 1 23 ? 7.582 -14.07 -31.375 1 86.69 23 VAL B N 1
ATOM 2572 C CA . VAL B 1 23 ? 6.664 -14.555 -32.406 1 86.69 23 VAL B CA 1
ATOM 2573 C C . VAL B 1 23 ? 6.848 -16.062 -32.562 1 86.69 23 VAL B C 1
ATOM 2575 O O . VAL B 1 23 ? 5.867 -16.812 -32.656 1 86.69 23 VAL B O 1
ATOM 2578 N N . SER B 1 24 ? 8.094 -16.469 -32.531 1 87.56 24 SER B N 1
ATOM 2579 C CA . SER B 1 24 ? 8.367 -17.875 -32.75 1 87.56 24 SER B CA 1
ATOM 2580 C C . SER B 1 24 ? 7.844 -18.719 -31.594 1 87.56 24 SER B C 1
ATOM 2582 O O . SER B 1 24 ? 7.219 -19.766 -31.812 1 87.56 24 SER B O 1
ATOM 2584 N N . ARG B 1 25 ? 8.055 -18.281 -30.484 1 87.19 25 ARG B N 1
ATOM 2585 C CA . ARG B 1 25 ? 7.582 -18.984 -29.297 1 87.19 25 ARG B CA 1
ATOM 2586 C C . ARG B 1 25 ? 6.059 -18.984 -29.25 1 87.19 25 ARG B C 1
ATOM 2588 O O . ARG B 1 25 ? 5.449 -19.984 -28.844 1 87.19 25 ARG B O 1
ATOM 2595 N N . ALA B 1 26 ? 5.543 -17.891 -29.594 1 88.25 26 ALA B N 1
ATOM 2596 C CA . ALA B 1 26 ? 4.086 -17.812 -29.656 1 88.25 26 ALA B CA 1
ATOM 2597 C C . ALA B 1 26 ? 3.525 -18.812 -30.656 1 88.25 26 ALA B C 1
ATOM 2599 O O . ALA B 1 26 ? 2.514 -19.469 -30.406 1 88.25 26 ALA B O 1
ATOM 2600 N N . ALA B 1 27 ? 4.156 -18.984 -31.75 1 87.25 27 ALA B N 1
ATOM 2601 C CA . ALA B 1 27 ? 3.738 -19.922 -32.781 1 87.25 27 ALA B CA 1
ATOM 2602 C C . ALA B 1 27 ? 3.771 -21.359 -32.25 1 87.25 27 ALA B C 1
ATOM 2604 O O . ALA B 1 27 ? 2.822 -22.125 -32.469 1 87.25 27 ALA B O 1
ATOM 2605 N N . GLU B 1 28 ? 4.773 -21.625 -31.594 1 82.94 28 GLU B N 1
ATOM 2606 C CA . GLU B 1 28 ? 4.918 -22.938 -30.984 1 82.94 28 GLU B CA 1
ATOM 2607 C C . GLU B 1 28 ? 3.805 -23.219 -29.984 1 82.94 28 GLU B C 1
ATOM 2609 O O . GLU B 1 28 ? 3.18 -24.281 -30.016 1 82.94 28 GLU B O 1
ATOM 2614 N N . ARG B 1 29 ? 3.525 -22.25 -29.266 1 80.5 29 ARG B N 1
ATOM 2615 C CA . ARG B 1 29 ? 2.533 -22.391 -28.203 1 80.5 29 ARG B CA 1
ATOM 2616 C C . ARG B 1 29 ? 1.127 -22.5 -28.797 1 80.5 29 ARG B C 1
ATOM 2618 O O . ARG B 1 29 ? 0.279 -23.203 -28.234 1 80.5 29 ARG B O 1
ATOM 2625 N N . LEU B 1 30 ? 0.893 -21.875 -29.859 1 80 30 LEU B N 1
ATOM 2626 C CA . LEU B 1 30 ? -0.422 -21.844 -30.484 1 80 30 LEU B CA 1
ATOM 2627 C C . LEU B 1 30 ? -0.568 -22.969 -31.5 1 80 30 LEU B C 1
ATOM 2629 O O . LEU B 1 30 ? -1.647 -23.172 -32.062 1 80 30 LEU B O 1
ATOM 2633 N N . ALA B 1 31 ? 0.558 -23.719 -31.641 1 82.44 31 ALA B N 1
ATOM 2634 C CA . ALA B 1 31 ? 0.583 -24.75 -32.688 1 82.44 31 ALA B CA 1
ATOM 2635 C C . ALA B 1 31 ? 0.223 -24.172 -34.031 1 82.44 31 ALA B C 1
ATOM 2637 O O . ALA B 1 31 ? -0.598 -24.75 -34.75 1 82.44 31 ALA B O 1
ATOM 2638 N N . LEU B 1 32 ? 0.751 -23.047 -34.25 1 82.25 32 LEU B N 1
ATOM 2639 C CA . LEU B 1 32 ? 0.633 -22.359 -35.531 1 82.25 32 LEU B CA 1
ATOM 2640 C C . LEU B 1 32 ? 2.006 -22.141 -36.156 1 82.25 32 LEU B C 1
ATOM 2642 O O . LEU B 1 32 ? 3.029 -22.25 -35.469 1 82.25 32 LEU B O 1
ATOM 2646 N N . SER B 1 33 ? 2.043 -22 -37.438 1 86.62 33 SER B N 1
ATOM 2647 C CA . SER B 1 33 ? 3.299 -21.641 -38.094 1 86.62 33 SER B CA 1
ATOM 2648 C C . SER B 1 33 ? 3.691 -20.203 -37.75 1 86.62 33 SER B C 1
ATOM 2650 O O . SER B 1 33 ? 2.83 -19.375 -37.438 1 86.62 33 SER B O 1
ATOM 2652 N N . GLN B 1 34 ? 4.945 -20 -37.719 1 88.88 34 GLN B N 1
ATOM 2653 C CA . GLN B 1 34 ? 5.461 -18.672 -37.438 1 88.88 34 GLN B CA 1
ATOM 2654 C C . GLN B 1 34 ? 4.91 -17.641 -38.406 1 88.88 34 GLN B C 1
ATOM 2656 O O . GLN B 1 34 ? 4.504 -16.547 -38.031 1 88.88 34 GLN B O 1
ATOM 2661 N N . PRO B 1 35 ? 4.82 -17.922 -39.75 1 90.12 35 PRO B N 1
ATOM 2662 C CA . PRO 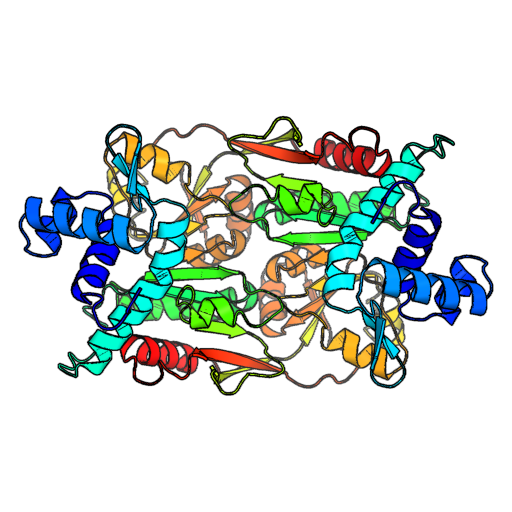B 1 35 ? 4.215 -16.938 -40.656 1 90.12 35 PRO B CA 1
ATOM 2663 C C . PRO B 1 35 ? 2.756 -16.641 -40.312 1 90.12 35 PRO B C 1
ATOM 2665 O O . PRO B 1 35 ? 2.309 -15.5 -40.438 1 90.12 35 PRO B O 1
ATOM 2668 N N . ALA B 1 36 ? 2.104 -17.656 -39.875 1 85.19 36 ALA B N 1
ATOM 2669 C CA . ALA B 1 36 ? 0.703 -17.469 -39.5 1 85.19 36 ALA B CA 1
ATOM 2670 C C . ALA B 1 36 ? 0.569 -16.516 -38.312 1 85.19 36 ALA B C 1
ATOM 2672 O O . ALA B 1 36 ? -0.3 -15.633 -38.344 1 85.19 36 ALA B O 1
ATOM 2673 N N . VAL B 1 37 ? 1.432 -16.688 -37.375 1 88 37 VAL B N 1
ATOM 2674 C CA . VAL B 1 37 ? 1.415 -15.812 -36.188 1 88 37 VAL B CA 1
ATOM 2675 C C . VAL B 1 37 ? 1.853 -14.406 -36.594 1 88 37 VAL B C 1
ATOM 2677 O O . VAL B 1 37 ? 1.286 -13.414 -36.125 1 88 37 VAL B O 1
ATOM 2680 N N . SER B 1 38 ? 2.781 -14.289 -37.438 1 89.88 38 SER B N 1
ATOM 2681 C CA . SER B 1 38 ? 3.248 -13 -37.938 1 89.88 38 SER B CA 1
ATOM 2682 C C . SER B 1 38 ? 2.145 -12.266 -38.688 1 89.88 38 SER B C 1
ATOM 2684 O O . SER B 1 38 ? 1.953 -11.062 -38.5 1 89.88 38 SER B O 1
ATOM 2686 N N . ASN B 1 39 ? 1.486 -13.031 -39.469 1 87 39 ASN B N 1
ATOM 2687 C CA . ASN B 1 39 ? 0.367 -12.453 -40.219 1 87 39 ASN B CA 1
ATOM 2688 C C . ASN B 1 39 ? -0.742 -11.984 -39.281 1 87 39 ASN B C 1
ATOM 2690 O O . ASN B 1 39 ? -1.328 -10.922 -39.5 1 87 39 ASN B O 1
ATOM 2694 N N . ALA B 1 40 ? -0.998 -12.859 -38.406 1 85.12 40 ALA B N 1
ATOM 2695 C CA . ALA B 1 40 ? -2.008 -12.508 -37.406 1 85.12 40 ALA B CA 1
ATOM 2696 C C . ALA B 1 40 ? -1.628 -11.227 -36.656 1 85.12 40 ALA B C 1
ATOM 2698 O O . ALA B 1 40 ? -2.477 -10.359 -36.438 1 85.12 40 ALA B O 1
ATOM 2699 N N . LEU B 1 41 ? -0.38 -11.109 -36.281 1 88 41 LEU B N 1
ATOM 2700 C CA . LEU B 1 41 ? 0.112 -9.914 -35.594 1 88 41 LEU B CA 1
ATOM 2701 C C . LEU B 1 41 ? -0.056 -8.68 -36.469 1 88 41 LEU B C 1
ATOM 2703 O O . LEU B 1 41 ? -0.477 -7.625 -36 1 88 41 LEU B O 1
ATOM 2707 N N . ASN B 1 42 ? 0.232 -8.82 -37.719 1 87.62 42 ASN B N 1
ATOM 2708 C CA . ASN B 1 42 ? 0.071 -7.707 -38.656 1 87.62 42 ASN B CA 1
ATOM 2709 C C . ASN B 1 42 ? -1.39 -7.285 -38.781 1 87.62 42 ASN B C 1
ATOM 2711 O O . ASN B 1 42 ? -1.694 -6.09 -38.812 1 87.62 42 ASN B O 1
ATOM 2715 N N . ARG B 1 43 ? -2.182 -8.273 -38.844 1 81.81 43 ARG B N 1
ATOM 2716 C CA . ARG B 1 43 ? -3.611 -7.984 -38.875 1 81.81 43 ARG B CA 1
ATOM 2717 C C . ARG B 1 43 ? -4.062 -7.242 -37.625 1 81.81 43 ARG B C 1
ATOM 2719 O O . ARG B 1 43 ? -4.855 -6.301 -37.719 1 81.81 43 ARG B O 1
ATOM 2726 N N . LEU B 1 44 ? -3.588 -7.73 -36.5 1 83.75 44 LEU B N 1
ATOM 2727 C CA . LEU B 1 44 ? -3.906 -7.102 -35.219 1 83.75 44 LEU B CA 1
ATOM 2728 C C . LEU B 1 44 ? -3.41 -5.66 -35.188 1 83.75 44 LEU B C 1
ATOM 2730 O O . LEU B 1 44 ? -4.109 -4.77 -34.688 1 83.75 44 LEU B O 1
ATOM 2734 N N . ARG B 1 45 ? -2.225 -5.477 -35.688 1 87.06 45 ARG B N 1
ATOM 2735 C CA . ARG B 1 45 ? -1.654 -4.133 -35.75 1 87.06 45 ARG B CA 1
ATOM 2736 C C . ARG B 1 45 ? -2.547 -3.201 -36.562 1 87.06 45 ARG B C 1
ATOM 2738 O O . ARG B 1 45 ? -2.809 -2.07 -36.156 1 87.06 45 ARG B O 1
ATOM 2745 N N . ASP B 1 46 ? -2.998 -3.727 -37.656 1 81.81 46 ASP B N 1
ATOM 2746 C CA . ASP B 1 46 ? -3.859 -2.945 -38.531 1 81.81 46 ASP B CA 1
ATOM 2747 C C . ASP B 1 46 ? -5.195 -2.637 -37.875 1 81.81 46 ASP B C 1
ATOM 2749 O O . ASP B 1 46 ? -5.664 -1.497 -37.906 1 81.81 46 ASP B O 1
ATOM 2753 N N . LEU B 1 47 ? -5.641 -3.617 -37.312 1 73.75 47 LEU B N 1
ATOM 2754 C CA . LEU B 1 47 ? -6.965 -3.498 -36.688 1 73.75 47 LEU B CA 1
ATOM 2755 C C . LEU B 1 47 ? -6.934 -2.525 -35.531 1 73.75 47 LEU B C 1
ATOM 2757 O O . LEU B 1 47 ? -7.898 -1.788 -35.281 1 73.75 47 LEU B O 1
ATOM 2761 N N . LEU B 1 48 ? -5.879 -2.588 -34.781 1 78.5 48 LEU B N 1
ATOM 2762 C CA . LEU B 1 48 ? -5.801 -1.809 -33.562 1 78.5 48 LEU B CA 1
ATOM 2763 C C . LEU B 1 48 ? -5.016 -0.519 -33.781 1 78.5 48 LEU B C 1
ATOM 2765 O O . LEU B 1 48 ? -4.875 0.294 -32.844 1 78.5 48 LEU B O 1
ATOM 2769 N N . ASP B 1 49 ? -4.637 -0.369 -34.969 1 83.44 49 ASP B N 1
ATOM 2770 C CA . ASP B 1 49 ? -3.838 0.797 -35.344 1 83.44 49 ASP B CA 1
ATOM 2771 C C . ASP B 1 49 ? -2.73 1.049 -34.312 1 83.44 49 ASP B C 1
ATOM 2773 O O . ASP B 1 49 ? -2.6 2.158 -33.812 1 83.44 49 ASP B O 1
ATOM 2777 N N . ASP B 1 50 ? -2.072 0.037 -33.969 1 85 50 ASP B N 1
ATOM 2778 C CA . ASP B 1 50 ? -0.971 0.027 -33 1 85 50 ASP B CA 1
ATOM 2779 C C . ASP B 1 50 ? 0.027 -1.083 -33.344 1 85 50 ASP B C 1
ATOM 2781 O O . ASP B 1 50 ? -0.368 -2.197 -33.688 1 85 50 ASP B O 1
ATOM 2785 N N . PRO B 1 51 ? 1.303 -0.82 -33.219 1 89.44 51 PRO B N 1
ATOM 2786 C CA . PRO B 1 51 ? 2.301 -1.856 -33.5 1 89.44 51 PRO B CA 1
ATOM 2787 C C . PRO B 1 51 ? 2.221 -3.027 -32.5 1 89.44 51 PRO B C 1
ATOM 2789 O O . PRO B 1 51 ? 2.732 -4.113 -32.812 1 89.44 51 PRO B O 1
ATOM 2792 N N . LEU B 1 52 ? 1.596 -2.932 -31.328 1 85.94 52 LEU B N 1
ATOM 2793 C CA . LEU B 1 52 ? 1.321 -3.895 -30.266 1 85.94 52 LEU B CA 1
ATOM 2794 C C . LEU B 1 52 ? 2.619 -4.434 -29.672 1 85.94 52 LEU B C 1
ATOM 2796 O O . LEU B 1 52 ? 2.834 -4.352 -28.453 1 85.94 52 LEU B O 1
ATOM 2800 N N . LEU B 1 53 ? 3.537 -4.926 -30.484 1 87.94 53 LEU B N 1
ATOM 2801 C CA . LEU B 1 53 ? 4.871 -5.395 -30.109 1 87.94 53 LEU B CA 1
ATOM 2802 C C . LEU B 1 53 ? 5.93 -4.758 -31 1 87.94 53 LEU B C 1
ATOM 2804 O O . LEU B 1 53 ? 5.812 -4.777 -32.219 1 87.94 53 LEU B O 1
ATOM 2808 N N . VAL B 1 54 ? 6.824 -4.105 -30.281 1 86.19 54 VAL B N 1
ATOM 2809 C CA . VAL B 1 54 ? 7.895 -3.434 -31.016 1 86.19 54 VAL B CA 1
ATOM 2810 C C . VAL B 1 54 ? 9.242 -4.047 -30.641 1 86.19 54 VAL B C 1
ATOM 2812 O O . VAL B 1 54 ? 9.453 -4.441 -29.5 1 86.19 54 VAL B O 1
ATOM 2815 N N . ARG B 1 55 ? 10.07 -4.133 -31.578 1 78.06 55 ARG B N 1
ATOM 2816 C CA . ARG B 1 55 ? 11.391 -4.703 -31.344 1 78.06 55 ARG B CA 1
ATOM 2817 C C . ARG B 1 55 ? 12.312 -3.695 -30.656 1 78.06 55 ARG B C 1
ATOM 2819 O O . ARG B 1 55 ? 12.43 -2.553 -31.109 1 78.06 55 ARG B O 1
ATOM 2826 N N . VAL B 1 56 ? 12.656 -4.012 -29.594 1 69.38 56 VAL B N 1
ATOM 2827 C CA . VAL B 1 56 ? 13.688 -3.256 -28.891 1 69.38 56 VAL B CA 1
ATOM 2828 C C . VAL B 1 56 ? 14.906 -4.141 -28.656 1 69.38 56 VAL B C 1
ATOM 2830 O O . VAL B 1 56 ? 14.883 -5.02 -27.781 1 69.38 56 VAL B O 1
ATOM 2833 N N . GLY B 1 57 ? 15.969 -3.941 -29.344 1 64.62 57 GLY B N 1
ATOM 2834 C CA . GLY B 1 57 ? 17.078 -4.867 -29.328 1 64.62 57 GLY B CA 1
ATOM 2835 C C . GLY B 1 57 ? 16.734 -6.234 -29.891 1 64.62 57 GLY B C 1
ATOM 2836 O O . GLY B 1 57 ? 16.281 -6.34 -31.031 1 64.62 57 GLY B O 1
ATOM 2837 N N . ARG B 1 58 ? 16.953 -7.305 -29.125 1 68.62 58 ARG B N 1
ATOM 2838 C CA . ARG B 1 58 ? 16.703 -8.664 -29.594 1 68.62 58 ARG B CA 1
ATOM 2839 C C . ARG B 1 58 ? 15.367 -9.18 -29.078 1 68.62 58 ARG B C 1
ATOM 2841 O O . ARG B 1 58 ? 15.016 -10.344 -29.297 1 68.62 58 ARG B O 1
ATOM 2848 N N . THR B 1 59 ? 14.648 -8.352 -28.406 1 72.12 59 THR B N 1
ATOM 2849 C CA . THR B 1 59 ? 13.391 -8.805 -27.812 1 72.12 59 THR B CA 1
ATOM 2850 C C . THR B 1 59 ? 12.234 -7.926 -28.266 1 72.12 59 THR B C 1
ATOM 2852 O O . THR B 1 59 ? 12.43 -6.762 -28.625 1 72.12 59 THR B O 1
ATOM 2855 N N . MET B 1 60 ? 11.047 -8.539 -28.344 1 81.19 60 MET B N 1
ATOM 2856 C CA . MET B 1 60 ? 9.836 -7.773 -28.609 1 81.19 60 MET B CA 1
ATOM 2857 C C . MET B 1 60 ? 9.203 -7.258 -27.328 1 81.19 60 MET B C 1
ATOM 2859 O O . MET B 1 60 ? 9.133 -7.984 -26.328 1 81.19 60 MET B O 1
ATOM 2863 N N . GLN B 1 61 ? 8.867 -5.957 -27.391 1 82.19 61 GLN B N 1
ATOM 2864 C CA . GLN B 1 61 ? 8.234 -5.344 -26.234 1 82.19 61 GLN B CA 1
ATOM 2865 C C . GLN B 1 61 ? 6.84 -4.836 -26.562 1 82.19 61 GLN B C 1
ATOM 2867 O O . GLN B 1 61 ? 6.617 -4.285 -27.656 1 82.19 61 GLN B O 1
ATOM 2872 N N . PRO B 1 62 ? 5.941 -5.152 -25.688 1 83.06 62 PRO B N 1
ATOM 2873 C CA . PRO B 1 62 ? 4.59 -4.645 -25.938 1 83.06 62 PRO B CA 1
ATOM 2874 C C . PRO B 1 62 ? 4.504 -3.125 -25.844 1 83.06 62 PRO B C 1
ATOM 2876 O O . PRO B 1 62 ? 5.238 -2.506 -25.078 1 83.06 62 PRO B O 1
ATOM 2879 N N . THR B 1 63 ? 3.635 -2.555 -26.734 1 81.69 63 THR B N 1
ATOM 2880 C CA . THR B 1 63 ? 3.316 -1.135 -26.625 1 81.69 63 THR B CA 1
ATOM 2881 C C . THR B 1 63 ? 2.443 -0.867 -25.406 1 81.69 63 THR B C 1
ATOM 2883 O O . THR B 1 63 ? 1.861 -1.793 -24.828 1 81.69 63 THR B O 1
ATOM 2886 N N . PRO B 1 64 ? 2.418 0.369 -25.031 1 71.62 64 PRO B N 1
ATOM 2887 C CA . PRO B 1 64 ? 1.514 0.721 -23.938 1 71.62 64 PRO B CA 1
ATOM 2888 C C . PRO B 1 64 ? 0.069 0.309 -24.203 1 71.62 64 PRO B C 1
ATOM 2890 O O . PRO B 1 64 ? -0.616 -0.182 -23.312 1 71.62 64 PRO B O 1
ATOM 2893 N N . ARG B 1 65 ? -0.291 0.481 -25.359 1 75.44 65 ARG B N 1
ATOM 2894 C CA . ARG B 1 65 ? -1.64 0.082 -25.75 1 75.44 65 ARG B CA 1
ATOM 2895 C C . ARG B 1 65 ? -1.817 -1.429 -25.641 1 75.44 65 ARG B C 1
ATOM 2897 O O . ARG B 1 65 ? -2.859 -1.904 -25.188 1 75.44 65 ARG B O 1
ATOM 2904 N N . ALA B 1 66 ? -0.813 -2.195 -26.031 1 79.5 66 ALA B N 1
ATOM 2905 C CA . ALA B 1 66 ? -0.866 -3.65 -25.922 1 79.5 66 ALA B CA 1
ATOM 2906 C C . ALA B 1 66 ? -0.977 -4.094 -24.469 1 79.5 66 ALA B C 1
ATOM 2908 O O . ALA B 1 66 ? -1.75 -5 -24.156 1 79.5 66 ALA B O 1
ATOM 2909 N N . LEU B 1 67 ? -0.299 -3.412 -23.688 1 74.25 67 LEU B N 1
ATOM 2910 C CA . LEU B 1 67 ? -0.317 -3.74 -22.266 1 74.25 67 LEU B CA 1
ATOM 2911 C C . LEU B 1 67 ? -1.689 -3.463 -21.656 1 74.25 67 LEU B C 1
ATOM 2913 O O . LEU B 1 67 ? -2.17 -4.227 -20.812 1 74.25 67 LEU B O 1
ATOM 2917 N N . GLU B 1 68 ? -2.283 -2.449 -22.172 1 70.44 68 GLU B N 1
ATOM 2918 C CA . GLU B 1 68 ? -3.619 -2.088 -21.703 1 70.44 68 GLU B CA 1
ATOM 2919 C C . GLU B 1 68 ? -4.652 -3.131 -22.125 1 70.44 68 GLU B C 1
ATOM 2921 O O . GLU B 1 68 ? -5.656 -3.328 -21.438 1 70.44 68 GLU B O 1
ATOM 2926 N N . LEU B 1 69 ? -4.387 -3.84 -23.156 1 74.38 69 LEU B N 1
ATOM 2927 C CA . LEU B 1 69 ? -5.359 -4.762 -23.734 1 74.38 69 LEU B CA 1
ATOM 2928 C C . LEU B 1 69 ? -5.195 -6.16 -23.156 1 74.38 69 LEU B C 1
ATOM 2930 O O . LEU B 1 69 ? -6.09 -7 -23.281 1 74.38 69 LEU B O 1
ATOM 2934 N N . GLU B 1 70 ? -4.059 -6.312 -22.547 1 75 70 GLU B N 1
ATOM 2935 C CA . GLU B 1 70 ? -3.732 -7.664 -22.109 1 75 70 GLU B CA 1
ATOM 2936 C C . GLU B 1 70 ? -4.801 -8.211 -21.156 1 75 70 GLU B C 1
ATOM 2938 O O . GLU B 1 70 ? -5.371 -9.273 -21.406 1 75 70 GLU B O 1
ATOM 2943 N N . ALA B 1 71 ? -5.137 -7.449 -20.25 1 69.94 71 ALA B N 1
ATOM 2944 C CA . ALA B 1 71 ? -6.059 -7.934 -19.219 1 69.94 71 ALA B CA 1
ATOM 2945 C C . ALA B 1 71 ? -7.465 -8.102 -19.781 1 69.94 71 ALA B C 1
ATOM 2947 O O . ALA B 1 71 ? -8.086 -9.156 -19.625 1 69.94 71 ALA B O 1
ATOM 2948 N N . PRO B 1 72 ? -7.922 -7.137 -20.516 1 66.19 72 PRO B N 1
ATOM 2949 C CA . PRO B 1 72 ? -9.258 -7.309 -21.094 1 66.19 72 PRO B CA 1
ATOM 2950 C C . PRO B 1 72 ? -9.336 -8.492 -22.062 1 66.19 72 PRO B C 1
ATOM 2952 O O . PRO B 1 72 ? -10.344 -9.203 -22.094 1 66.19 72 PRO B O 1
ATOM 2955 N N . ILE B 1 73 ? -8.32 -8.688 -22.766 1 70.25 73 ILE B N 1
ATOM 2956 C CA . ILE B 1 73 ? -8.328 -9.781 -23.734 1 70.25 73 ILE B CA 1
ATOM 2957 C C . ILE B 1 73 ? -8.336 -11.125 -23 1 70.25 73 ILE B C 1
ATOM 2959 O O . ILE B 1 73 ? -9.102 -12.023 -23.344 1 70.25 73 ILE B O 1
ATOM 2963 N N . ARG B 1 74 ? -7.555 -11.164 -22.062 1 71.5 74 ARG B N 1
ATOM 2964 C CA . ARG B 1 74 ? -7.492 -12.398 -21.281 1 71.5 74 ARG B CA 1
ATOM 2965 C C . ARG B 1 74 ? -8.828 -12.695 -20.609 1 71.5 74 ARG B C 1
ATOM 2967 O O . ARG B 1 74 ? -9.281 -13.844 -20.594 1 71.5 74 ARG B O 1
ATOM 2974 N N . ALA B 1 75 ? -9.352 -11.703 -20.156 1 66.88 75 ALA B N 1
ATOM 2975 C CA . ALA B 1 75 ? -10.656 -11.867 -19.531 1 66.88 75 ALA B CA 1
ATOM 2976 C C . ALA B 1 75 ? -11.695 -12.352 -20.531 1 66.88 75 ALA B C 1
ATOM 2978 O O . ALA B 1 75 ? -12.5 -13.227 -20.219 1 66.88 75 ALA B O 1
ATOM 2979 N N . ALA B 1 76 ? -11.656 -11.781 -21.641 1 63.97 76 ALA B N 1
ATOM 2980 C CA . ALA B 1 76 ? -12.602 -12.156 -22.688 1 63.97 76 ALA B CA 1
ATOM 2981 C C . ALA B 1 76 ? -12.391 -13.609 -23.125 1 63.97 76 ALA B C 1
ATOM 2983 O O . ALA B 1 76 ? -13.352 -14.359 -23.281 1 63.97 76 ALA B O 1
ATOM 2984 N N . LEU B 1 77 ? -11.148 -13.93 -23.312 1 65.81 77 LEU B N 1
ATOM 2985 C CA . LEU B 1 77 ? -10.836 -15.297 -23.734 1 65.81 77 LEU B CA 1
ATOM 2986 C C . LEU B 1 77 ? -11.258 -16.297 -22.672 1 65.81 77 LEU B C 1
ATOM 2988 O O . LEU B 1 77 ? -11.789 -17.359 -23 1 65.81 77 LEU B O 1
ATOM 2992 N N . ARG B 1 78 ? -10.992 -15.914 -21.516 1 64.88 78 ARG B N 1
ATOM 2993 C CA . ARG B 1 78 ? -11.406 -16.766 -20.406 1 64.88 78 ARG B CA 1
ATOM 2994 C C . ARG B 1 78 ? -12.922 -16.938 -20.391 1 64.88 78 ARG B C 1
ATOM 2996 O O . ARG B 1 78 ? -13.422 -18.047 -20.188 1 64.88 78 ARG B O 1
ATOM 3003 N N . GLN B 1 79 ? -13.539 -15.922 -20.609 1 60.25 79 GLN B N 1
ATOM 3004 C CA . GLN B 1 79 ? -14.992 -15.961 -20.641 1 60.25 79 GLN B CA 1
ATOM 3005 C C . GLN B 1 79 ? -15.492 -16.859 -21.766 1 60.25 79 GLN B C 1
ATOM 3007 O O . GLN B 1 79 ? -16.453 -17.625 -21.578 1 60.25 79 GLN B O 1
ATOM 3012 N N . ILE B 1 80 ? -14.914 -16.75 -22.844 1 57.78 80 ILE B N 1
ATOM 3013 C CA . ILE B 1 80 ? -15.281 -17.562 -24 1 57.78 80 ILE B CA 1
ATOM 3014 C C . ILE B 1 80 ? -15.008 -19.031 -23.703 1 57.78 80 ILE B C 1
ATOM 3016 O O . ILE B 1 80 ? -15.844 -19.906 -23.953 1 57.78 80 ILE B O 1
ATOM 3020 N N . GLU B 1 81 ? -13.844 -19.25 -23.25 1 59.47 81 GLU B N 1
ATOM 3021 C CA . GLU B 1 81 ? -13.477 -20.609 -22.922 1 59.47 81 GLU B CA 1
ATOM 3022 C C . GLU B 1 81 ? -14.438 -21.219 -21.906 1 59.47 81 GLU B C 1
ATOM 3024 O O . GLU B 1 81 ? -14.836 -22.375 -22.016 1 59.47 81 GLU B O 1
ATOM 3029 N N . GLU B 1 82 ? -14.688 -20.453 -21.016 1 57.53 82 GLU B N 1
ATOM 3030 C CA . GLU B 1 82 ? -15.602 -20.891 -19.969 1 57.53 82 GLU B CA 1
ATOM 3031 C C . GLU B 1 82 ? -17 -21.156 -20.531 1 57.53 82 GLU B C 1
ATOM 3033 O O . GLU B 1 82 ? -17.688 -22.062 -20.078 1 57.53 82 GLU B O 1
ATOM 3038 N N . SER B 1 83 ? -17.375 -20.266 -21.422 1 50.75 83 SER B N 1
ATOM 3039 C CA . SER B 1 83 ? -18.703 -20.391 -22 1 50.75 83 SER B CA 1
ATOM 3040 C C . SER B 1 83 ? -18.797 -21.609 -22.922 1 50.75 83 SER B C 1
ATOM 3042 O O . SER B 1 83 ? -19.859 -22.203 -23.078 1 50.75 83 SER B O 1
ATOM 3044 N N . LEU B 1 84 ? -17.875 -21.672 -23.797 1 47.44 84 LEU B N 1
ATOM 3045 C CA . LEU B 1 84 ? -17.922 -22.781 -24.734 1 47.44 84 LEU B CA 1
ATOM 3046 C C . LEU B 1 84 ? -17.875 -24.109 -24.016 1 47.44 84 LEU B C 1
ATOM 3048 O O . LEU B 1 84 ? -18.062 -25.172 -24.625 1 47.44 84 LEU B O 1
ATOM 3052 N N . GLY B 1 85 ? -18.281 -24.266 -22.906 1 45.56 85 GLY B N 1
ATOM 3053 C CA . GLY B 1 85 ? -18.766 -25.438 -22.203 1 45.56 85 GLY B CA 1
ATOM 3054 C C . GLY B 1 85 ? -17.672 -26.484 -21.984 1 45.56 85 GLY B C 1
ATOM 3055 O O . GLY B 1 85 ? -17.906 -27.5 -21.328 1 45.56 85 GLY B O 1
ATOM 3056 N N . GLU B 1 86 ? -16.891 -26.859 -23.031 1 41.5 86 GLU B N 1
ATOM 3057 C CA . GLU B 1 86 ? -16.172 -28.109 -22.766 1 41.5 86 GLU B CA 1
ATOM 3058 C C . GLU B 1 86 ? -15.414 -28.031 -21.438 1 41.5 86 GLU B C 1
ATOM 3060 O O . GLU B 1 86 ? -14.398 -27.344 -21.344 1 41.5 86 GLU B O 1
ATOM 3065 N N . GLY B 1 87 ? -16.156 -27.953 -20.469 1 46.97 87 GLY B N 1
ATOM 3066 C CA . GLY B 1 87 ? -16.109 -27.672 -19.047 1 46.97 87 GLY B CA 1
ATOM 3067 C C . GLY B 1 87 ? -14.906 -28.281 -18.359 1 46.97 87 GLY B C 1
ATOM 3068 O O . GLY B 1 87 ? -14.992 -29.359 -17.781 1 46.97 87 GLY B O 1
ATOM 3069 N N . SER B 1 88 ? -13.992 -28.359 -18.969 1 52.75 88 SER B N 1
ATOM 3070 C CA . SER B 1 88 ? -12.938 -28.984 -18.188 1 52.75 88 SER B CA 1
ATOM 3071 C C . SER B 1 88 ? -12.906 -28.438 -16.75 1 52.75 88 SER B C 1
ATOM 3073 O O . SER B 1 88 ? -13.039 -27.234 -16.547 1 52.75 88 SER B O 1
ATOM 3075 N N . ARG B 1 89 ? -13.633 -29.234 -15.906 1 67.44 89 ARG B N 1
ATOM 3076 C CA . ARG B 1 89 ? -13.672 -29.016 -14.461 1 67.44 89 ARG B CA 1
ATOM 3077 C C . ARG B 1 89 ? -12.359 -28.422 -13.961 1 67.44 89 ARG B C 1
ATOM 3079 O O . ARG B 1 89 ? -11.281 -28.859 -14.375 1 67.44 89 ARG B O 1
ATOM 3086 N N . PHE B 1 90 ? -12.477 -27.156 -13.547 1 82.62 90 PHE B N 1
ATOM 3087 C CA . PHE B 1 90 ? -11.289 -26.625 -12.898 1 82.62 90 PHE B CA 1
ATOM 3088 C C . PHE B 1 90 ? -10.703 -27.641 -11.93 1 82.62 90 PHE B C 1
ATOM 3090 O O . PHE B 1 90 ? -11.398 -28.141 -11.039 1 82.62 90 PHE B O 1
ATOM 3097 N N . GLU B 1 91 ? -9.547 -28.078 -12.273 1 90 91 GLU B N 1
ATOM 3098 C CA . GLU B 1 91 ? -8.805 -28.969 -11.383 1 90 91 GLU B CA 1
ATOM 3099 C C . GLU B 1 91 ? -7.68 -28.219 -10.68 1 90 91 GLU B C 1
ATOM 3101 O O . GLU B 1 91 ? -6.605 -28.031 -11.25 1 90 91 GLU B O 1
ATOM 3106 N N . PRO B 1 92 ? -7.949 -27.906 -9.414 1 92.88 92 PRO B N 1
ATOM 3107 C CA . PRO B 1 92 ? -6.973 -27.094 -8.688 1 92.88 92 PRO B CA 1
ATOM 3108 C C . PRO B 1 92 ? -5.574 -27.703 -8.688 1 92.88 92 PRO B C 1
ATOM 3110 O O . PRO B 1 92 ? -4.586 -27 -8.906 1 92.88 92 PRO B O 1
ATOM 3113 N N . ALA B 1 93 ? -5.52 -28.984 -8.539 1 93.88 93 ALA B N 1
ATOM 3114 C CA . ALA B 1 93 ? -4.238 -29.672 -8.383 1 93.88 93 ALA B CA 1
ATOM 3115 C C . ALA B 1 93 ? -3.385 -29.531 -9.641 1 93.88 93 ALA B C 1
ATOM 3117 O O . ALA B 1 93 ? -2.154 -29.609 -9.578 1 93.88 93 ALA B O 1
ATOM 3118 N N . ARG B 1 94 ? -4.004 -29.234 -10.734 1 91.94 94 ARG B N 1
ATOM 3119 C CA . ARG B 1 94 ? -3.277 -29.188 -12 1 91.94 94 ARG B CA 1
ATOM 3120 C C . ARG B 1 94 ? -3.25 -27.766 -12.555 1 91.94 94 ARG B C 1
ATOM 3122 O O . ARG B 1 94 ? -2.631 -27.516 -13.594 1 91.94 94 ARG B O 1
ATOM 3129 N N . SER B 1 95 ? -3.846 -26.938 -11.898 1 91.25 95 SER B N 1
ATOM 3130 C CA . SER B 1 95 ? -4.004 -25.594 -12.422 1 91.25 95 SER B CA 1
ATOM 3131 C C . SER B 1 95 ? -2.711 -24.797 -12.305 1 91.25 95 SER B C 1
ATOM 3133 O O . SER B 1 95 ? -1.972 -24.938 -11.328 1 91.25 95 SER B O 1
ATOM 3135 N N . ARG B 1 96 ? -2.479 -23.953 -13.273 1 88.62 96 ARG B N 1
ATOM 3136 C CA . ARG B 1 96 ? -1.368 -23.016 -13.242 1 88.62 96 ARG B CA 1
ATOM 3137 C C . ARG B 1 96 ? -1.868 -21.578 -13.359 1 88.62 96 ARG B C 1
ATOM 3139 O O . ARG B 1 96 ? -1.132 -20.688 -13.805 1 88.62 96 ARG B O 1
ATOM 3146 N N . GLN B 1 97 ? -3.092 -21.406 -12.984 1 87.62 97 GLN B N 1
ATOM 3147 C CA . GLN B 1 97 ? -3.766 -20.125 -13.117 1 87.62 97 GLN B CA 1
ATOM 3148 C C . GLN B 1 97 ? -3.152 -19.094 -12.18 1 87.62 97 GLN B C 1
ATOM 3150 O O . GLN B 1 97 ? -2.738 -19.406 -11.062 1 87.62 97 GLN B O 1
ATOM 3155 N N . ARG B 1 98 ? -3.109 -17.812 -12.727 1 90.62 98 ARG B N 1
ATOM 3156 C CA . ARG B 1 98 ? -2.711 -16.656 -11.93 1 90.62 98 ARG B CA 1
ATOM 3157 C C . ARG B 1 98 ? -3.916 -15.789 -11.578 1 90.62 98 ARG B C 1
ATOM 3159 O O . ARG B 1 98 ? -4.707 -15.43 -12.453 1 90.62 98 ARG B O 1
ATOM 3166 N N . PHE B 1 99 ? -4.086 -15.547 -10.312 1 95.12 99 PHE B N 1
ATOM 3167 C CA . PHE B 1 99 ? -5.172 -14.688 -9.867 1 95.12 99 PHE B CA 1
ATOM 3168 C C . PHE B 1 99 ? -4.637 -13.344 -9.391 1 95.12 99 PHE B C 1
ATOM 3170 O O . PHE B 1 99 ? -3.623 -13.289 -8.688 1 95.12 99 PHE B O 1
ATOM 3177 N N . ARG B 1 100 ? -5.262 -12.273 -9.805 1 95.38 100 ARG B N 1
ATOM 3178 C CA . ARG B 1 100 ? -4.945 -10.914 -9.375 1 95.38 100 ARG B CA 1
ATOM 3179 C C . ARG B 1 100 ? -5.98 -10.398 -8.383 1 95.38 100 ARG B C 1
ATOM 3181 O O . ARG B 1 100 ? -7.168 -10.305 -8.711 1 95.38 100 ARG B O 1
ATOM 3188 N N . ILE B 1 101 ? -5.477 -10.016 -7.215 1 96.62 101 ILE B N 1
ATOM 3189 C CA . ILE B 1 101 ? -6.387 -9.656 -6.133 1 96.62 101 ILE B CA 1
ATOM 3190 C C . ILE B 1 101 ? -6.016 -8.273 -5.586 1 96.62 101 ILE B C 1
ATOM 3192 O O . ILE B 1 101 ? -4.848 -8.016 -5.289 1 96.62 101 ILE B O 1
ATOM 3196 N N . ALA B 1 102 ? -7.023 -7.406 -5.508 1 95.31 102 ALA B N 1
ATOM 3197 C CA . ALA B 1 102 ? -6.828 -6.121 -4.844 1 95.31 102 ALA B CA 1
ATOM 3198 C C . ALA B 1 102 ? -7.32 -6.172 -3.4 1 95.31 102 ALA B C 1
ATOM 3200 O O . ALA B 1 102 ? -8.477 -6.516 -3.145 1 95.31 102 ALA B O 1
ATOM 3201 N N . LEU B 1 103 ? -6.441 -5.855 -2.486 1 94.12 103 LEU B N 1
ATOM 3202 C CA . LEU B 1 103 ? -6.836 -5.824 -1.082 1 94.12 103 LEU B CA 1
ATOM 3203 C C . LEU B 1 103 ? -5.914 -4.906 -0.283 1 94.12 103 LEU B C 1
ATOM 3205 O O . LEU B 1 103 ? -4.875 -4.473 -0.786 1 94.12 103 LEU B O 1
ATOM 3209 N N . THR B 1 104 ? -6.332 -4.539 0.923 1 92.81 104 THR B N 1
ATOM 3210 C CA . THR B 1 104 ? -5.496 -3.752 1.822 1 92.81 104 THR B CA 1
ATOM 3211 C C . THR B 1 104 ? -4.41 -4.621 2.451 1 92.81 104 THR B C 1
ATOM 3213 O O . THR B 1 104 ? -4.5 -5.852 2.428 1 92.81 104 THR B O 1
ATOM 3216 N N . ASP B 1 105 ? -3.361 -3.984 2.953 1 94.06 105 ASP B N 1
ATOM 3217 C CA . ASP B 1 105 ? -2.32 -4.758 3.621 1 94.06 105 ASP B CA 1
ATOM 3218 C C . ASP B 1 105 ? -2.869 -5.465 4.859 1 94.06 105 ASP B C 1
ATOM 3220 O O . ASP B 1 105 ? -2.396 -6.539 5.23 1 94.06 105 ASP B O 1
ATOM 3224 N N . TYR B 1 106 ? -3.949 -4.953 5.402 1 95 106 TYR B N 1
ATOM 3225 C CA . TYR B 1 106 ? -4.602 -5.613 6.527 1 95 106 TYR B CA 1
ATOM 3226 C C . TYR B 1 106 ? -5.25 -6.922 6.086 1 95 106 TYR B C 1
ATOM 3228 O O . TYR B 1 106 ? -5.02 -7.969 6.691 1 95 106 TYR B O 1
ATOM 3236 N N . ALA B 1 107 ? -6.074 -6.801 5.055 1 95.19 107 ALA B N 1
ATOM 3237 C CA . ALA B 1 107 ? -6.711 -8.016 4.543 1 95.19 107 ALA B CA 1
ATOM 3238 C C . ALA B 1 107 ? -5.664 -9.031 4.098 1 95.19 107 ALA B C 1
ATOM 3240 O O . ALA B 1 107 ? -5.855 -10.242 4.27 1 95.19 107 ALA B O 1
ATOM 3241 N N . GLU B 1 108 ? -4.621 -8.539 3.496 1 96.5 108 GLU B N 1
ATOM 3242 C CA . GLU B 1 108 ? -3.531 -9.414 3.078 1 96.5 108 GLU B CA 1
ATOM 3243 C C . GLU B 1 108 ? -2.945 -10.172 4.266 1 96.5 108 GLU B C 1
ATOM 3245 O O . GLU B 1 108 ? -2.699 -11.375 4.18 1 96.5 108 GLU B O 1
ATOM 3250 N N . MET B 1 109 ? -2.75 -9.508 5.352 1 95.25 109 MET B N 1
ATOM 3251 C CA . MET B 1 109 ? -2.178 -10.094 6.562 1 95.25 109 MET B CA 1
ATOM 3252 C C . MET B 1 109 ? -3.07 -11.203 7.102 1 95.25 109 MET B C 1
ATOM 3254 O O . MET B 1 109 ? -2.576 -12.234 7.559 1 95.25 109 MET B O 1
ATOM 3258 N N . LEU B 1 110 ? -4.324 -11.016 7.043 1 94.56 110 LEU B N 1
ATOM 3259 C CA . LEU B 1 110 ? -5.277 -11.969 7.613 1 94.56 110 LEU B CA 1
ATOM 3260 C C . LEU B 1 110 ? -5.434 -13.188 6.711 1 94.56 110 LEU B C 1
ATOM 3262 O O . LEU B 1 110 ? -5.578 -14.312 7.199 1 94.56 110 LEU B O 1
ATOM 3266 N N . LEU B 1 111 ? -5.367 -12.938 5.465 1 96.94 111 LEU B N 1
ATOM 3267 C CA . LEU B 1 111 ? -5.84 -13.93 4.504 1 96.94 111 LEU B CA 1
ATOM 3268 C C . LEU B 1 111 ? -4.676 -14.719 3.922 1 96.94 111 LEU B C 1
ATOM 3270 O O . LEU B 1 111 ? -4.703 -15.953 3.906 1 96.94 111 LEU B O 1
ATOM 3274 N N . MET B 1 112 ? -3.666 -14.117 3.504 1 97.12 112 MET B N 1
ATOM 3275 C CA . MET B 1 112 ? -2.764 -14.672 2.502 1 97.12 112 MET B CA 1
ATOM 3276 C C . MET B 1 112 ? -1.901 -15.781 3.104 1 97.12 112 MET B C 1
ATOM 3278 O O . MET B 1 112 ? -1.646 -16.797 2.455 1 97.12 112 MET B O 1
ATOM 3282 N N . PRO B 1 113 ? -1.399 -15.594 4.383 1 95.62 113 PRO B N 1
ATOM 3283 C CA . PRO B 1 113 ? -0.629 -16.719 4.926 1 95.62 113 PRO B CA 1
ATOM 3284 C C . PRO B 1 113 ? -1.413 -18.031 4.926 1 95.62 113 PRO B C 1
ATOM 3286 O O . PRO B 1 113 ? -0.887 -19.062 4.52 1 95.62 113 PRO B O 1
ATOM 3289 N N . ARG B 1 114 ? -2.619 -17.938 5.293 1 95.94 114 ARG B N 1
ATOM 3290 C CA . ARG B 1 114 ? -3.455 -19.141 5.359 1 95.94 114 ARG B CA 1
ATOM 3291 C C . ARG B 1 114 ? -3.84 -19.625 3.965 1 95.94 114 ARG B C 1
ATOM 3293 O O . ARG B 1 114 ? -3.854 -20.828 3.697 1 95.94 114 ARG B O 1
ATOM 3300 N N . LEU B 1 115 ? -4.172 -18.703 3.107 1 97.56 115 LEU B N 1
ATOM 3301 C CA . LEU B 1 115 ? -4.551 -19.062 1.748 1 97.56 115 LEU B CA 1
ATOM 3302 C C . LEU B 1 115 ? -3.389 -19.734 1.016 1 97.56 115 LEU B C 1
ATOM 3304 O O . LEU B 1 115 ? -3.572 -20.75 0.34 1 97.56 115 LEU B O 1
ATOM 3308 N N . LEU B 1 116 ? -2.219 -19.172 1.148 1 97.31 116 LEU B N 1
ATOM 3309 C CA . LEU B 1 116 ? -1.041 -19.719 0.476 1 97.31 116 LEU B CA 1
ATOM 3310 C C . LEU B 1 116 ? -0.721 -21.109 0.98 1 97.31 116 LEU B C 1
ATOM 3312 O O . LEU B 1 116 ? -0.291 -21.969 0.207 1 97.31 116 LEU B O 1
ATOM 3316 N N . ALA B 1 117 ? -0.897 -21.312 2.23 1 95.5 117 ALA B N 1
ATOM 3317 C CA . ALA B 1 117 ? -0.703 -22.656 2.781 1 95.5 117 ALA B CA 1
ATOM 3318 C C . ALA B 1 117 ? -1.669 -23.656 2.148 1 95.5 117 ALA B C 1
ATOM 3320 O O . ALA B 1 117 ? -1.271 -24.766 1.776 1 95.5 117 ALA B O 1
ATOM 3321 N N . ARG B 1 118 ? -2.873 -23.234 2.035 1 95.88 118 ARG B N 1
ATOM 3322 C CA . ARG B 1 118 ? -3.887 -24.094 1.423 1 95.88 118 ARG B CA 1
ATOM 3323 C C . ARG B 1 118 ? -3.568 -24.344 -0.045 1 95.88 118 ARG B C 1
ATOM 3325 O O . ARG B 1 118 ? -3.713 -25.484 -0.524 1 95.88 118 ARG B O 1
ATOM 3332 N N . LEU B 1 119 ? -3.174 -23.344 -0.748 1 96.44 119 LEU B N 1
ATOM 3333 C CA . LEU B 1 119 ? -2.855 -23.469 -2.166 1 96.44 119 LEU B CA 1
ATOM 3334 C C . LEU B 1 119 ? -1.658 -24.391 -2.369 1 96.44 119 LEU B C 1
ATOM 3336 O O . LEU B 1 119 ? -1.614 -25.156 -3.338 1 96.44 119 LEU B O 1
ATOM 3340 N N . ALA B 1 120 ? -0.686 -24.312 -1.509 1 94.5 120 ALA B N 1
ATOM 3341 C CA . ALA B 1 120 ? 0.495 -25.172 -1.61 1 94.5 120 ALA B CA 1
ATOM 3342 C C . ALA B 1 120 ? 0.107 -26.641 -1.605 1 94.5 120 ALA B C 1
ATOM 3344 O O . ALA B 1 120 ? 0.765 -27.469 -2.248 1 94.5 120 ALA B O 1
ATOM 3345 N N . GLU B 1 121 ? -0.975 -26.969 -0.985 1 94.81 121 GLU B N 1
ATOM 3346 C CA . GLU B 1 121 ? -1.437 -28.344 -0.868 1 94.81 121 GLU B CA 1
ATOM 3347 C C . GLU B 1 121 ? -2.418 -28.703 -1.983 1 94.81 121 GLU B C 1
ATOM 3349 O O . GLU B 1 121 ? -2.287 -29.734 -2.627 1 94.81 121 GLU B O 1
ATOM 3354 N N . GLN B 1 122 ? -3.342 -27.828 -2.252 1 95.88 122 GLN B N 1
ATOM 3355 C CA . GLN B 1 122 ? -4.48 -28.156 -3.1 1 95.88 122 GLN B CA 1
ATOM 3356 C C . GLN B 1 122 ? -4.25 -27.719 -4.539 1 95.88 122 GLN B C 1
ATOM 3358 O O . GLN B 1 122 ? -4.793 -28.312 -5.473 1 95.88 122 GLN B O 1
ATOM 3363 N N . ALA B 1 123 ? -3.5 -26.703 -4.715 1 96.88 123 ALA B N 1
ATOM 3364 C CA . ALA B 1 123 ? -3.287 -26.094 -6.027 1 96.88 123 ALA B CA 1
ATOM 3365 C C . ALA B 1 123 ? -1.888 -25.5 -6.133 1 96.88 123 ALA B C 1
ATOM 3367 O O . ALA B 1 123 ? -1.736 -24.297 -6.34 1 96.88 123 ALA B O 1
ATOM 3368 N N . PRO B 1 124 ? -0.896 -26.312 -6.102 1 94.88 124 PRO B N 1
ATOM 3369 C CA . PRO B 1 124 ? 0.487 -25.844 -5.984 1 94.88 124 PRO B CA 1
ATOM 3370 C C . PRO B 1 124 ? 0.937 -25.031 -7.195 1 94.88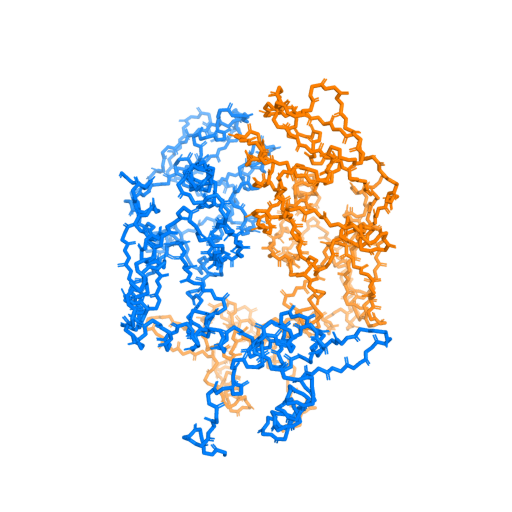 124 PRO B C 1
ATOM 3372 O O . PRO B 1 124 ? 1.917 -24.281 -7.113 1 94.88 124 PRO B O 1
ATOM 3375 N N . GLY B 1 125 ? 0.279 -25.141 -8.273 1 94.62 125 GLY B N 1
ATOM 3376 C CA . GLY B 1 125 ? 0.656 -24.406 -9.469 1 94.62 125 GLY B CA 1
ATOM 3377 C C . GLY B 1 125 ? -0 -23.031 -9.57 1 94.62 125 GLY B C 1
ATOM 3378 O O . GLY B 1 125 ? 0.372 -22.219 -10.414 1 94.62 125 GLY B O 1
ATOM 3379 N N . VAL B 1 126 ? -0.967 -22.734 -8.781 1 95.12 126 VAL B N 1
ATOM 3380 C CA . VAL B 1 126 ? -1.691 -21.469 -8.781 1 95.12 126 VAL B CA 1
ATOM 3381 C C . VAL B 1 126 ? -0.794 -20.359 -8.234 1 95.12 126 VAL B C 1
ATOM 3383 O O . VAL B 1 126 ? -0.033 -20.578 -7.289 1 95.12 126 VAL B O 1
ATOM 3386 N N . ARG B 1 127 ? -0.854 -19.203 -8.898 1 95.5 127 ARG B N 1
ATOM 3387 C CA . ARG B 1 127 ? -0.09 -18.047 -8.477 1 95.5 127 ARG B CA 1
ATOM 3388 C C . ARG B 1 127 ? -1.015 -16.891 -8.102 1 95.5 127 ARG B C 1
ATOM 3390 O O . ARG B 1 127 ? -2.094 -16.734 -8.672 1 95.5 127 ARG B O 1
ATOM 3397 N N . ILE B 1 128 ? -0.57 -16.109 -7.129 1 97.19 128 ILE B N 1
ATOM 3398 C CA . ILE B 1 128 ? -1.354 -14.969 -6.656 1 97.19 128 ILE B CA 1
ATOM 3399 C C . ILE B 1 128 ? -0.558 -13.68 -6.84 1 97.19 128 ILE B C 1
ATOM 3401 O O . ILE B 1 128 ? 0.607 -13.602 -6.445 1 97.19 128 ILE B O 1
ATOM 3405 N N . ASP B 1 129 ? -1.171 -12.727 -7.457 1 95.06 129 ASP B N 1
ATOM 3406 C CA . ASP B 1 129 ? -0.638 -11.375 -7.582 1 95.06 129 ASP B CA 1
ATOM 3407 C C . ASP B 1 129 ? -1.512 -10.367 -6.836 1 95.06 129 ASP B C 1
ATOM 3409 O O . ASP B 1 129 ? -2.682 -10.18 -7.176 1 95.06 129 ASP B O 1
ATOM 3413 N N . VAL B 1 130 ? -0.884 -9.695 -5.891 1 95.88 130 VAL B N 1
ATOM 3414 C CA . VAL B 1 130 ? -1.625 -8.75 -5.062 1 95.88 130 VAL B CA 1
ATOM 3415 C C . VAL B 1 130 ? -1.351 -7.32 -5.535 1 95.88 130 VAL B C 1
ATOM 3417 O O . VAL B 1 130 ? -0.209 -6.973 -5.84 1 95.88 130 VAL B O 1
ATOM 3420 N N . GLN B 1 131 ? -2.436 -6.535 -5.551 1 92.06 131 GLN B N 1
ATOM 3421 C CA . GLN B 1 131 ? -2.357 -5.102 -5.797 1 92.06 131 GLN B CA 1
ATOM 3422 C C . GLN B 1 131 ? -2.977 -4.309 -4.648 1 92.06 131 GLN B C 1
ATOM 3424 O O . GLN B 1 131 ? -3.816 -4.828 -3.91 1 92.06 131 GLN B O 1
ATOM 3429 N N . HIS B 1 132 ? -2.521 -3.033 -4.566 1 90.62 132 HIS B N 1
ATOM 3430 C CA . HIS B 1 132 ? -3.131 -2.172 -3.562 1 90.62 132 HIS B CA 1
ATOM 3431 C C . HIS B 1 132 ? -4.605 -1.93 -3.865 1 90.62 132 HIS B C 1
ATOM 3433 O O . HIS B 1 132 ? -4.98 -1.723 -5.023 1 90.62 132 HIS B O 1
ATOM 3439 N N . LEU B 1 133 ? -5.359 -1.943 -2.805 1 89 133 LEU B N 1
ATOM 3440 C CA . LEU B 1 133 ? -6.754 -1.527 -2.941 1 89 133 LEU B CA 1
ATOM 3441 C C . LEU B 1 133 ? -6.887 -0.017 -2.779 1 89 133 LEU B C 1
ATOM 3443 O O . LEU B 1 133 ? -6.355 0.56 -1.828 1 89 133 LEU B O 1
ATOM 3447 N N . SER B 1 134 ? -7.566 0.619 -3.748 1 76.88 134 SER B N 1
ATOM 3448 C CA . SER B 1 134 ? -7.852 2.049 -3.684 1 76.88 134 SER B CA 1
ATOM 3449 C C . SER B 1 134 ? -9.094 2.326 -2.846 1 76.88 134 SER B C 1
ATOM 3451 O O . SER B 1 134 ? -9.875 1.415 -2.561 1 76.88 134 SER B O 1
ATOM 3453 N N . PRO B 1 135 ? -9.188 3.545 -2.463 1 69.06 135 PRO B N 1
ATOM 3454 C CA . PRO B 1 135 ? -10.328 3.904 -1.616 1 69.06 135 PRO B CA 1
ATOM 3455 C C . PRO B 1 135 ? -11.672 3.635 -2.291 1 69.06 135 PRO B C 1
ATOM 3457 O O . PRO B 1 135 ? -12.695 3.492 -1.61 1 69.06 135 PRO B O 1
ATOM 3460 N N . ARG B 1 136 ? -11.664 3.57 -3.547 1 73.69 136 ARG B N 1
ATOM 3461 C CA . ARG B 1 136 ? -12.883 3.248 -4.277 1 73.69 136 ARG B CA 1
ATOM 3462 C C . ARG B 1 136 ? -12.789 1.864 -4.914 1 73.69 136 ARG B C 1
ATOM 3464 O O . ARG B 1 136 ? -11.695 1.371 -5.184 1 73.69 136 ARG B O 1
ATOM 3471 N N . LEU B 1 137 ? -14.055 1.306 -4.992 1 74.5 137 LEU B N 1
ATOM 3472 C CA . LEU B 1 137 ? -14.094 0.043 -5.719 1 74.5 137 LEU B CA 1
ATOM 3473 C C . LEU B 1 137 ? -13.391 0.172 -7.066 1 74.5 137 LEU B C 1
ATOM 3475 O O . LEU B 1 137 ? -13.664 1.097 -7.832 1 74.5 137 LEU B O 1
ATOM 3479 N N . PRO B 1 138 ? -12.461 -0.75 -7.227 1 85 138 PRO B N 1
ATOM 3480 C CA . PRO B 1 138 ? -11.797 -0.719 -8.531 1 85 138 PRO B CA 1
ATOM 3481 C C . PRO B 1 138 ? -12.664 -1.295 -9.648 1 85 138 PRO B C 1
ATOM 3483 O O . PRO B 1 138 ? -12.273 -2.266 -10.305 1 85 138 PRO B O 1
ATOM 3486 N N . ALA B 1 139 ? -13.734 -0.635 -9.922 1 83.19 139 ALA B N 1
ATOM 3487 C CA . ALA B 1 139 ? -14.758 -1.125 -10.844 1 83.19 139 ALA B CA 1
ATOM 3488 C C . ALA B 1 139 ? -14.18 -1.333 -12.242 1 83.19 139 ALA B C 1
ATOM 3490 O O . ALA B 1 139 ? -14.359 -2.398 -12.844 1 83.19 139 ALA B O 1
ATOM 3491 N N . GLU B 1 140 ? -13.516 -0.367 -12.711 1 81.06 140 GLU B N 1
ATOM 3492 C CA . GLU B 1 140 ? -12.961 -0.438 -14.062 1 81.06 140 GLU B CA 1
ATOM 3493 C C . GLU B 1 140 ? -11.961 -1.587 -14.195 1 81.06 140 GLU B C 1
ATOM 3495 O O . GLU B 1 140 ? -11.969 -2.311 -15.188 1 81.06 140 GLU B O 1
ATOM 3500 N N . ALA B 1 141 ? -11.109 -1.737 -13.195 1 86.75 141 ALA B N 1
ATOM 3501 C CA . ALA B 1 141 ? -10.109 -2.799 -13.211 1 86.75 141 ALA B CA 1
ATOM 3502 C C . ALA B 1 141 ? -10.773 -4.176 -13.18 1 86.75 141 ALA B C 1
ATOM 3504 O O . ALA B 1 141 ? -10.297 -5.109 -13.836 1 86.75 141 ALA B O 1
ATOM 3505 N N . LEU B 1 142 ? -11.836 -4.312 -12.477 1 87.94 142 LEU B N 1
ATOM 3506 C CA . LEU B 1 142 ? -12.586 -5.559 -12.422 1 87.94 142 LEU B CA 1
ATOM 3507 C C . LEU B 1 142 ? -13.266 -5.844 -13.758 1 87.94 142 LEU B C 1
ATOM 3509 O O . LEU B 1 142 ? -13.211 -6.973 -14.25 1 87.94 142 LEU B O 1
ATOM 3513 N N . GLU B 1 143 ? -13.766 -4.793 -14.32 1 80.81 143 GLU B N 1
ATOM 3514 C CA . GLU B 1 143 ? -14.492 -4.934 -15.586 1 80.81 143 GLU B CA 1
ATOM 3515 C C . GLU B 1 143 ? -13.539 -5.281 -16.734 1 80.81 143 GLU B C 1
ATOM 3517 O O . GLU B 1 143 ? -13.883 -6.074 -17.609 1 80.81 143 GLU B O 1
ATOM 3522 N N . LYS B 1 144 ? -12.375 -4.734 -16.641 1 76.62 144 LYS B N 1
ATOM 3523 C CA . LYS B 1 144 ? -11.383 -4.949 -17.688 1 76.62 144 LYS B CA 1
ATOM 3524 C C . LYS B 1 144 ? -10.594 -6.23 -17.453 1 76.62 144 LYS B C 1
ATOM 3526 O O . LYS B 1 144 ? -9.758 -6.613 -18.266 1 76.62 144 LYS B O 1
ATOM 3531 N N . GLY B 1 145 ? -10.75 -6.836 -16.328 1 81.19 145 GLY B N 1
ATOM 3532 C CA . GLY B 1 145 ? -10.062 -8.078 -16.016 1 81.19 145 GLY B CA 1
ATOM 3533 C C . GLY B 1 145 ? -8.633 -7.863 -15.547 1 81.19 145 GLY B C 1
ATOM 3534 O O . GLY B 1 145 ? -7.836 -8.805 -15.523 1 81.19 145 GLY B O 1
ATOM 3535 N N . GLU B 1 146 ? -8.305 -6.684 -15.203 1 84.5 146 GLU B N 1
ATOM 3536 C CA . GLU B 1 146 ? -6.996 -6.375 -14.641 1 84.5 146 GLU B CA 1
ATOM 3537 C C . GLU B 1 146 ? -6.867 -6.91 -13.219 1 84.5 146 GLU B C 1
ATOM 3539 O O . GLU B 1 146 ? -5.758 -7.148 -12.734 1 84.5 146 GLU B O 1
ATOM 3544 N N . ILE B 1 147 ? -8.055 -7.012 -12.609 1 92.31 147 ILE B N 1
ATOM 3545 C CA . ILE B 1 147 ? -8.195 -7.633 -11.297 1 92.31 147 ILE B CA 1
ATOM 3546 C C . ILE B 1 147 ? -9.32 -8.656 -11.328 1 92.31 147 ILE B C 1
ATOM 3548 O O . ILE B 1 147 ? -10.367 -8.43 -11.945 1 92.31 147 ILE B O 1
ATOM 3552 N N . ASP B 1 148 ? -9 -9.75 -10.664 1 92.31 148 ASP B N 1
ATOM 3553 C CA . ASP B 1 148 ? -10.008 -10.797 -10.633 1 92.31 148 ASP B CA 1
ATOM 3554 C C . ASP B 1 148 ? -10.961 -10.602 -9.453 1 92.31 148 ASP B C 1
ATOM 3556 O O . ASP B 1 148 ? -12.148 -10.906 -9.547 1 92.31 148 ASP B O 1
ATOM 3560 N N . LEU B 1 149 ? -10.32 -10.148 -8.328 1 95.12 149 LEU B N 1
ATOM 3561 C CA . LEU B 1 149 ? -11.055 -10.023 -7.078 1 95.12 149 LEU B CA 1
ATOM 3562 C C . LEU B 1 149 ? -10.586 -8.805 -6.285 1 95.12 149 LEU B C 1
ATOM 3564 O O . LEU B 1 149 ? -9.398 -8.477 -6.305 1 95.12 149 LEU B O 1
ATOM 3568 N N . ALA B 1 150 ? -11.625 -8.219 -5.672 1 95.5 150 ALA B N 1
ATOM 3569 C CA . ALA B 1 150 ? -11.312 -7.207 -4.668 1 95.5 150 ALA B CA 1
ATOM 3570 C C . ALA B 1 150 ? -11.797 -7.641 -3.287 1 95.5 150 ALA B C 1
ATOM 3572 O O . ALA B 1 150 ? -12.867 -8.234 -3.158 1 95.5 150 ALA B O 1
ATOM 3573 N N . LEU B 1 151 ? -10.992 -7.402 -2.33 1 94.81 151 LEU B N 1
ATOM 3574 C CA . LEU B 1 151 ? -11.367 -7.734 -0.96 1 94.81 151 LEU B CA 1
ATOM 3575 C C . LEU B 1 151 ? -11.188 -6.535 -0.037 1 94.81 151 LEU B C 1
ATOM 3577 O O . LEU B 1 151 ? -10.078 -6.016 0.096 1 94.81 151 LEU B O 1
ATOM 3581 N N . GLY B 1 152 ? -12.242 -6.125 0.54 1 91.94 152 GLY B N 1
ATOM 3582 C CA . GLY B 1 152 ? -12.219 -4.973 1.424 1 91.94 152 GLY B CA 1
ATOM 3583 C C . GLY B 1 152 ? -13.594 -4.547 1.896 1 91.94 152 GLY B C 1
ATOM 3584 O O . GLY B 1 152 ? -14.531 -5.348 1.891 1 91.94 152 GLY B O 1
ATOM 3585 N N . ARG B 1 153 ? -13.641 -3.383 2.482 1 89.94 153 ARG B N 1
ATOM 3586 C CA . ARG B 1 153 ? -14.898 -2.777 2.9 1 89.94 153 ARG B CA 1
ATOM 3587 C C . ARG B 1 153 ? -15.477 -1.893 1.8 1 89.94 153 ARG B C 1
ATOM 3589 O O . ARG B 1 153 ? -14.805 -0.973 1.324 1 89.94 153 ARG B O 1
ATOM 3596 N N . PHE B 1 154 ? -16.703 -2.211 1.391 1 87.38 154 PHE B N 1
ATOM 3597 C CA . PHE B 1 154 ? -17.375 -1.443 0.347 1 87.38 154 PHE B CA 1
ATOM 3598 C C . PHE B 1 154 ? -18.75 -0.977 0.815 1 87.38 154 PHE B C 1
ATOM 3600 O O . PHE B 1 154 ? -19.484 -1.744 1.427 1 87.38 154 PHE B O 1
ATOM 3607 N N . GLU B 1 155 ? -19.016 0.301 0.681 1 78.38 155 GLU B N 1
ATOM 3608 C CA . GLU B 1 155 ? -20.297 0.843 1.126 1 78.38 155 GLU B CA 1
ATOM 3609 C C . GLU B 1 155 ? -21.438 0.416 0.197 1 78.38 155 GLU B C 1
ATOM 3611 O O . GLU B 1 155 ? -22.516 0.075 0.656 1 78.38 155 GLU B O 1
ATOM 3616 N N . ALA B 1 156 ? -21.25 0.578 -1.086 1 81.88 156 ALA B N 1
ATOM 3617 C CA . ALA B 1 156 ? -22.234 0.197 -2.096 1 81.88 156 ALA B CA 1
ATOM 3618 C C . ALA B 1 156 ? -21.562 -0.499 -3.277 1 81.88 156 ALA B C 1
ATOM 3620 O O . ALA B 1 156 ? -20.453 -0.139 -3.672 1 81.88 156 ALA B O 1
ATOM 3621 N N . LEU B 1 157 ? -22.266 -1.561 -3.68 1 85.56 157 LEU B N 1
ATOM 3622 C CA . LEU B 1 157 ? -21.781 -2.27 -4.859 1 85.56 157 LEU B CA 1
ATOM 3623 C C . LEU B 1 157 ? -22.734 -2.09 -6.031 1 85.56 157 LEU B C 1
ATOM 3625 O O . LEU B 1 157 ? -23.938 -2.352 -5.902 1 85.56 157 LEU B O 1
ATOM 3629 N N . PRO B 1 158 ? -22.219 -1.596 -7.098 1 85.38 158 PRO B N 1
ATOM 3630 C CA . PRO B 1 158 ? -23.078 -1.615 -8.289 1 85.38 158 PRO B CA 1
ATOM 3631 C C . PRO B 1 158 ? -23.594 -3.014 -8.625 1 85.38 158 PRO B C 1
ATOM 3633 O O . PRO B 1 158 ? -22.922 -4.008 -8.312 1 85.38 158 PRO B O 1
ATOM 3636 N N . PRO B 1 159 ? -24.734 -3.09 -9.273 1 84.56 159 PRO B N 1
ATOM 3637 C CA . PRO B 1 159 ? -25.391 -4.375 -9.539 1 84.56 159 PRO B CA 1
ATOM 3638 C C . PRO B 1 159 ? -24.531 -5.301 -10.398 1 84.56 159 PRO B C 1
ATOM 3640 O O . PRO B 1 159 ? -24.719 -6.52 -10.375 1 84.56 159 PRO B O 1
ATOM 3643 N N . ARG B 1 160 ? -23.656 -4.754 -11.117 1 87.25 160 ARG B N 1
ATOM 3644 C CA . ARG B 1 160 ? -22.859 -5.574 -12.031 1 87.25 160 ARG B CA 1
ATOM 3645 C C . ARG B 1 160 ? -21.781 -6.328 -11.273 1 87.25 160 ARG B C 1
ATOM 3647 O O . ARG B 1 160 ? -21.094 -7.176 -11.844 1 87.25 160 ARG B O 1
ATOM 3654 N N . PHE B 1 161 ? -21.719 -6.043 -10.008 1 91.44 161 PHE B N 1
ATOM 3655 C CA . PHE B 1 161 ? -20.719 -6.723 -9.188 1 91.44 161 PHE B CA 1
ATOM 3656 C C . PHE B 1 161 ? -21.391 -7.645 -8.18 1 91.44 161 PHE B C 1
ATOM 3658 O O . PHE B 1 161 ? -22.469 -7.328 -7.656 1 91.44 161 PHE B O 1
ATOM 3665 N N . ALA B 1 162 ? -20.766 -8.797 -7.965 1 89.94 162 ALA B N 1
ATOM 3666 C CA . ALA B 1 162 ? -21.172 -9.742 -6.934 1 89.94 162 ALA B CA 1
ATOM 3667 C C . ALA B 1 162 ? -20.328 -9.594 -5.68 1 89.94 162 ALA B C 1
ATOM 3669 O O . ALA B 1 162 ? -19.094 -9.555 -5.758 1 89.94 162 ALA B O 1
ATOM 3670 N N . GLY B 1 163 ? -20.969 -9.484 -4.543 1 92.81 163 GLY B N 1
ATOM 3671 C CA . GLY B 1 163 ? -20.297 -9.367 -3.258 1 92.81 163 GLY B CA 1
ATOM 3672 C C . GLY B 1 163 ? -20.656 -10.484 -2.293 1 92.81 163 GLY B C 1
ATOM 3673 O O . GLY B 1 163 ? -21.812 -10.875 -2.203 1 92.81 163 GLY B O 1
ATOM 3674 N N . VAL B 1 164 ? -19.625 -11.047 -1.687 1 92.94 164 VAL B N 1
ATOM 3675 C CA . VAL B 1 164 ? -19.812 -12.047 -0.639 1 92.94 164 VAL B CA 1
ATOM 3676 C C . VAL B 1 164 ? -19.141 -11.586 0.647 1 92.94 164 VAL B C 1
ATOM 3678 O O . VAL B 1 164 ? -17.969 -11.164 0.627 1 92.94 164 VAL B O 1
ATOM 3681 N N . ARG B 1 165 ? -19.922 -11.711 1.705 1 93.75 165 ARG B N 1
ATOM 3682 C CA . ARG B 1 165 ? -19.328 -11.359 2.988 1 93.75 165 ARG B CA 1
ATOM 3683 C C . ARG B 1 165 ? -18.203 -12.336 3.354 1 93.75 165 ARG B C 1
ATOM 3685 O O . ARG B 1 165 ? -18.391 -13.555 3.277 1 93.75 165 ARG B O 1
ATOM 3692 N N . TRP B 1 166 ? -17.062 -11.805 3.664 1 96.12 166 TRP B N 1
ATOM 3693 C CA . TRP B 1 166 ? -15.922 -12.625 4.055 1 96.12 166 TRP B CA 1
ATOM 3694 C C . TRP B 1 166 ? -15.828 -12.734 5.574 1 96.12 166 TRP B C 1
ATOM 3696 O O . TRP B 1 166 ? -15.812 -13.844 6.121 1 96.12 166 TRP B O 1
ATOM 3706 N N . MET B 1 167 ? -15.828 -11.602 6.258 1 95.5 167 MET B N 1
ATOM 3707 C CA . MET B 1 167 ? -15.727 -11.609 7.715 1 95.5 167 MET B CA 1
ATOM 3708 C C . MET B 1 167 ? -16.203 -10.289 8.305 1 95.5 167 MET B C 1
ATOM 3710 O O . MET B 1 167 ? -16.344 -9.297 7.586 1 95.5 167 MET B O 1
ATOM 3714 N N . SER B 1 168 ? -16.5 -10.352 9.609 1 95.12 168 SER B N 1
ATOM 3715 C CA . SER B 1 168 ? -16.875 -9.172 10.383 1 95.12 168 SER B CA 1
ATOM 3716 C C . SER B 1 168 ? -15.734 -8.711 11.281 1 95.12 168 SER B C 1
ATOM 3718 O O . SER B 1 168 ? -14.992 -9.531 11.828 1 95.12 168 SER B O 1
ATOM 3720 N N . GLU B 1 169 ? -15.648 -7.434 11.391 1 94.88 169 GLU B N 1
ATOM 3721 C CA . GLU B 1 169 ? -14.523 -6.859 12.125 1 94.88 169 GLU B CA 1
ATOM 3722 C C . GLU B 1 169 ? -14.977 -5.672 12.977 1 94.88 169 GLU B C 1
ATOM 3724 O O . GLU B 1 169 ? -16.016 -5.066 12.711 1 94.88 169 GLU B O 1
ATOM 3729 N N . THR B 1 170 ? -14.266 -5.457 14.031 1 96.44 170 THR B N 1
ATOM 3730 C CA . THR B 1 170 ? -14.453 -4.281 14.875 1 96.44 170 THR B CA 1
ATOM 3731 C C . THR B 1 170 ? -13.164 -3.459 14.938 1 96.44 170 THR B C 1
ATOM 3733 O O . THR B 1 170 ? -12.18 -3.783 14.273 1 96.44 170 THR B O 1
ATOM 3736 N N . LEU B 1 171 ? -13.273 -2.301 15.672 1 97.12 171 LEU B N 1
ATOM 3737 C CA . LEU B 1 171 ? -12.133 -1.4 15.758 1 97.12 171 LEU B CA 1
ATOM 3738 C C . LEU B 1 171 ? -11.695 -1.213 17.203 1 97.12 171 LEU B C 1
ATOM 3740 O O . LEU B 1 171 ? -12.523 -1.25 18.109 1 97.12 171 LEU B O 1
ATOM 3744 N N . GLN B 1 172 ? -10.453 -0.958 17.375 1 98 172 GLN B N 1
ATOM 3745 C CA . GLN B 1 172 ? -9.867 -0.599 18.656 1 98 172 GLN B CA 1
ATOM 3746 C C . GLN B 1 172 ? -8.836 0.511 18.5 1 98 172 GLN B C 1
ATOM 3748 O O . GLN B 1 172 ? -8.266 0.689 17.422 1 98 172 GLN B O 1
ATOM 3753 N N . LEU B 1 173 ? -8.703 1.22 19.547 1 98.56 173 LEU B N 1
ATOM 3754 C CA . LEU B 1 173 ? -7.617 2.193 19.578 1 98.56 173 LEU B CA 1
ATOM 3755 C C . LEU B 1 173 ? -6.32 1.541 20.047 1 98.56 173 LEU B C 1
ATOM 3757 O O . LEU B 1 173 ? -6.32 0.752 21 1 98.56 173 LEU B O 1
ATOM 3761 N N . VAL B 1 174 ? -5.219 1.828 19.359 1 98.62 174 VAL B N 1
ATOM 3762 C CA . VAL B 1 174 ? -3.904 1.34 19.766 1 98.62 174 VAL B CA 1
ATOM 3763 C C . VAL B 1 174 ? -3.012 2.518 20.141 1 98.62 174 VAL B C 1
ATOM 3765 O O . VAL B 1 174 ? -3.053 3.57 19.5 1 98.62 174 VAL B O 1
ATOM 3768 N N . ALA B 1 175 ? -2.307 2.369 21.172 1 98.69 175 ALA B N 1
ATOM 3769 C CA . ALA B 1 175 ? -1.298 3.312 21.656 1 98.69 175 ALA B CA 1
ATOM 3770 C C . ALA B 1 175 ? -0.086 2.58 22.219 1 98.69 175 ALA B C 1
ATOM 3772 O O . ALA B 1 175 ? -0.161 1.387 22.531 1 98.69 175 ALA B O 1
ATOM 3773 N N . ARG B 1 176 ? 1.059 3.307 22.188 1 98.31 176 ARG B N 1
ATOM 3774 C CA . ARG B 1 176 ? 2.209 2.678 22.844 1 98.31 176 ARG B CA 1
ATOM 3775 C C . ARG B 1 176 ? 1.926 2.393 24.312 1 98.31 176 ARG B C 1
ATOM 3777 O O . ARG B 1 176 ? 1.131 3.092 24.938 1 98.31 176 ARG B O 1
ATOM 3784 N N . ARG B 1 177 ? 2.594 1.369 24.828 1 97.06 177 ARG B N 1
ATOM 3785 C CA . ARG B 1 177 ? 2.516 1.11 26.266 1 97.06 177 ARG B CA 1
ATOM 3786 C C . ARG B 1 177 ? 2.955 2.33 27.062 1 97.06 177 ARG B C 1
ATOM 3788 O O . ARG B 1 177 ? 3.918 3.008 26.703 1 97.06 177 ARG B O 1
ATOM 3795 N N . ASP B 1 178 ? 2.205 2.734 28.109 1 96.38 178 ASP B N 1
ATOM 3796 C CA . ASP B 1 178 ? 2.504 3.822 29.031 1 96.38 178 ASP B CA 1
ATOM 3797 C C . ASP B 1 178 ? 2.316 5.18 28.359 1 96.38 178 ASP B C 1
ATOM 3799 O O . ASP B 1 178 ? 3.07 6.121 28.625 1 96.38 178 ASP B O 1
ATOM 3803 N N . HIS B 1 179 ? 1.475 5.184 27.469 1 97.31 179 HIS B N 1
ATOM 3804 C CA . HIS B 1 179 ? 1.139 6.469 26.859 1 97.31 179 HIS B CA 1
ATOM 3805 C C . HIS B 1 179 ? 0.753 7.488 27.922 1 97.31 179 HIS B C 1
ATOM 3807 O O . HIS B 1 179 ? -0.082 7.211 28.797 1 97.31 179 HIS B O 1
ATOM 3813 N N . PRO B 1 180 ? 1.213 8.656 27.828 1 95.62 180 PRO B N 1
ATOM 3814 C CA . PRO B 1 180 ? 1.068 9.609 28.922 1 95.62 180 PRO B CA 1
ATOM 3815 C C . PRO B 1 180 ? -0.378 10.055 29.141 1 95.62 180 PRO B C 1
ATOM 3817 O O . PRO B 1 180 ? -0.766 10.391 30.266 1 95.62 180 PRO B O 1
ATOM 3820 N N . GLN B 1 181 ? -1.118 10.047 28.141 1 96.44 181 GLN B N 1
ATOM 3821 C CA . GLN B 1 181 ? -2.471 10.578 28.266 1 96.44 181 GLN B CA 1
ATOM 3822 C C . GLN B 1 181 ? -3.482 9.461 28.5 1 96.44 181 GLN B C 1
ATOM 3824 O O . GLN B 1 181 ? -4.68 9.719 28.625 1 96.44 181 GLN B O 1
ATOM 3829 N N . LEU B 1 182 ? -3.037 8.25 28.578 1 96.88 182 LEU B N 1
ATOM 3830 C CA . LEU B 1 182 ? -3.992 7.148 28.641 1 96.88 182 LEU B CA 1
ATOM 3831 C C . LEU B 1 182 ? -3.844 6.363 29.938 1 96.88 182 LEU B C 1
ATOM 3833 O O . LEU B 1 182 ? -4.34 5.238 30.047 1 96.88 182 LEU B O 1
ATOM 3837 N N . TRP B 1 183 ? -3.25 6.957 30.875 1 91.94 183 TRP B N 1
ATOM 3838 C CA . TRP B 1 183 ? -3.012 6.285 32.156 1 91.94 183 TRP B CA 1
ATOM 3839 C C . TRP B 1 183 ? -4.324 6.023 32.875 1 91.94 183 TRP B C 1
ATOM 3841 O O . TRP B 1 183 ? -4.484 4.988 33.531 1 91.94 183 TRP B O 1
ATOM 3851 N N . ALA B 1 184 ? -5.246 6.906 32.812 1 90.5 184 ALA B N 1
ATOM 3852 C CA . ALA B 1 184 ? -6.508 6.816 33.531 1 90.5 184 ALA B CA 1
ATOM 3853 C C . ALA B 1 184 ? -7.578 6.137 32.688 1 90.5 184 ALA B C 1
ATOM 3855 O O . ALA B 1 184 ? -8.734 6.02 33.094 1 90.5 184 ALA B O 1
ATOM 3856 N N . GLY B 1 185 ? -7.207 5.777 31.5 1 92.5 185 GLY B N 1
ATOM 3857 C CA . GLY B 1 185 ? -8.188 5.16 30.609 1 92.5 185 GLY B CA 1
ATOM 3858 C C . GLY B 1 185 ? -8.562 6.043 29.438 1 92.5 185 GLY B C 1
ATOM 3859 O O . GLY B 1 185 ? -7.953 7.086 29.203 1 92.5 185 GLY B O 1
ATOM 3860 N N . LEU B 1 186 ? -9.555 5.551 28.656 1 97.38 186 LEU B N 1
ATOM 3861 C CA . LEU B 1 186 ? -9.953 6.238 27.422 1 97.38 186 LEU B CA 1
ATOM 3862 C C . LEU B 1 186 ? -11.438 6.57 27.453 1 97.38 186 LEU B C 1
ATOM 3864 O O . LEU B 1 186 ? -12.281 5.672 27.359 1 97.38 186 LEU B O 1
ATOM 3868 N N . ASP B 1 187 ? -11.758 7.844 27.656 1 97.75 187 ASP B N 1
ATOM 3869 C CA . ASP B 1 187 ? -13.109 8.336 27.438 1 97.75 187 ASP B CA 1
ATOM 3870 C C . ASP B 1 187 ? -13.18 9.25 26.219 1 97.75 187 ASP B C 1
ATOM 3872 O O . ASP B 1 187 ? -12.18 9.438 25.516 1 97.75 187 ASP B O 1
ATOM 3876 N N . LEU B 1 188 ? -14.352 9.727 25.922 1 97.81 188 LEU B N 1
ATOM 3877 C CA . LEU B 1 188 ? -14.555 10.484 24.688 1 97.81 188 LEU B CA 1
ATOM 3878 C C . LEU B 1 188 ? -13.727 11.766 24.688 1 97.81 188 LEU B C 1
ATOM 3880 O O . LEU B 1 188 ? -13.125 12.125 23.672 1 97.81 188 LEU B O 1
ATOM 3884 N N . GLU B 1 189 ? -13.75 12.445 25.781 1 97.19 189 GLU B N 1
ATOM 3885 C CA . GLU B 1 189 ? -13 13.688 25.891 1 97.19 189 GLU B CA 1
ATOM 3886 C C . GLU B 1 189 ? -11.508 13.453 25.656 1 97.19 189 GLU B C 1
ATOM 3888 O O . GLU B 1 189 ? -10.867 14.195 24.922 1 97.19 189 GLU B O 1
ATOM 3893 N N . THR B 1 190 ? -10.992 12.414 26.406 1 97.88 190 THR B N 1
ATOM 3894 C CA . THR B 1 190 ? -9.586 12.062 26.203 1 97.88 190 THR B CA 1
ATOM 3895 C C . THR B 1 190 ? -9.32 11.695 24.75 1 97.88 190 THR B C 1
ATOM 3897 O O . THR B 1 190 ? -8.328 12.148 24.172 1 97.88 190 THR B O 1
ATOM 3900 N N . PHE B 1 191 ? -10.219 10.906 24.141 1 98.38 191 PHE B N 1
ATOM 3901 C CA . PHE B 1 191 ? -10.094 10.492 22.75 1 98.38 191 PHE B CA 1
ATOM 3902 C C . PHE B 1 191 ? -9.93 11.703 21.828 1 98.38 191 PHE B C 1
ATOM 3904 O O . PHE B 1 191 ? -9.086 11.695 20.938 1 98.38 191 PHE B O 1
ATOM 3911 N N . LEU B 1 192 ? -10.656 12.734 22.078 1 97.62 192 LEU B N 1
ATOM 3912 C CA . LEU B 1 192 ? -10.688 13.914 21.203 1 97.62 192 LEU B CA 1
ATOM 3913 C C . LEU B 1 192 ? -9.438 14.766 21.406 1 97.62 192 LEU B C 1
ATOM 3915 O O . LEU B 1 192 ? -9.094 15.578 20.547 1 97.62 192 LEU B O 1
ATOM 3919 N N . ARG B 1 193 ? -8.781 14.562 22.516 1 96.69 193 ARG B N 1
ATOM 3920 C CA . ARG B 1 193 ? -7.605 15.367 22.828 1 96.69 193 ARG B CA 1
ATOM 3921 C C . ARG B 1 193 ? -6.332 14.711 22.297 1 96.69 193 ARG B C 1
ATOM 3923 O O . ARG B 1 193 ? -5.281 15.352 22.219 1 96.69 193 ARG B O 1
ATOM 3930 N N . LEU B 1 194 ? -6.445 13.461 22 1 97.69 194 LEU B N 1
ATOM 3931 C CA . LEU B 1 194 ? -5.285 12.719 21.516 1 97.69 194 LEU B CA 1
ATOM 3932 C C . LEU B 1 194 ? -4.883 13.18 20.125 1 97.69 194 LEU B C 1
ATOM 3934 O O . LEU B 1 194 ? -5.695 13.766 19.406 1 97.69 194 LEU B O 1
ATOM 3938 N N . ARG B 1 195 ? -3.59 12.984 19.766 1 97.19 195 ARG B N 1
ATOM 3939 C CA . ARG B 1 195 ? -3.086 13.156 18.406 1 97.19 195 ARG B CA 1
ATOM 3940 C C . ARG B 1 195 ? -3.172 11.852 17.625 1 97.19 195 ARG B C 1
ATOM 3942 O O . ARG B 1 195 ? -2.586 10.836 18.016 1 97.19 195 ARG B O 1
ATOM 3949 N N . HIS B 1 196 ? -3.873 11.953 16.484 1 97.62 196 HIS B N 1
ATOM 3950 C CA . HIS B 1 196 ? -4.258 10.703 15.828 1 97.62 196 HIS B CA 1
ATOM 3951 C C . HIS B 1 196 ? -3.504 10.523 14.516 1 97.62 196 HIS B C 1
ATOM 3953 O O . HIS B 1 196 ? -3.248 11.492 13.805 1 97.62 196 HIS B O 1
ATOM 3959 N N . LEU B 1 197 ? -3.174 9.281 14.32 1 96.75 197 LEU B N 1
ATOM 3960 C CA . LEU B 1 197 ? -2.84 8.75 13 1 96.75 197 LEU B CA 1
ATOM 3961 C C . LEU B 1 197 ? -4.059 8.102 12.352 1 96.75 197 LEU B C 1
ATOM 3963 O O . LEU B 1 197 ? -4.785 7.348 13 1 96.75 197 LEU B O 1
ATOM 3967 N N . TRP B 1 198 ? -4.293 8.492 11.086 1 95.44 198 TRP B N 1
ATOM 3968 C CA . TRP B 1 198 ? -5.441 7.93 10.391 1 95.44 198 TRP B CA 1
ATOM 3969 C C . TRP B 1 198 ? -4.992 7.023 9.25 1 95.44 198 TRP B C 1
ATOM 3971 O O . TRP B 1 198 ? -4.137 7.402 8.445 1 95.44 198 TRP B O 1
ATOM 3981 N N . VAL B 1 199 ? -5.633 5.844 9.227 1 93.62 199 VAL B N 1
ATOM 3982 C CA . VAL B 1 199 ? -5.395 4.918 8.125 1 93.62 199 VAL B CA 1
ATOM 3983 C C . VAL B 1 199 ? -6.57 4.965 7.148 1 93.62 199 VAL B C 1
ATOM 3985 O O . VAL B 1 199 ? -7.691 4.594 7.5 1 93.62 199 VAL B O 1
ATOM 3988 N N . HIS B 1 200 ? -6.445 5.406 5.984 1 81.12 200 HIS B N 1
ATOM 3989 C CA . HIS B 1 200 ? -7.59 5.508 5.09 1 81.12 200 HIS B CA 1
ATOM 3990 C C . HIS B 1 200 ? -7.805 4.207 4.32 1 81.12 200 HIS B C 1
ATOM 3992 O O . HIS B 1 200 ? -8.906 3.945 3.832 1 81.12 200 HIS B O 1
ATOM 3998 N N . GLY B 1 201 ? -7.004 3.18 4.582 1 65.69 201 GLY B N 1
ATOM 3999 C CA . GLY B 1 201 ? -7.117 1.821 4.078 1 65.69 201 GLY B CA 1
ATOM 4000 C C . GLY B 1 201 ? -7.93 1.726 2.799 1 65.69 201 GLY B C 1
ATOM 4001 O O . GLY B 1 201 ? -8.711 0.788 2.621 1 65.69 201 GLY B O 1
ATOM 4002 N N . GLY B 1 202 ? -7.961 2.666 1.963 1 61.03 202 GLY B N 1
ATOM 4003 C CA . GLY B 1 202 ? -8.742 2.594 0.738 1 61.03 202 GLY B CA 1
ATOM 4004 C C . GLY B 1 202 ? -10.094 3.268 0.855 1 61.03 202 GLY B C 1
ATOM 4005 O O . GLY B 1 202 ? -10.93 3.148 -0.041 1 61.03 202 GLY B O 1
ATOM 4006 N N . GLN B 1 203 ? -10.391 3.84 2.002 1 61.38 203 GLN B N 1
ATOM 4007 C CA . GLN B 1 203 ? -11.695 4.469 2.164 1 61.38 203 GLN B CA 1
ATOM 4008 C C . GLN B 1 203 ? -11.586 5.988 2.121 1 61.38 203 GLN B C 1
ATOM 4010 O O . GLN B 1 203 ? -10.562 6.555 2.52 1 61.38 203 GLN B O 1
ATOM 4015 N N . THR B 1 204 ? -12.602 6.551 1.605 1 57.59 204 THR B N 1
ATOM 4016 C CA . THR B 1 204 ? -12.648 8.008 1.55 1 57.59 204 THR B CA 1
ATOM 4017 C C . THR B 1 204 ? -13.039 8.586 2.908 1 57.59 204 THR B C 1
ATOM 4019 O O . THR B 1 204 ? -12.586 9.672 3.275 1 57.59 204 THR B O 1
ATOM 4022 N N . ARG B 1 205 ? -13.945 7.902 3.539 1 66 205 ARG B N 1
ATOM 4023 C CA . ARG B 1 205 ? -14.344 8.352 4.871 1 66 205 ARG B CA 1
ATOM 4024 C C . ARG B 1 205 ? -14.375 7.188 5.855 1 66 205 ARG B C 1
ATOM 4026 O O . ARG B 1 205 ? -15.039 6.18 5.613 1 66 205 ARG B O 1
ATOM 4033 N N . GLY B 1 206 ? -13.742 7.379 6.891 1 82.56 206 GLY B N 1
ATOM 4034 C CA . GLY B 1 206 ? -13.68 6.309 7.879 1 82.56 206 GLY B CA 1
ATOM 4035 C C . GLY B 1 206 ? -14.883 6.281 8.805 1 82.56 206 GLY B C 1
ATOM 4036 O O . GLY B 1 206 ? -15.633 7.258 8.891 1 82.56 206 GLY B O 1
ATOM 4037 N N . MET B 1 207 ? -15.211 5.18 9.406 1 87.44 207 MET B N 1
ATOM 4038 C CA . MET B 1 207 ? -16.312 4.965 10.336 1 87.44 207 MET B CA 1
ATOM 4039 C C . MET B 1 207 ? -16.219 5.926 11.523 1 87.44 207 MET B C 1
ATOM 4041 O O . MET B 1 207 ? -17.234 6.465 11.969 1 87.44 207 MET B O 1
ATOM 4045 N N . VAL B 1 208 ? -15.023 6.164 11.961 1 93.38 208 VAL B N 1
ATOM 4046 C CA . VAL B 1 208 ? -14.812 7.043 13.102 1 93.38 208 VAL B CA 1
ATOM 4047 C C . VAL B 1 208 ? -15.172 8.477 12.727 1 93.38 208 VAL B C 1
ATOM 4049 O O . VAL B 1 208 ? -15.883 9.164 13.469 1 93.38 208 VAL B O 1
ATOM 4052 N N . GLU B 1 209 ? -14.703 8.891 11.594 1 89 209 GLU B N 1
ATOM 4053 C CA . GLU B 1 209 ? -14.992 10.242 11.125 1 89 209 GLU B CA 1
ATOM 4054 C C . GLU B 1 209 ? -16.5 10.445 10.93 1 89 209 GLU B C 1
ATOM 4056 O O . GLU B 1 209 ? -17.016 11.523 11.211 1 89 209 GLU B O 1
ATOM 4061 N N . GLN B 1 210 ? -17.062 9.453 10.406 1 87.56 210 GLN B N 1
ATOM 4062 C CA . GLN B 1 210 ? -18.516 9.539 10.203 1 87.56 210 GLN B CA 1
ATOM 4063 C C . GLN B 1 210 ? -19.234 9.719 11.531 1 87.56 210 GLN B C 1
ATOM 4065 O O . GLN B 1 210 ? -20.094 10.594 11.664 1 87.56 210 GLN B O 1
ATOM 4070 N N . TRP B 1 211 ? -18.906 8.922 12.453 1 93.06 211 TRP B N 1
ATOM 4071 C CA . TRP B 1 211 ? -19.531 9 13.766 1 93.06 211 TRP B CA 1
ATOM 4072 C C . TRP B 1 211 ? -19.281 10.352 14.414 1 93.06 211 TRP B C 1
ATOM 4074 O O . TRP B 1 211 ? -20.203 10.992 14.914 1 93.06 211 TRP B O 1
ATOM 4084 N N . LEU B 1 212 ? -18.062 10.789 14.469 1 94.12 212 LEU B N 1
ATOM 4085 C CA . LEU B 1 212 ? -17.688 12.07 15.055 1 94.12 212 LEU B CA 1
ATOM 4086 C C . LEU B 1 212 ? -18.453 13.211 14.383 1 94.12 212 LEU B C 1
ATOM 4088 O O . LEU B 1 212 ? -18.984 14.094 15.062 1 94.12 212 LEU B O 1
ATOM 4092 N N . GLY B 1 213 ? -18.484 13.094 13.07 1 91.5 213 GLY B N 1
ATOM 4093 C CA . GLY B 1 213 ? -19.203 14.117 12.312 1 91.5 213 GLY B CA 1
ATOM 4094 C C . GLY B 1 213 ? -20.672 14.211 12.688 1 91.5 213 GLY B C 1
ATOM 4095 O O . GLY B 1 213 ? -21.219 15.305 12.836 1 91.5 213 GLY B O 1
ATOM 4096 N N . GLU B 1 214 ? -21.328 13.156 12.82 1 92.19 214 GLU B N 1
ATOM 4097 C CA . GLU B 1 214 ? -22.734 13.086 13.18 1 92.19 214 GLU B CA 1
ATOM 4098 C C . GLU B 1 214 ? -23 13.695 14.555 1 92.19 214 GLU B C 1
ATOM 4100 O O . GLU B 1 214 ? -24.125 14.086 14.867 1 92.19 214 GLU B O 1
ATOM 4105 N N . HIS B 1 215 ? -21.984 13.844 15.344 1 94.5 215 HIS B N 1
ATOM 4106 C CA . HIS B 1 215 ? -22.125 14.359 16.703 1 94.5 215 HIS B CA 1
ATOM 4107 C C . HIS B 1 215 ? -21.469 15.734 16.828 1 94.5 215 HIS B C 1
ATOM 4109 O O . HIS B 1 215 ? -21.234 16.219 17.953 1 94.5 215 HIS B O 1
ATOM 4115 N N . GLY B 1 216 ? -21.047 16.219 15.68 1 94.62 216 GLY B N 1
ATOM 4116 C CA . GLY B 1 216 ? -20.453 17.547 15.664 1 94.62 216 GLY B CA 1
ATOM 4117 C C . GLY B 1 216 ? -19.062 17.578 16.281 1 94.62 216 GLY B C 1
ATOM 4118 O O . GLY B 1 216 ? -18.641 18.609 16.812 1 94.62 216 GLY B O 1
ATOM 4119 N N . LEU B 1 217 ? -18.422 16.453 16.344 1 95.44 217 LEU B N 1
ATOM 4120 C CA . LEU B 1 217 ? -17.109 16.312 16.938 1 95.44 217 LEU B CA 1
ATOM 4121 C C . LEU B 1 217 ? -16.047 16.094 15.875 1 95.44 217 LEU B C 1
ATOM 4123 O O . LEU B 1 217 ? -16.375 15.789 14.719 1 95.44 217 LEU B O 1
ATOM 4127 N N . ALA B 1 218 ? -14.781 16.359 16.266 1 94.06 218 ALA B N 1
ATOM 4128 C CA . ALA B 1 218 ? -13.648 16.109 15.375 1 94.06 218 ALA B CA 1
ATOM 4129 C C . ALA B 1 218 ? -12.391 15.766 16.172 1 94.06 218 ALA B C 1
ATOM 4131 O O . ALA B 1 218 ? -12.195 16.266 17.281 1 94.06 218 ALA B O 1
ATOM 4132 N N . ARG B 1 219 ? -11.625 14.961 15.586 1 94.19 219 ARG B N 1
ATOM 4133 C CA . ARG B 1 219 ? -10.336 14.656 16.203 1 94.19 219 ARG B CA 1
ATOM 4134 C C . ARG B 1 219 ? -9.195 15.273 15.406 1 94.19 219 ARG B C 1
ATOM 4136 O O . ARG B 1 219 ? -9.383 15.68 14.258 1 94.19 219 ARG B O 1
ATOM 4143 N N . GLU B 1 220 ? -8.078 15.328 16.016 1 94.19 220 GLU B N 1
ATOM 4144 C CA . GLU B 1 220 ? -6.898 15.875 15.352 1 94.19 220 GLU B CA 1
ATOM 4145 C C . GLU B 1 220 ? -6.105 14.781 14.641 1 94.19 220 GLU B C 1
ATOM 4147 O O . GLU B 1 220 ? -5.555 13.891 15.281 1 94.19 220 GLU B O 1
ATOM 4152 N N . ILE B 1 221 ? -6.059 14.891 13.328 1 94.19 221 ILE B N 1
ATOM 4153 C CA . ILE B 1 221 ? -5.258 13.969 12.531 1 94.19 221 ILE B CA 1
ATOM 4154 C C . ILE B 1 221 ? -3.93 14.625 12.164 1 94.19 221 ILE B C 1
ATOM 4156 O O . ILE B 1 221 ? -3.908 15.641 11.453 1 94.19 221 ILE B O 1
ATOM 4160 N N . VAL B 1 222 ? -2.83 14 12.586 1 95.75 222 VAL B N 1
ATOM 4161 C CA . VAL B 1 222 ? -1.497 14.555 12.367 1 95.75 222 VAL B CA 1
ATOM 4162 C C . VAL B 1 222 ? -0.826 13.844 11.195 1 95.75 222 VAL B C 1
ATOM 4164 O O . VAL B 1 222 ? 0.045 14.414 10.531 1 95.75 222 VAL B O 1
ATOM 4167 N N . TYR B 1 223 ? -1.188 12.625 11.008 1 96.62 223 TYR B N 1
ATOM 4168 C CA . TYR B 1 223 ? -0.548 11.742 10.039 1 96.62 223 TYR B CA 1
ATOM 4169 C C . TYR B 1 223 ? -1.567 10.812 9.391 1 96.62 223 TYR B C 1
ATOM 4171 O O . TYR B 1 223 ? -2.43 10.258 10.07 1 96.62 223 TYR B O 1
ATOM 4179 N N . THR B 1 224 ? -1.527 10.75 8.07 1 95.81 224 THR B N 1
ATOM 4180 C CA . THR B 1 224 ? -2.377 9.812 7.348 1 95.81 224 THR B CA 1
ATOM 4181 C C . THR B 1 224 ? -1.533 8.852 6.512 1 95.81 224 THR B C 1
ATOM 4183 O O . THR B 1 224 ? -0.545 9.258 5.898 1 95.81 224 THR B O 1
ATOM 4186 N N . THR B 1 225 ? -1.886 7.57 6.535 1 95.75 225 THR B N 1
ATOM 4187 C CA . THR B 1 225 ? -1.201 6.551 5.746 1 95.75 225 THR B CA 1
ATOM 4188 C C . THR B 1 225 ? -2.197 5.539 5.188 1 95.75 225 THR B C 1
ATOM 4190 O O . THR B 1 225 ? -3.236 5.277 5.801 1 95.75 225 THR B O 1
ATOM 4193 N N . PRO B 1 226 ? -1.851 4.992 4.055 1 93.44 226 PRO B N 1
ATOM 4194 C CA . PRO B 1 226 ? -2.691 3.908 3.545 1 93.44 226 PRO B CA 1
ATOM 4195 C C . PRO B 1 226 ? -2.311 2.545 4.121 1 93.44 226 PRO B C 1
ATOM 4197 O O . PRO B 1 226 ? -2.941 1.536 3.801 1 93.44 226 PRO B O 1
ATOM 4200 N N . ASN B 1 227 ? -1.309 2.436 4.918 1 95.19 227 ASN B N 1
ATOM 4201 C CA . ASN B 1 227 ? -0.741 1.173 5.379 1 95.19 227 ASN B CA 1
ATOM 4202 C C . ASN B 1 227 ? -1.118 0.884 6.828 1 95.19 227 ASN B C 1
ATOM 4204 O O . ASN B 1 227 ? -0.587 1.51 7.746 1 95.19 227 ASN B O 1
ATOM 4208 N N . TYR B 1 228 ? -1.931 -0.144 7.051 1 96.06 228 TYR B N 1
ATOM 4209 C CA . TYR B 1 228 ? -2.365 -0.53 8.391 1 96.06 228 TYR B CA 1
ATOM 4210 C C . TYR B 1 228 ? -1.188 -1.021 9.227 1 96.06 228 TYR B C 1
ATOM 4212 O O . TYR B 1 228 ? -1.071 -0.682 10.406 1 96.06 228 TYR B O 1
ATOM 4220 N N . LEU B 1 229 ? -0.362 -1.821 8.602 1 97.06 229 LEU B N 1
ATOM 4221 C CA . LEU B 1 229 ? 0.749 -2.381 9.367 1 97.06 229 LEU B CA 1
ATOM 4222 C C . LEU B 1 229 ? 1.694 -1.282 9.836 1 97.06 229 LEU B C 1
ATOM 4224 O O . LEU B 1 229 ? 2.178 -1.317 10.969 1 97.06 229 LEU B O 1
ATOM 4228 N N . GLN B 1 230 ? 1.899 -0.323 8.961 1 96.44 230 GLN B N 1
ATOM 4229 C CA . GLN B 1 230 ? 2.77 0.783 9.344 1 96.44 230 GLN B CA 1
ATOM 4230 C C . GLN B 1 230 ? 2.156 1.592 10.484 1 96.44 230 GLN B C 1
ATOM 4232 O O . GLN B 1 230 ? 2.875 2.104 11.344 1 96.44 230 GLN B O 1
ATOM 4237 N N . ALA B 1 231 ? 0.864 1.737 10.438 1 97.12 231 ALA B N 1
ATOM 4238 C CA . ALA B 1 231 ? 0.185 2.479 11.492 1 97.12 231 ALA B CA 1
ATOM 4239 C C . ALA B 1 231 ? 0.473 1.868 12.859 1 97.12 231 ALA B C 1
ATOM 4241 O O . ALA B 1 231 ? 0.711 2.59 13.836 1 97.12 231 ALA B O 1
ATOM 4242 N N . ALA B 1 232 ? 0.478 0.593 12.945 1 97.88 232 ALA B N 1
ATOM 4243 C CA . ALA B 1 232 ? 0.781 -0.089 14.195 1 97.88 232 ALA B CA 1
ATOM 4244 C C . ALA B 1 232 ? 2.203 0.219 14.656 1 97.88 232 ALA B C 1
ATOM 4246 O O . ALA B 1 232 ? 2.434 0.484 15.844 1 97.88 232 ALA B O 1
ATOM 4247 N N . HIS B 1 233 ? 3.135 0.203 13.75 1 97.19 233 HIS B N 1
ATOM 4248 C CA . HIS B 1 233 ? 4.527 0.458 14.094 1 97.19 233 HIS B CA 1
ATOM 4249 C C . HIS B 1 233 ? 4.73 1.9 14.539 1 97.19 233 HIS B C 1
ATOM 4251 O O . HIS B 1 233 ? 5.449 2.156 15.516 1 97.19 233 HIS B O 1
ATOM 4257 N N . ILE B 1 234 ? 4.086 2.807 13.852 1 97.31 234 ILE B N 1
ATOM 4258 C CA . ILE B 1 234 ? 4.223 4.219 14.195 1 97.31 234 ILE B CA 1
ATOM 4259 C C . ILE B 1 234 ? 3.613 4.473 15.57 1 97.31 234 ILE B C 1
ATOM 4261 O O . ILE B 1 234 ? 4.211 5.16 16.406 1 97.31 234 ILE B O 1
ATOM 4265 N N . ALA B 1 235 ? 2.477 3.896 15.852 1 97.81 235 ALA B N 1
ATOM 4266 C CA . ALA B 1 235 ? 1.812 4.062 17.141 1 97.81 235 ALA B CA 1
ATOM 4267 C C . ALA B 1 235 ? 2.668 3.502 18.281 1 97.81 235 ALA B C 1
ATOM 4269 O O . ALA B 1 235 ? 2.664 4.039 19.391 1 97.81 235 ALA B O 1
ATOM 4270 N N . ALA B 1 236 ? 3.418 2.477 18 1 97.12 236 ALA B N 1
ATOM 4271 C CA . ALA B 1 236 ? 4.227 1.814 19.031 1 97.12 236 ALA B CA 1
ATOM 4272 C C . ALA B 1 236 ? 5.449 2.654 19.391 1 97.12 236 ALA B C 1
ATOM 4274 O O . ALA B 1 236 ? 5.988 2.537 20.484 1 97.12 236 ALA B O 1
ATOM 4275 N N . GLY B 1 237 ? 5.863 3.492 18.453 1 93.56 237 GLY B N 1
ATOM 4276 C CA . GLY B 1 237 ? 7.129 4.191 18.625 1 93.56 237 GLY B CA 1
ATOM 4277 C C . GLY B 1 237 ? 6.957 5.633 19.078 1 93.56 237 GLY B C 1
ATOM 4278 O O . GLY B 1 237 ? 7.941 6.336 19.297 1 93.56 237 GLY B O 1
ATOM 4279 N N . GLY B 1 238 ? 5.758 6.074 19.203 1 94.75 238 GLY B N 1
ATOM 4280 C CA . GLY B 1 238 ? 5.516 7.465 19.547 1 94.75 238 GLY B CA 1
ATOM 4281 C C . GLY B 1 238 ? 4.168 7.691 20.219 1 94.75 238 GLY B C 1
ATOM 4282 O O . GLY B 1 238 ? 3.504 6.734 20.625 1 94.75 238 GLY B O 1
ATOM 4283 N N . ASP B 1 239 ? 3.793 8.969 20.25 1 95.38 239 ASP B N 1
ATOM 4284 C CA . ASP B 1 239 ? 2.613 9.305 21.047 1 95.38 239 ASP B CA 1
ATOM 4285 C C . ASP B 1 239 ? 1.372 9.422 20.156 1 95.38 239 ASP B C 1
ATOM 4287 O O . ASP B 1 239 ? 0.292 9.766 20.641 1 95.38 239 ASP B O 1
ATOM 4291 N N . LEU B 1 240 ? 1.552 9.164 18.891 1 97.81 240 LEU B N 1
ATOM 4292 C CA . LEU B 1 240 ? 0.362 9.086 18.047 1 97.81 240 LEU B CA 1
ATOM 4293 C C . LEU B 1 240 ? -0.439 7.828 18.344 1 97.81 240 LEU B C 1
ATOM 4295 O O . LEU B 1 240 ? 0.137 6.762 18.594 1 97.81 240 LEU B O 1
ATOM 4299 N N . VAL B 1 241 ? -1.74 8 18.312 1 98.44 241 VAL B N 1
ATOM 4300 C CA . VAL B 1 241 ? -2.625 6.852 18.469 1 98.44 241 VAL B CA 1
ATOM 4301 C C . VAL B 1 241 ? -3.326 6.547 17.156 1 98.44 241 VAL B C 1
ATOM 4303 O O . VAL B 1 241 ? -3.408 7.41 16.281 1 98.44 241 VAL B O 1
ATOM 4306 N N . ALA B 1 242 ? -3.775 5.352 17 1 97.94 242 ALA B N 1
ATOM 4307 C CA . ALA B 1 242 ? -4.461 4.938 15.781 1 97.94 242 ALA B CA 1
ATOM 4308 C C . ALA B 1 242 ? -5.664 4.055 16.094 1 97.94 242 ALA B C 1
ATOM 4310 O O . ALA B 1 242 ? -5.641 3.289 17.062 1 97.94 242 ALA B O 1
ATOM 4311 N N . VAL B 1 243 ? -6.695 4.227 15.359 1 97.25 243 VAL B N 1
ATOM 4312 C CA . VAL B 1 243 ? -7.809 3.281 15.383 1 97.25 243 VAL B CA 1
ATOM 4313 C C . VAL B 1 243 ? -7.605 2.225 14.297 1 97.25 243 VAL B C 1
ATOM 4315 O O . VAL B 1 243 ? -7.539 2.549 13.109 1 97.25 243 VAL B O 1
ATOM 4318 N N . LEU B 1 244 ? -7.492 0.972 14.758 1 97.12 244 LEU B N 1
ATOM 4319 C CA . LEU B 1 244 ? -7.184 -0.131 13.852 1 97.12 244 LEU B CA 1
ATOM 4320 C C . LEU B 1 244 ? -8.203 -1.256 14 1 97.12 244 LEU B C 1
ATOM 4322 O O . LEU B 1 244 ? -8.859 -1.373 15.039 1 97.12 244 LEU B O 1
ATOM 4326 N N . PRO B 1 245 ? -8.344 -2.074 12.906 1 96.56 245 PRO B N 1
ATOM 4327 C CA . PRO B 1 245 ? -9.117 -3.303 13.102 1 96.56 245 PRO B CA 1
ATOM 4328 C C . PRO B 1 245 ? -8.617 -4.137 14.281 1 96.56 245 PRO B C 1
ATOM 4330 O O . PRO B 1 245 ? -7.406 -4.258 14.484 1 96.56 245 PRO B O 1
ATOM 4333 N N . THR B 1 246 ? -9.5 -4.723 14.984 1 97.75 246 THR B N 1
ATOM 4334 C CA . THR B 1 246 ? -9.211 -5.371 16.266 1 97.75 246 THR B CA 1
ATOM 4335 C C . THR B 1 246 ? -8.227 -6.523 16.062 1 97.75 246 THR B C 1
ATOM 4337 O O . THR B 1 246 ? -7.285 -6.672 16.844 1 97.75 246 THR B O 1
ATOM 4340 N N . ARG B 1 247 ? -8.406 -7.336 15.086 1 97.25 247 ARG B N 1
ATOM 4341 C CA . ARG B 1 247 ? -7.531 -8.484 14.867 1 97.25 247 ARG B CA 1
ATOM 4342 C C . ARG B 1 247 ? -6.105 -8.039 14.586 1 97.25 247 ARG B C 1
ATOM 4344 O O . ARG B 1 247 ? -5.148 -8.68 15.023 1 97.25 247 ARG B O 1
ATOM 4351 N N . LEU B 1 248 ? -6.004 -6.98 13.836 1 97.06 248 LEU B N 1
ATOM 4352 C CA . LEU B 1 248 ? -4.684 -6.43 13.555 1 97.06 248 LEU B CA 1
ATOM 4353 C C . LEU B 1 248 ? -4.047 -5.867 14.82 1 97.06 248 LEU B C 1
ATOM 4355 O O . LEU B 1 248 ? -2.867 -6.102 15.086 1 97.06 248 LEU B O 1
ATOM 4359 N N . ALA B 1 249 ? -4.832 -5.094 15.531 1 98.31 249 ALA B N 1
ATOM 4360 C CA . ALA B 1 249 ? -4.363 -4.5 16.781 1 98.31 249 ALA B CA 1
ATOM 4361 C C . ALA B 1 249 ? -3.846 -5.57 17.734 1 98.31 249 ALA B C 1
ATOM 4363 O O . ALA B 1 249 ? -2.756 -5.434 18.297 1 98.31 249 ALA B O 1
ATOM 4364 N N . ARG B 1 250 ? -4.562 -6.617 17.891 1 98.31 250 ARG B N 1
ATOM 4365 C CA . ARG B 1 250 ? -4.195 -7.699 18.797 1 98.31 250 ARG B CA 1
ATOM 4366 C C . ARG B 1 250 ? -2.928 -8.398 18.328 1 98.31 250 ARG B C 1
ATOM 4368 O O . ARG B 1 250 ? -2.064 -8.742 19.141 1 98.31 250 ARG B O 1
ATOM 4375 N N . TYR B 1 251 ? -2.898 -8.594 17.078 1 97.25 251 TYR B N 1
ATOM 4376 C CA . TYR B 1 251 ? -1.714 -9.234 16.516 1 97.25 251 TYR B CA 1
ATOM 4377 C C . TYR B 1 251 ? -0.456 -8.445 16.844 1 97.25 251 TYR B C 1
ATOM 4379 O O . TYR B 1 251 ? 0.516 -8.992 17.375 1 97.25 251 TYR B O 1
ATOM 4387 N N . PHE B 1 252 ? -0.49 -7.203 16.609 1 97.81 252 PHE B N 1
ATOM 4388 C CA . PHE B 1 252 ? 0.711 -6.395 16.781 1 97.81 252 PHE B CA 1
ATOM 4389 C C . PHE B 1 252 ? 0.958 -6.094 18.266 1 97.81 252 PHE B C 1
ATOM 4391 O O . PHE B 1 252 ? 2.086 -5.801 18.656 1 97.81 252 PHE B O 1
ATOM 4398 N N . ALA B 1 253 ? -0.068 -6.152 19.062 1 98.19 253 ALA B N 1
ATOM 4399 C CA . ALA B 1 253 ? 0.144 -6.016 20.5 1 98.19 253 ALA B CA 1
ATOM 4400 C C . ALA B 1 253 ? 1.017 -7.148 21.031 1 98.19 253 ALA B C 1
ATOM 4402 O O . ALA B 1 253 ? 1.653 -7.004 22.078 1 98.19 253 ALA B O 1
ATOM 4403 N N . GLY B 1 254 ? 1.029 -8.258 20.328 1 97.25 254 GLY B N 1
ATOM 4404 C CA . GLY B 1 254 ? 1.891 -9.367 20.703 1 97.25 254 GLY B CA 1
ATOM 4405 C C . GLY B 1 254 ? 3.326 -9.188 20.25 1 97.25 254 GLY B C 1
ATOM 4406 O O . GLY B 1 254 ? 4.227 -9.875 20.719 1 97.25 254 GLY B O 1
ATOM 4407 N N . LEU B 1 255 ? 3.586 -8.305 19.391 1 96.88 255 LEU B N 1
ATOM 4408 C CA . LEU B 1 255 ? 4.902 -8.148 18.781 1 96.88 255 LEU B CA 1
ATOM 4409 C C . LEU B 1 255 ? 5.539 -6.824 19.203 1 96.88 255 LEU B C 1
ATOM 4411 O O . LEU B 1 255 ? 6.766 -6.699 19.219 1 96.88 255 LEU B O 1
ATOM 4415 N N . LEU B 1 256 ? 4.727 -5.832 19.438 1 97.81 256 LEU B N 1
ATOM 4416 C CA . LEU B 1 256 ? 5.168 -4.473 19.719 1 97.81 256 LEU B CA 1
ATOM 4417 C C . LEU B 1 256 ? 4.645 -3.994 21.078 1 97.81 256 LEU B C 1
ATOM 4419 O O . LEU B 1 256 ? 3.688 -4.559 21.609 1 97.81 256 LEU B O 1
ATOM 4423 N N . PRO B 1 257 ? 5.273 -2.99 21.672 1 98.06 257 PRO B N 1
ATOM 4424 C CA . PRO B 1 257 ? 4.797 -2.461 22.953 1 98.06 257 PRO B CA 1
ATOM 4425 C C . PRO B 1 257 ? 3.545 -1.596 22.797 1 98.06 257 PRO B C 1
ATOM 4427 O O . PRO B 1 257 ? 3.592 -0.39 23.047 1 98.06 257 PRO B O 1
ATOM 4430 N N . LEU B 1 258 ? 2.508 -2.285 22.484 1 98.38 258 LEU B N 1
ATOM 4431 C CA . LEU B 1 258 ? 1.233 -1.619 22.25 1 98.38 258 LEU B CA 1
ATOM 4432 C C . LEU B 1 258 ? 0.215 -1.979 23.312 1 98.38 258 LEU B C 1
ATOM 4434 O O . LEU B 1 258 ? 0.208 -3.105 23.828 1 98.38 258 LEU B O 1
ATOM 4438 N N . GLN B 1 259 ? -0.585 -1.024 23.641 1 98.5 259 GLN B N 1
ATOM 4439 C CA . GLN B 1 259 ? -1.765 -1.215 24.469 1 98.5 259 GLN B CA 1
ATOM 4440 C C . GLN B 1 259 ? -3.047 -0.949 23.688 1 98.5 259 GLN B C 1
ATOM 4442 O O . GLN B 1 259 ? -3.105 -0.016 22.891 1 98.5 259 GLN B O 1
ATOM 4447 N N . LEU B 1 260 ? -4.039 -1.782 23.984 1 98.44 260 LEU B N 1
ATOM 4448 C CA . LEU B 1 260 ? -5.297 -1.698 23.25 1 98.44 260 LEU B CA 1
ATOM 4449 C C . LEU B 1 260 ? -6.398 -1.112 24.125 1 98.44 260 LEU B C 1
ATOM 4451 O O . LEU B 1 260 ? -6.461 -1.405 25.328 1 98.44 260 LEU B O 1
ATOM 4455 N N . PHE B 1 261 ? -7.285 -0.31 23.547 1 98.5 261 PHE B N 1
ATOM 4456 C CA . PHE B 1 261 ? -8.422 0.285 24.25 1 98.5 261 PHE B CA 1
ATOM 4457 C C . PHE B 1 261 ? -9.703 0.125 23.422 1 98.5 261 PHE B C 1
ATOM 4459 O O . PHE B 1 261 ? -9.68 0.266 22.203 1 98.5 261 PHE B O 1
ATOM 4466 N N . ASP B 1 262 ? -10.766 -0.169 24.125 1 97.88 262 ASP B N 1
ATOM 4467 C CA . ASP B 1 262 ? -12.062 -0.064 23.469 1 97.88 262 ASP B CA 1
ATOM 4468 C C . ASP B 1 262 ? -12.391 1.389 23.141 1 97.88 262 ASP B C 1
ATOM 4470 O O . ASP B 1 262 ? -12.094 2.295 23.922 1 97.88 262 ASP B O 1
ATOM 4474 N N . LEU B 1 263 ? -12.992 1.533 21.938 1 97.88 263 LEU B N 1
ATOM 4475 C CA . LEU B 1 263 ? -13.43 2.887 21.609 1 97.88 263 LEU B CA 1
ATOM 4476 C C . LEU B 1 263 ? -14.492 3.373 22.594 1 97.88 263 LEU B C 1
ATOM 4478 O O . LEU B 1 263 ? -15.359 2.6 23 1 97.88 263 LEU B O 1
ATOM 4482 N N . PRO B 1 264 ? -14.469 4.641 22.938 1 97.31 264 PRO B N 1
ATOM 4483 C CA . PRO B 1 264 ? -15.414 5.172 23.922 1 97.31 264 PRO B CA 1
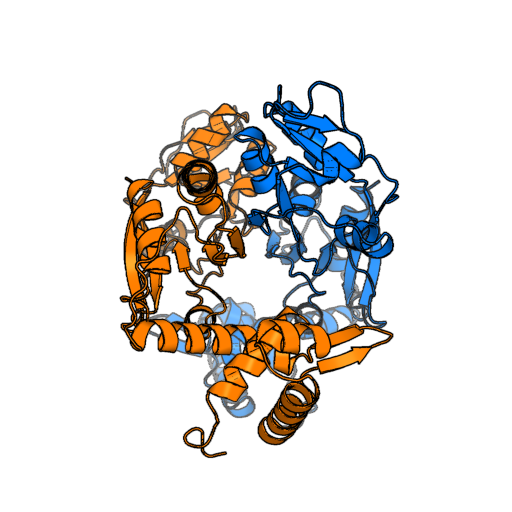ATOM 4484 C C . PRO B 1 264 ? -16.781 5.504 23.312 1 97.31 264 PRO B C 1
ATOM 4486 O O . PRO B 1 264 ? -17.562 6.254 23.906 1 97.31 264 PRO B O 1
ATOM 4489 N N . PHE B 1 265 ? -17.016 5.082 22.156 1 95.44 265 PHE B N 1
ATOM 4490 C CA . PHE B 1 265 ? -18.297 5.199 21.453 1 95.44 265 PHE B CA 1
ATOM 4491 C C . PHE B 1 265 ? -18.578 3.949 20.641 1 95.44 265 PHE B C 1
ATOM 4493 O O . PHE B 1 265 ? -17.656 3.172 20.344 1 95.44 265 PHE B O 1
ATOM 4500 N N . ALA B 1 266 ? -19.812 3.771 20.328 1 91.06 266 ALA B N 1
ATOM 4501 C CA . ALA B 1 266 ? -20.234 2.547 19.656 1 91.06 266 ALA B CA 1
ATOM 4502 C C . ALA B 1 266 ? -20.219 2.729 18.141 1 91.06 266 ALA B C 1
ATOM 4504 O O . ALA B 1 266 ? -20.969 3.562 17.609 1 91.06 266 ALA B O 1
ATOM 4505 N N . LEU B 1 267 ? -19.453 2.098 17.391 1 91.62 267 LEU B N 1
ATOM 4506 C CA . LEU B 1 267 ? -19.438 2.117 15.938 1 91.62 267 LEU B CA 1
ATOM 4507 C C . LEU B 1 267 ? -20.062 0.852 15.367 1 91.62 267 LEU B C 1
ATOM 4509 O O . LEU B 1 267 ? -20.547 0.851 14.227 1 91.62 267 LEU B O 1
ATOM 4513 N N . GLY B 1 268 ? -20.156 -0.228 16.172 1 91.12 268 GLY B N 1
ATOM 4514 C CA . GLY B 1 268 ? -20.578 -1.517 15.648 1 91.12 268 GLY B CA 1
ATOM 4515 C C . GLY B 1 268 ? -19.547 -2.164 14.75 1 91.12 268 GLY B C 1
ATOM 4516 O O . GLY B 1 268 ? -18.5 -1.569 14.477 1 91.12 268 GLY B O 1
ATOM 4517 N N . PRO B 1 269 ? -19.859 -3.367 14.312 1 94.56 269 PRO B N 1
ATOM 4518 C CA . PRO B 1 269 ? -18.938 -4.07 13.414 1 94.56 269 PRO B CA 1
ATOM 4519 C C . PRO B 1 269 ? -19.078 -3.621 11.961 1 94.56 269 PRO B C 1
ATOM 4521 O O . PRO B 1 269 ? -20.016 -2.902 11.617 1 94.56 269 PRO B O 1
ATOM 4524 N N . PHE B 1 270 ? -18.047 -3.859 11.203 1 91.88 270 PHE B N 1
ATOM 4525 C CA . PHE B 1 270 ? -18.125 -3.709 9.75 1 91.88 270 PHE B CA 1
ATOM 4526 C C . PHE B 1 270 ? -17.766 -5.012 9.055 1 91.88 270 PHE B C 1
ATOM 4528 O O . PHE B 1 270 ? -17.125 -5.883 9.648 1 91.88 270 PHE B O 1
ATOM 4535 N N . ASP B 1 271 ? -18.156 -5.059 7.805 1 92.25 271 ASP B N 1
ATOM 4536 C CA . ASP B 1 271 ? -17.922 -6.293 7.062 1 92.25 271 ASP B CA 1
ATOM 4537 C C . ASP B 1 271 ? -16.891 -6.086 5.957 1 92.25 271 ASP B C 1
ATOM 4539 O O . ASP B 1 271 ? -16.859 -5.035 5.312 1 92.25 271 ASP B O 1
ATOM 4543 N N . LEU B 1 272 ? -16.062 -7.055 5.863 1 93.56 272 LEU B N 1
ATOM 4544 C CA . LEU B 1 272 ? -15.211 -7.191 4.684 1 93.56 272 LEU B CA 1
ATOM 4545 C C . LEU B 1 272 ? -15.836 -8.148 3.676 1 93.56 272 LEU B C 1
ATOM 4547 O O . LEU B 1 272 ? -16.375 -9.195 4.055 1 93.56 272 LEU B O 1
ATOM 4551 N N . GLU B 1 273 ? -15.742 -7.711 2.457 1 94 273 GLU B N 1
ATOM 4552 C CA . GLU B 1 273 ? -16.422 -8.484 1.422 1 94 273 GLU B CA 1
ATOM 4553 C C . GLU B 1 273 ? -15.461 -8.859 0.295 1 94 273 GLU B C 1
ATOM 4555 O O . GLU B 1 273 ? -14.477 -8.156 0.051 1 94 273 GLU B O 1
ATOM 4560 N N . ILE B 1 274 ? -15.75 -10.016 -0.304 1 96.12 274 ILE B N 1
ATOM 4561 C CA . ILE B 1 274 ? -15.125 -10.438 -1.551 1 96.12 274 ILE B CA 1
ATOM 4562 C C . ILE B 1 274 ? -15.969 -9.992 -2.736 1 96.12 274 ILE B C 1
ATOM 4564 O O . ILE B 1 274 ? -17.156 -10.328 -2.824 1 96.12 274 ILE B O 1
ATOM 4568 N N . VAL B 1 275 ? -15.383 -9.203 -3.639 1 95.56 275 VAL B N 1
ATOM 4569 C CA . VAL B 1 275 ? -16.156 -8.641 -4.734 1 95.56 275 VAL B CA 1
ATOM 4570 C C . VAL B 1 275 ? -15.562 -9.062 -6.07 1 95.56 275 VAL B C 1
ATOM 4572 O O . VAL B 1 275 ? -14.344 -8.992 -6.262 1 95.56 275 VAL B O 1
ATOM 4575 N N . SER B 1 276 ? -16.344 -9.555 -6.949 1 94.5 276 SER B N 1
ATOM 4576 C CA . SER B 1 276 ? -15.969 -9.898 -8.32 1 94.5 276 SER B CA 1
ATOM 4577 C C . SER B 1 276 ? -17.031 -9.461 -9.312 1 94.5 276 SER B C 1
ATOM 4579 O O . SER B 1 276 ? -18.109 -8.992 -8.914 1 94.5 276 SER B O 1
ATOM 4581 N N . LEU B 1 277 ? -16.688 -9.508 -10.562 1 87.44 277 LEU B N 1
ATOM 4582 C CA . LEU B 1 277 ? -17.641 -9.188 -11.609 1 87.44 277 LEU B CA 1
ATOM 4583 C C . LEU B 1 277 ? -18.734 -10.258 -11.695 1 87.44 277 LEU B C 1
ATOM 4585 O O . LEU B 1 277 ? -18.422 -11.453 -11.742 1 87.44 277 LEU B O 1
ATOM 4589 N N . ASP B 1 278 ? -19.953 -9.789 -11.758 1 84.88 278 ASP B N 1
ATOM 4590 C CA . ASP B 1 278 ? -21.062 -10.727 -11.805 1 84.88 278 ASP B CA 1
ATOM 4591 C C . ASP B 1 278 ? -21 -11.609 -13.039 1 84.88 278 ASP B C 1
ATOM 4593 O O . ASP B 1 278 ? -21.391 -12.781 -13 1 84.88 278 ASP B O 1
ATOM 4597 N N . LEU B 1 279 ? -20.531 -11.125 -14.047 1 78.31 279 LEU B N 1
ATOM 4598 C CA . LEU B 1 279 ? -20.406 -11.844 -15.305 1 78.31 279 LEU B CA 1
ATOM 4599 C C . LEU B 1 279 ? -19.5 -13.062 -15.156 1 78.31 279 LEU B C 1
ATOM 4601 O O . LEU B 1 279 ? -19.547 -13.984 -15.977 1 78.31 279 LEU B O 1
ATOM 4605 N N . ARG B 1 280 ? -18.703 -13.047 -14.102 1 81.38 280 ARG B N 1
ATOM 4606 C CA . ARG B 1 280 ? -17.75 -14.141 -13.914 1 81.38 280 ARG B CA 1
ATOM 4607 C C . ARG B 1 280 ? -18.25 -15.141 -12.875 1 81.38 280 ARG B C 1
ATOM 4609 O O . ARG B 1 280 ? -17.469 -15.914 -12.32 1 81.38 280 ARG B O 1
ATOM 4616 N N . ARG B 1 281 ? -19.5 -15.141 -12.633 1 80.44 281 ARG B N 1
ATOM 4617 C CA . ARG B 1 281 ? -20.094 -16.031 -11.648 1 80.44 281 ARG B CA 1
ATOM 4618 C C . ARG B 1 281 ? -19.938 -17.484 -12.07 1 80.44 281 ARG B C 1
ATOM 4620 O O . ARG B 1 281 ? -19.969 -18.391 -11.227 1 80.44 281 ARG B O 1
ATOM 4627 N N . ARG B 1 282 ? -19.734 -17.766 -13.336 1 76.5 282 ARG B N 1
ATOM 4628 C CA . ARG B 1 282 ? -19.625 -19.141 -13.828 1 76.5 282 ARG B CA 1
ATOM 4629 C C . ARG B 1 282 ? -18.156 -19.516 -14.047 1 76.5 282 ARG B C 1
ATOM 4631 O O . ARG B 1 282 ? -17.875 -20.625 -14.5 1 76.5 282 ARG B O 1
ATOM 4638 N N . ASP B 1 283 ? -17.266 -18.547 -13.797 1 82.94 283 ASP B N 1
ATOM 4639 C CA . ASP B 1 283 ? -15.836 -18.828 -13.859 1 82.94 283 ASP B CA 1
ATOM 4640 C C . ASP B 1 283 ? -15.414 -19.797 -12.758 1 82.94 283 ASP B C 1
ATOM 4642 O O . ASP B 1 283 ? -15.242 -19.391 -11.602 1 82.94 283 ASP B O 1
ATOM 4646 N N . GLN B 1 284 ? -15.242 -21.062 -13.062 1 86.12 284 GLN B N 1
ATOM 4647 C CA . GLN B 1 284 ? -15.031 -22.125 -12.086 1 86.12 284 GLN B CA 1
ATOM 4648 C C . GLN B 1 284 ? -13.773 -21.875 -11.258 1 86.12 284 GLN B C 1
ATOM 4650 O O . GLN B 1 284 ? -13.766 -22.094 -10.047 1 86.12 284 GLN B O 1
ATOM 4655 N N . ALA B 1 285 ? -12.695 -21.469 -11.945 1 90.44 285 ALA B N 1
ATOM 4656 C CA . ALA B 1 285 ? -11.445 -21.203 -11.227 1 90.44 285 ALA B CA 1
ATOM 4657 C C . ALA B 1 285 ? -11.617 -20.078 -10.219 1 90.44 285 ALA B C 1
ATOM 4659 O O . ALA B 1 285 ? -11.188 -20.188 -9.07 1 90.44 285 ALA B O 1
ATOM 4660 N N . LEU B 1 286 ? -12.258 -19.016 -10.648 1 92.69 286 LEU B N 1
ATOM 4661 C CA . LEU B 1 286 ? -12.484 -17.875 -9.773 1 92.69 286 LEU B CA 1
ATOM 4662 C C . LEU B 1 286 ? -13.406 -18.25 -8.617 1 92.69 286 LEU B C 1
ATOM 4664 O O . LEU B 1 286 ? -13.156 -17.875 -7.469 1 92.69 286 LEU B O 1
ATOM 4668 N N . GLN B 1 287 ? -14.43 -18.969 -8.953 1 91.94 287 GLN B N 1
ATOM 4669 C CA . GLN B 1 287 ? -15.383 -19.359 -7.914 1 91.94 287 GLN B CA 1
ATOM 4670 C C . GLN B 1 287 ? -14.742 -20.312 -6.914 1 91.94 287 GLN B C 1
ATOM 4672 O O . GLN B 1 287 ? -15.055 -20.281 -5.723 1 91.94 287 GLN B O 1
ATOM 4677 N N . TRP B 1 288 ? -13.938 -21.156 -7.414 1 94.25 288 TRP B N 1
ATOM 4678 C CA . TRP B 1 288 ? -13.172 -22.016 -6.512 1 94.25 288 TRP B CA 1
ATOM 4679 C C . TRP B 1 288 ? -12.336 -21.188 -5.547 1 94.25 288 TRP B C 1
ATOM 4681 O O . TRP B 1 288 ? -12.336 -21.438 -4.34 1 94.25 288 TRP B O 1
ATOM 4691 N N . LEU B 1 289 ? -11.609 -20.188 -6.035 1 96.56 289 LEU B N 1
ATOM 4692 C CA . LEU B 1 289 ? -10.797 -19.312 -5.199 1 96.56 289 LEU B CA 1
ATOM 4693 C C . LEU B 1 289 ? -11.656 -18.578 -4.188 1 96.56 289 LEU B C 1
ATOM 4695 O O . LEU B 1 289 ? -11.297 -18.469 -3.012 1 96.56 289 LEU B O 1
ATOM 4699 N N . VAL B 1 290 ? -12.766 -18.047 -4.641 1 96.5 290 VAL B N 1
ATOM 4700 C CA . VAL B 1 290 ? -13.68 -17.328 -3.768 1 96.5 290 VAL B CA 1
ATOM 4701 C C . VAL B 1 290 ? -14.117 -18.219 -2.617 1 96.5 290 VAL B C 1
ATOM 4703 O O . VAL B 1 290 ? -14.164 -17.797 -1.463 1 96.5 290 VAL B O 1
ATOM 4706 N N . GLU B 1 291 ? -14.391 -19.438 -2.912 1 95.62 291 GLU B N 1
ATOM 4707 C CA . GLU B 1 291 ? -14.797 -20.391 -1.885 1 95.62 291 GLU B CA 1
ATOM 4708 C C . GLU B 1 291 ? -13.664 -20.656 -0.899 1 95.62 291 GLU B C 1
ATOM 4710 O O . GLU B 1 291 ? -13.898 -20.766 0.307 1 95.62 291 GLU B O 1
ATOM 4715 N N . GLN B 1 292 ? -12.453 -20.828 -1.424 1 96.75 292 GLN B N 1
ATOM 4716 C CA . GLN B 1 292 ? -11.312 -21.016 -0.536 1 96.75 292 GLN B CA 1
ATOM 4717 C C . GLN B 1 292 ? -11.156 -19.844 0.42 1 96.75 292 GLN B C 1
ATOM 4719 O O . GLN B 1 292 ? -10.898 -20.031 1.611 1 96.75 292 GLN B O 1
ATOM 4724 N N . ILE B 1 293 ? -11.312 -18.641 -0.098 1 97.69 293 ILE B N 1
ATOM 4725 C CA . ILE B 1 293 ? -11.164 -17.422 0.702 1 97.69 293 ILE B CA 1
ATOM 4726 C C . ILE B 1 293 ? -12.297 -17.344 1.729 1 97.69 293 ILE B C 1
ATOM 4728 O O . ILE B 1 293 ? -12.055 -17.062 2.904 1 97.69 293 ILE B O 1
ATOM 4732 N N . ARG B 1 294 ? -13.477 -17.594 1.282 1 95.94 294 ARG B N 1
ATOM 4733 C CA . ARG B 1 294 ? -14.633 -17.531 2.164 1 95.94 294 ARG B CA 1
ATOM 4734 C C . ARG B 1 294 ? -14.477 -18.469 3.352 1 95.94 294 ARG B C 1
ATOM 4736 O O . ARG B 1 294 ? -14.781 -18.109 4.488 1 95.94 294 ARG B O 1
ATOM 4743 N N . CYS B 1 295 ? -13.906 -19.609 3.145 1 95.06 295 CYS B N 1
ATOM 4744 C CA . CYS B 1 295 ? -13.734 -20.625 4.18 1 95.06 295 CYS B CA 1
ATOM 4745 C C . CYS B 1 295 ? -12.719 -20.172 5.219 1 95.06 295 CYS B C 1
ATOM 4747 O O . CYS B 1 295 ? -12.727 -20.656 6.355 1 95.06 295 CYS B O 1
ATOM 4749 N N . LEU B 1 296 ? -11.875 -19.266 4.836 1 95.06 296 LEU B N 1
ATOM 4750 C CA . LEU B 1 296 ? -10.828 -18.797 5.738 1 95.06 296 LEU B CA 1
ATOM 4751 C C . LEU B 1 296 ? -11.297 -17.609 6.555 1 95.06 296 LEU B C 1
ATOM 4753 O O . LEU B 1 296 ? -10.578 -17.125 7.426 1 95.06 296 LEU B O 1
ATOM 4757 N N . GLY B 1 297 ? -12.398 -16.953 6.152 1 85.5 297 GLY B N 1
ATOM 4758 C CA . GLY B 1 297 ? -12.938 -15.836 6.914 1 85.5 297 GLY B CA 1
ATOM 4759 C C . GLY B 1 297 ? -13.633 -16.266 8.195 1 85.5 297 GLY B C 1
ATOM 4760 O O . GLY B 1 297 ? -13.578 -17.438 8.57 1 85.5 297 GLY B O 1
ATOM 4761 N N . ASP B 1 298 ? -14.859 -15.969 8.766 1 63.19 298 ASP B N 1
ATOM 4762 C CA . ASP B 1 298 ? -15.555 -16.188 10.031 1 63.19 298 ASP B CA 1
ATOM 4763 C C . ASP B 1 298 ? -15.5 -17.656 10.438 1 63.19 298 ASP B C 1
ATOM 4765 O O . ASP B 1 298 ? -15.547 -18.547 9.586 1 63.19 298 ASP B O 1
#

Foldseek 3Di:
DPVVPPPLVLLVLLLLCQVVQDLCVSCVVSVHDSVVSVVSQVVVCVVVVHNQWDDDDPTTDGDPVVVLLNQLSVVVVLLVVLPVDPCPQPQQQPDQAEAEEEFAVVLCVLFVVVLVVVSVPRHVNYHYHYDYAALADPVVCQNSRVHFKYKFFDPDDDPQKDKDFQAKWDKWKKAFAPQPLAPVHDAPVSQQVAEAEEACLNHPDDLVRVVCVVVVHDHHYDHYDNHQLVRLVVRRVDNHMYMHIPVSRVVVVVVGRMDIHHHNDDSDMGTMIMMHGPSCVSVSVSVVSVVSSSVSGD/DPVVPVPLVLLVLLLLCQVVQDLCVSCVVSVHDSVVSVVSQVVVCVVVVHNQWDDDDPTTDGDPVVVLLNQLSVVVVLLVVLVVPPCPQPQQQPDQAEAEEEFAVVLCVQFVVVLVVVSVPRHVNYHYHYDYAALDDPVVCQNSRVHFKYKFFDPDDDPQKDKDFQAKWDKWKKAFAPQPLAPVHDAPVSQQVAEAEEACLNHPDDLVRVVCVVVVHDHHYDHYDNHQLVRLVVRRVDNHMYMHIPVSRVVVVVVGRMDIHHHNDDSDMGTMIMMHGPSCVSVSVSVVSVVSSSVSGD